Protein 1CL4 (pdb70)

Foldseek 3Di:
DAFCEPAERNTTDYPVPAACPDPPDRHPDDPD

Nearest PDB structures (foldseek):
  1cl4-assembly1_A  TM=8.540E-01  e=4.530E-04  Mason-Pfizer monkey virus
  1cl4-assembly1_A  TM=8.188E-01  e=2.984E-04  Mason-Pfizer monkey virus
  1cl4-assembly1_A  TM=8.864E-01  e=5.027E-05  Mason-Pfizer monkey virus
  1cl4-assembly1_A  TM=8.290E-01  e=1.856E-04  Mason-Pfizer monkey virus
  1cl4-assembly1_A  TM=8.121E-01  e=6.930E-05  Mason-Pfizer monkey virus

Solvent-accessible surface area: 2828 Å² total; per-residue (Å²): 198,73,33,80,1,112,154,5,83,168,17,153,38,107,41,160,125,35,170,14,159,52,82,135,119,46,63,30,10,119,89,156

InterPro domains:
  IPR001878 Zinc finger, CCHC-type [PS50158] (549-562)
  IPR001878 Zinc finger, CCHC-type [SM00343] (548-564)
  IPR001878 Zinc finger, CCHC-type [SM00343] (577-593)
  IPR003322 Beta-retroviral matrix protein [PF02337] (8-91)
  IPR008916 Retrovirus capsid, C-terminal [G3DSA:1.10.1200.30] (438-533)
  IPR008919 Retrovirus capsid, N-terminal [G3DSA:1.10.375.10] (300-437)
  IPR008919 Retrovirus capsid, N-terminal [SSF47943] (272-438)
  IPR010999 Retroviral matrix protein [SSF47836] (1-93)
  IPR036875 Zinc finger, CCHC-type superfamily [SSF57756] (532-566)
  IPR036875 Zinc finger, CCHC-type superfamily [SSF57756] (575-604)
  IPR038124 Beta-retroviral matrix superfamily [G3DSA:1.10.150.490] (1-100)
  IPR045345 Retroviral nucleocapsid Gag protein p24, C-terminal domain [PF19317] (443-510)
  IPR050195 Primate lentivirus group Gag polyprotein-like [PTHR40389] (1-637)

Organism: Mason-Pfizer monkey virus (NCBI:txid11855)

Structure (mmCIF, N/CA/C/O backbone):
data_1CL4
#
_entry.id   1CL4
#
_cell.length_a   1.000
_cell.length_b   1.000
_cell.length_c   1.000
_cell.angle_alpha   90.00
_cell.angle_beta   90.00
_cell.angle_gamma   90.00
#
_symmetry.space_group_name_H-M   'P 1'
#
loop_
_entity.id
_entity.type
_entity.pdbx_description
1 polymer 'PROTEIN (GAG POLYPROTEIN)'
2 non-polymer 'ZINC ION'
#
loop_
_atom_site.group_PDB
_atom_site.id
_atom_site.type_symbol
_atom_site.label_atom_id
_atom_site.label_alt_id
_atom_site.label_comp_id
_atom_site.label_asym_id
_atom_site.label_entity_id
_atom_site.label_seq_id
_atom_site.pdbx_PDB_ins_code
_atom_site.Cartn_x
_atom_site.Cartn_y
_atom_site.Cartn_z
_atom_site.occupancy
_atom_site.B_iso_or_equiv
_atom_site.auth_seq_id
_atom_site.auth_comp_id
_atom_site.auth_asym_id
_atom_site.auth_atom_id
_atom_site.pdbx_PDB_model_num
ATOM 1 N N . VAL A 1 29 ? 53.669 -3.923 5.409 1.00 0.00 49 VAL A N 1
ATOM 2 C CA . VAL A 1 29 ? 53.169 -4.786 4.297 1.00 0.00 49 VAL A CA 1
ATOM 3 C C . VAL A 1 29 ? 51.963 -5.617 4.761 1.00 0.00 49 VAL A C 1
ATOM 4 O O . VAL A 1 29 ? 51.978 -6.827 4.654 1.00 0.00 49 VAL A O 1
ATOM 17 N N . PRO A 1 30 ? 50.942 -4.947 5.239 1.00 0.00 50 PRO A N 1
ATOM 18 C CA . PRO A 1 30 ? 49.709 -5.610 5.694 1.00 0.00 50 PRO A CA 1
ATOM 19 C C . PRO A 1 30 ? 48.825 -5.963 4.487 1.00 0.00 50 PRO A C 1
ATOM 20 O O . PRO A 1 30 ? 48.908 -5.334 3.450 1.00 0.00 50 PRO A O 1
ATOM 31 N N . GLY A 1 31 ? 48.003 -6.981 4.594 1.00 0.00 51 GLY A N 1
ATOM 32 C CA . GLY A 1 31 ? 47.158 -7.373 3.423 1.00 0.00 51 GLY A CA 1
ATOM 33 C C . GLY A 1 31 ? 45.680 -7.476 3.802 1.00 0.00 51 GLY A C 1
ATOM 34 O O . GLY A 1 31 ? 45.132 -6.600 4.442 1.00 0.00 51 GLY A O 1
ATOM 38 N N . LEU A 1 32 ? 45.028 -8.530 3.351 1.00 0.00 52 LEU A N 1
ATOM 39 C CA . LEU A 1 32 ? 43.579 -8.711 3.607 1.00 0.00 52 LEU A CA 1
ATOM 40 C C . LEU A 1 32 ? 43.185 -8.098 4.921 1.00 0.00 52 LEU A C 1
ATOM 41 O O . LEU A 1 32 ? 43.267 -8.687 5.981 1.00 0.00 52 LEU A O 1
ATOM 57 N N . CYS A 1 33 ? 42.746 -6.910 4.796 1.00 0.00 53 CYS A N 1
ATOM 58 C CA . CYS A 1 33 ? 42.256 -6.098 5.943 1.00 0.00 53 CYS A CA 1
ATOM 59 C C . CYS A 1 33 ? 41.830 -7.001 7.115 1.00 0.00 53 CYS A C 1
ATOM 60 O O . CYS A 1 33 ? 41.089 -7.944 6.926 1.00 0.00 53 CYS A O 1
ATOM 67 N N . PRO A 1 34 ? 42.317 -6.680 8.295 1.00 0.00 54 PRO A N 1
ATOM 68 C CA . PRO A 1 34 ? 42.009 -7.443 9.521 1.00 0.00 54 PRO A CA 1
ATOM 69 C C . PRO A 1 34 ? 40.620 -7.069 10.051 1.00 0.00 54 PRO A C 1
ATOM 70 O O . PRO A 1 34 ? 40.238 -7.440 11.143 1.00 0.00 54 PRO A O 1
ATOM 81 N N . ARG A 1 35 ? 39.863 -6.344 9.278 1.00 0.00 55 ARG A N 1
ATOM 82 C CA . ARG A 1 35 ? 38.500 -5.946 9.714 1.00 0.00 55 ARG A CA 1
ATOM 83 C C . ARG A 1 35 ? 37.488 -6.517 8.723 1.00 0.00 55 ARG A C 1
ATOM 84 O O . ARG A 1 35 ? 36.463 -7.044 9.106 1.00 0.00 55 ARG A O 1
ATOM 105 N N . CYS A 1 36 ? 37.771 -6.437 7.448 1.00 0.00 56 CYS A N 1
ATOM 106 C CA . CYS A 1 36 ? 36.822 -7.003 6.456 1.00 0.00 56 CYS A CA 1
ATOM 107 C C . CYS A 1 36 ? 37.455 -8.238 5.804 1.00 0.00 56 CYS A C 1
ATOM 108 O O . CYS A 1 36 ? 38.183 -8.974 6.435 1.00 0.00 56 CYS A O 1
ATOM 115 N N . LYS A 1 37 ? 37.186 -8.453 4.548 1.00 0.00 57 LYS A N 1
ATOM 116 C CA . LYS A 1 37 ? 37.738 -9.617 3.816 1.00 0.00 57 LYS A CA 1
ATOM 117 C C . LYS A 1 37 ? 37.644 -9.341 2.316 1.00 0.00 57 LYS A C 1
ATOM 118 O O . LYS A 1 37 ? 37.698 -10.247 1.509 1.00 0.00 57 LYS A O 1
ATOM 137 N N . ARG A 1 38 ? 37.493 -8.104 1.928 1.00 0.00 58 ARG A N 1
ATOM 138 C CA . ARG A 1 38 ? 37.386 -7.804 0.477 1.00 0.00 58 ARG A CA 1
ATOM 139 C C . ARG A 1 38 ? 38.394 -6.726 0.122 1.00 0.00 58 ARG A C 1
ATOM 140 O O . ARG A 1 38 ? 38.245 -6.013 -0.851 1.00 0.00 58 ARG A O 1
ATOM 161 N N . GLY A 1 39 ? 39.426 -6.599 0.904 1.00 0.00 59 GLY A N 1
ATOM 162 C CA . GLY A 1 39 ? 40.445 -5.562 0.603 1.00 0.00 59 GLY A CA 1
ATOM 163 C C . GLY A 1 39 ? 41.746 -5.957 1.276 1.00 0.00 59 GLY A C 1
ATOM 164 O O . GLY A 1 39 ? 41.764 -6.813 2.128 1.00 0.00 59 GLY A O 1
ATOM 168 N N . LYS A 1 40 ? 42.827 -5.340 0.909 1.00 0.00 60 LYS A N 1
ATOM 169 C CA . LYS A 1 40 ? 44.127 -5.680 1.544 1.00 0.00 60 LYS A CA 1
ATOM 170 C C . LYS A 1 40 ? 44.659 -4.424 2.223 1.00 0.00 60 LYS A C 1
ATOM 171 O O . LYS A 1 40 ? 45.758 -3.975 1.961 1.00 0.00 60 LYS A O 1
ATOM 190 N N . HIS A 1 41 ? 43.868 -3.837 3.079 1.00 0.00 61 HIS A N 1
ATOM 191 C CA . HIS A 1 41 ? 44.303 -2.589 3.759 1.00 0.00 61 HIS A CA 1
ATOM 192 C C . HIS A 1 41 ? 44.108 -2.684 5.257 1.00 0.00 61 HIS A C 1
ATOM 193 O O . HIS A 1 41 ? 43.835 -3.721 5.808 1.00 0.00 61 HIS A O 1
ATOM 207 N N . TRP A 1 42 ? 44.330 -1.589 5.921 1.00 0.00 62 TRP A N 1
ATOM 208 C CA . TRP A 1 42 ? 44.250 -1.568 7.393 1.00 0.00 62 TRP A CA 1
ATOM 209 C C . TRP A 1 42 ? 42.917 -0.961 7.849 1.00 0.00 62 TRP A C 1
ATOM 210 O O . TRP A 1 42 ? 42.239 -0.284 7.103 1.00 0.00 62 TRP A O 1
ATOM 231 N N . ALA A 1 43 ? 42.534 -1.224 9.071 1.00 0.00 63 ALA A N 1
ATOM 232 C CA . ALA A 1 43 ? 41.240 -0.698 9.599 1.00 0.00 63 ALA A CA 1
ATOM 233 C C . ALA A 1 43 ? 41.083 0.790 9.273 1.00 0.00 63 ALA A C 1
ATOM 234 O O . ALA A 1 43 ? 40.241 1.168 8.483 1.00 0.00 63 ALA A O 1
ATOM 241 N N . ASN A 1 44 ? 41.872 1.634 9.888 1.00 0.00 64 ASN A N 1
ATOM 242 C CA . ASN A 1 44 ? 41.759 3.102 9.627 1.00 0.00 64 ASN A CA 1
ATOM 243 C C . ASN A 1 44 ? 41.470 3.345 8.146 1.00 0.00 64 ASN A C 1
ATOM 244 O O . ASN A 1 44 ? 40.656 4.173 7.788 1.00 0.00 64 ASN A O 1
ATOM 255 N N . GLU A 1 45 ? 42.123 2.621 7.282 1.00 0.00 65 GLU A N 1
ATOM 256 C CA . GLU A 1 45 ? 41.880 2.797 5.825 1.00 0.00 65 GLU A CA 1
ATOM 257 C C . GLU A 1 45 ? 41.087 1.597 5.306 1.00 0.00 65 GLU A C 1
ATOM 258 O O . GLU A 1 45 ? 41.557 0.843 4.478 1.00 0.00 65 GLU A O 1
ATOM 270 N N . CYS A 1 46 ? 39.890 1.406 5.795 1.00 0.00 66 CYS A N 1
ATOM 271 C CA . CYS A 1 46 ? 39.078 0.244 5.335 1.00 0.00 66 CYS A CA 1
ATOM 272 C C . CYS A 1 46 ? 37.645 0.686 5.030 1.00 0.00 66 CYS A C 1
ATOM 273 O O . CYS A 1 46 ? 37.051 1.469 5.745 1.00 0.00 66 CYS A O 1
ATOM 280 N N . LYS A 1 47 ? 37.082 0.151 3.986 1.00 0.00 67 LYS A N 1
ATOM 281 C CA . LYS A 1 47 ? 35.678 0.481 3.624 1.00 0.00 67 LYS A CA 1
ATOM 282 C C . LYS A 1 47 ? 35.152 -0.642 2.760 1.00 0.00 67 LYS A C 1
ATOM 283 O O . LYS A 1 47 ? 35.349 -0.700 1.563 1.00 0.00 67 LYS A O 1
ATOM 302 N N . SER A 1 48 ? 34.517 -1.552 3.409 1.00 0.00 68 SER A N 1
ATOM 303 C CA . SER A 1 48 ? 33.971 -2.748 2.749 1.00 0.00 68 SER A CA 1
ATOM 304 C C . SER A 1 48 ? 32.604 -2.449 2.131 1.00 0.00 68 SER A C 1
ATOM 305 O O . SER A 1 48 ? 31.684 -2.028 2.803 1.00 0.00 68 SER A O 1
ATOM 313 N N . LYS A 1 49 ? 32.468 -2.671 0.852 1.00 0.00 69 LYS A N 1
ATOM 314 C CA . LYS A 1 49 ? 31.164 -2.411 0.182 1.00 0.00 69 LYS A CA 1
ATOM 315 C C . LYS A 1 49 ? 30.282 -3.651 0.312 1.00 0.00 69 LYS A C 1
ATOM 316 O O . LYS A 1 49 ? 30.122 -4.413 -0.621 1.00 0.00 69 LYS A O 1
ATOM 335 N N . THR A 1 50 ? 29.714 -3.864 1.465 1.00 0.00 70 THR A N 1
ATOM 336 C CA . THR A 1 50 ? 28.849 -5.058 1.662 1.00 0.00 70 THR A CA 1
ATOM 337 C C . THR A 1 50 ? 27.490 -4.616 2.217 1.00 0.00 70 THR A C 1
ATOM 338 O O . THR A 1 50 ? 26.455 -5.103 1.809 1.00 0.00 70 THR A O 1
ATOM 349 N N . ASP A 1 51 ? 27.484 -3.696 3.145 1.00 0.00 71 ASP A N 1
ATOM 350 C CA . ASP A 1 51 ? 26.191 -3.228 3.723 1.00 0.00 71 ASP A CA 1
ATOM 351 C C . ASP A 1 51 ? 26.306 -1.754 4.121 1.00 0.00 71 ASP A C 1
ATOM 352 O O . ASP A 1 51 ? 27.118 -1.020 3.593 1.00 0.00 71 ASP A O 1
ATOM 361 N N . ASN A 1 52 ? 25.494 -1.312 5.045 1.00 0.00 72 ASN A N 1
ATOM 362 C CA . ASN A 1 52 ? 25.552 0.117 5.468 1.00 0.00 72 A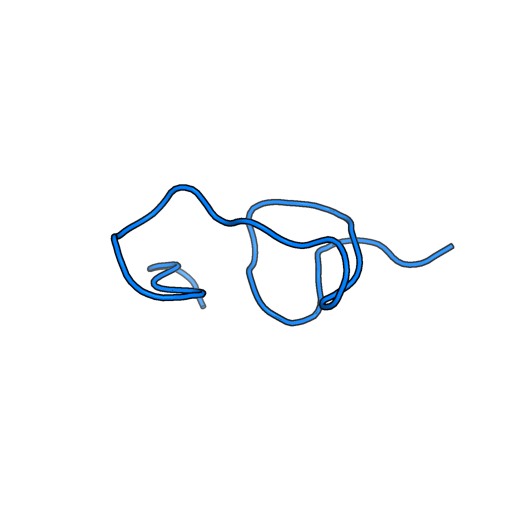SN A CA 1
ATOM 363 C C . ASN A 1 52 ? 25.956 0.210 6.943 1.00 0.00 72 ASN A C 1
ATOM 364 O O . ASN A 1 52 ? 25.343 0.915 7.719 1.00 0.00 72 ASN A O 1
ATOM 375 N N . GLN A 1 53 ? 26.987 -0.488 7.335 1.00 0.00 73 GLN A N 1
ATOM 376 C CA . GLN A 1 53 ? 27.433 -0.432 8.751 1.00 0.00 73 GLN A CA 1
ATOM 377 C C . GLN A 1 53 ? 28.953 -0.239 8.792 1.00 0.00 73 GLN A C 1
ATOM 378 O O . GLN A 1 53 ? 29.452 0.865 8.705 1.00 0.00 73 GLN A O 1
ATOM 392 N N . GLY A 1 54 ? 29.691 -1.310 8.912 1.00 0.00 74 GLY A N 1
ATOM 393 C CA . GLY A 1 54 ? 31.176 -1.208 8.945 1.00 0.00 74 GLY A CA 1
ATOM 394 C C . GLY A 1 54 ? 31.750 -2.380 8.152 1.00 0.00 74 GLY A C 1
ATOM 395 O O . GLY A 1 54 ? 32.298 -2.211 7.081 1.00 0.00 74 GLY A O 1
ATOM 399 N N . ASN A 1 55 ? 31.602 -3.572 8.661 1.00 0.00 75 ASN A N 1
ATOM 400 C CA . ASN A 1 55 ? 32.106 -4.762 7.936 1.00 0.00 75 ASN A CA 1
ATOM 401 C C . ASN A 1 55 ? 31.046 -5.865 8.000 1.00 0.00 75 ASN A C 1
ATOM 402 O O . ASN A 1 55 ? 31.103 -6.745 8.829 1.00 0.00 75 ASN A O 1
ATOM 413 N N . PRO A 1 56 ? 30.110 -5.778 7.106 1.00 0.00 76 PRO A N 1
ATOM 414 C CA . PRO A 1 56 ? 28.993 -6.718 7.003 1.00 0.00 76 PRO A CA 1
ATOM 415 C C . PRO A 1 56 ? 29.423 -7.844 6.080 1.00 0.00 76 PRO A C 1
ATOM 416 O O . PRO A 1 56 ? 28.616 -8.545 5.503 1.00 0.00 76 PRO A O 1
ATOM 427 N N . ILE A 1 57 ? 30.708 -7.996 5.930 1.00 0.00 77 ILE A N 1
ATOM 428 C CA . ILE A 1 57 ? 31.235 -9.044 5.027 1.00 0.00 77 ILE A CA 1
ATOM 429 C C . ILE A 1 57 ? 30.561 -10.380 5.380 1.00 0.00 77 ILE A C 1
ATOM 430 O O . ILE A 1 57 ? 30.587 -10.790 6.524 1.00 0.00 77 ILE A O 1
ATOM 446 N N . PRO A 1 58 ? 29.962 -11.013 4.399 1.00 0.00 78 PRO A N 1
ATOM 447 C CA . PRO A 1 58 ? 29.258 -12.296 4.601 1.00 0.00 78 PRO A CA 1
ATOM 448 C C . PRO A 1 58 ? 30.203 -13.496 4.860 1.00 0.00 78 PRO A C 1
ATOM 449 O O . PRO A 1 58 ? 29.826 -14.394 5.587 1.00 0.00 78 PRO A O 1
ATOM 460 N N . PRO A 1 59 ? 31.390 -13.506 4.288 1.00 0.00 79 PRO A N 1
ATOM 461 C CA . PRO A 1 59 ? 32.335 -14.618 4.503 1.00 0.00 79 PRO A CA 1
ATOM 462 C C . PRO A 1 59 ? 33.001 -14.490 5.876 1.00 0.00 79 PRO A C 1
ATOM 463 O O . PRO A 1 59 ? 33.392 -15.469 6.481 1.00 0.00 79 PRO A O 1
ATOM 474 N N . HIS A 1 60 ? 33.133 -13.289 6.370 1.00 0.00 80 HIS A N 1
ATOM 475 C CA . HIS A 1 60 ? 33.774 -13.096 7.702 1.00 0.00 80 HIS A CA 1
ATOM 476 C C . HIS A 1 60 ? 33.486 -11.682 8.210 1.00 0.00 80 HIS A C 1
ATOM 477 O O . HIS A 1 60 ? 32.464 -11.501 8.852 1.00 0.00 80 HIS A O 1
ATOM 493 N N . VAL A 1 29 ? 53.385 -4.334 7.117 1.00 0.00 49 VAL A N 2
ATOM 494 C CA . VAL A 1 29 ? 53.064 -4.935 5.791 1.00 0.00 49 VAL A CA 2
ATOM 495 C C . VAL A 1 29 ? 51.829 -5.841 5.898 1.00 0.00 49 VAL A C 2
ATOM 496 O O . VAL A 1 29 ? 51.905 -7.023 5.620 1.00 0.00 49 VAL A O 2
ATOM 509 N N . PRO A 1 30 ? 50.721 -5.256 6.280 1.00 0.00 50 PRO A N 2
ATOM 510 C CA . PRO A 1 30 ? 49.442 -5.978 6.411 1.00 0.00 50 PRO A CA 2
ATOM 511 C C . PRO A 1 30 ? 48.797 -6.187 5.032 1.00 0.00 50 PRO A C 2
ATOM 512 O O . PRO A 1 30 ? 49.140 -5.520 4.076 1.00 0.00 50 PRO A O 2
ATOM 523 N N . GLY A 1 31 ? 47.895 -7.136 4.904 1.00 0.00 51 GLY A N 2
ATOM 524 C CA . GLY A 1 31 ? 47.286 -7.394 3.560 1.00 0.00 51 GLY A CA 2
ATOM 525 C C . GLY A 1 31 ? 45.746 -7.378 3.601 1.00 0.00 51 GLY A C 2
ATOM 526 O O . GLY A 1 31 ? 45.144 -6.477 4.150 1.00 0.00 51 GLY A O 2
ATOM 530 N N . LEU A 1 32 ? 45.133 -8.373 2.976 1.00 0.00 52 LEU A N 2
ATOM 531 C CA . LEU A 1 32 ? 43.630 -8.490 2.883 1.00 0.00 52 LEU A CA 2
ATOM 532 C C . LEU A 1 32 ? 42.919 -7.375 3.641 1.00 0.00 52 LEU A C 2
ATOM 533 O O . LEU A 1 32 ? 42.303 -6.509 3.057 1.00 0.00 52 LEU A O 2
ATOM 549 N N . CYS A 1 33 ? 43.039 -7.423 4.927 1.00 0.00 53 CYS A N 2
ATOM 550 C CA . CYS A 1 33 ? 42.433 -6.420 5.854 1.00 0.00 53 CYS A CA 2
ATOM 551 C C . CYS A 1 33 ? 41.903 -7.128 7.112 1.00 0.00 53 CYS A C 2
ATOM 552 O O . CYS A 1 33 ? 41.109 -8.042 7.017 1.00 0.00 53 CYS A O 2
ATOM 559 N N . PRO A 1 34 ? 42.367 -6.680 8.262 1.00 0.00 54 PRO A N 2
ATOM 560 C CA . PRO A 1 34 ? 41.965 -7.248 9.565 1.00 0.00 54 PRO A CA 2
ATOM 561 C C . PRO A 1 34 ? 40.598 -6.703 9.992 1.00 0.00 54 PRO A C 2
ATOM 562 O O . PRO A 1 34 ? 40.162 -6.896 11.110 1.00 0.00 54 PRO A O 2
ATOM 573 N N . ARG A 1 35 ? 39.918 -6.030 9.107 1.00 0.00 55 ARG A N 2
ATOM 574 C CA . ARG A 1 35 ? 38.578 -5.478 9.448 1.00 0.00 55 ARG A CA 2
ATOM 575 C C . ARG A 1 35 ? 37.549 -6.117 8.520 1.00 0.00 55 ARG A C 2
ATOM 576 O O . ARG A 1 35 ? 36.597 -6.729 8.962 1.00 0.00 55 ARG A O 2
ATOM 597 N N . CYS A 1 36 ? 37.746 -6.011 7.233 1.00 0.00 56 CYS A N 2
ATOM 598 C CA . CYS A 1 36 ? 36.794 -6.651 6.291 1.00 0.00 56 CYS A CA 2
ATOM 599 C C . CYS A 1 36 ? 37.454 -7.915 5.736 1.00 0.00 56 CYS A C 2
ATOM 600 O O . CYS A 1 36 ? 38.192 -8.593 6.422 1.00 0.00 56 CYS A O 2
ATOM 607 N N . LYS A 1 37 ? 37.210 -8.224 4.501 1.00 0.00 57 LYS A N 2
ATOM 608 C CA . LYS A 1 37 ? 37.820 -9.411 3.883 1.00 0.00 57 LYS A CA 2
ATOM 609 C C . LYS A 1 37 ? 37.681 -9.295 2.370 1.00 0.00 57 LYS A C 2
ATOM 610 O O . LYS A 1 37 ? 37.650 -10.281 1.661 1.00 0.00 57 LYS A O 2
ATOM 629 N N . ARG A 1 38 ? 37.576 -8.096 1.872 1.00 0.00 58 ARG A N 2
ATOM 630 C CA . ARG A 1 38 ? 37.414 -7.916 0.408 1.00 0.00 58 ARG A CA 2
ATOM 631 C C . ARG A 1 38 ? 38.454 -6.933 -0.108 1.00 0.00 58 ARG A C 2
ATOM 632 O O . ARG A 1 38 ? 38.231 -6.239 -1.078 1.00 0.00 58 ARG A O 2
ATOM 653 N N . GLY A 1 39 ? 39.588 -6.845 0.523 1.00 0.00 59 GLY A N 2
ATOM 654 C CA . GLY A 1 39 ? 40.596 -5.876 0.020 1.00 0.00 59 GLY A CA 2
ATOM 655 C C . GLY A 1 39 ? 41.982 -6.250 0.520 1.00 0.00 59 GLY A C 2
ATOM 656 O O . GLY A 1 39 ? 42.358 -7.399 0.541 1.00 0.00 59 GLY A O 2
ATOM 660 N N . LYS A 1 40 ? 42.733 -5.269 0.914 1.00 0.00 60 LYS A N 2
ATOM 661 C CA . LYS A 1 40 ? 44.110 -5.492 1.430 1.00 0.00 60 LYS A CA 2
ATOM 662 C C . LYS A 1 40 ? 44.490 -4.237 2.199 1.00 0.00 60 LYS A C 2
ATOM 663 O O . LYS A 1 40 ? 45.175 -3.374 1.688 1.00 0.00 60 LYS A O 2
ATOM 682 N N . HIS A 1 41 ? 44.020 -4.091 3.408 1.00 0.00 61 HIS A N 2
ATOM 683 C CA . HIS A 1 41 ? 44.344 -2.840 4.143 1.00 0.00 61 HIS A CA 2
ATOM 684 C C . HIS A 1 41 ? 43.885 -2.889 5.588 1.00 0.00 61 HIS A C 2
ATOM 685 O O . HIS A 1 41 ? 43.492 -3.900 6.106 1.00 0.00 61 HIS A O 2
ATOM 699 N N . TRP A 1 42 ? 44.010 -1.785 6.259 1.00 0.00 62 TRP A N 2
ATOM 700 C CA . TRP A 1 42 ? 43.668 -1.739 7.696 1.00 0.00 62 TRP A CA 2
ATOM 701 C C . TRP A 1 42 ? 42.414 -0.893 7.941 1.00 0.00 62 TRP A C 2
ATOM 702 O O . TRP A 1 42 ? 41.921 -0.214 7.063 1.00 0.00 62 TRP A O 2
ATOM 723 N N . ALA A 1 43 ? 41.889 -0.956 9.138 1.00 0.00 63 ALA A N 2
ATOM 724 C CA . ALA A 1 43 ? 40.653 -0.190 9.478 1.00 0.00 63 ALA A CA 2
ATOM 725 C C . ALA A 1 43 ? 40.781 1.274 9.047 1.00 0.00 63 ALA A C 2
ATOM 726 O O . ALA A 1 43 ? 40.074 1.727 8.171 1.00 0.00 63 ALA A O 2
ATOM 733 N N . ASN A 1 44 ? 41.659 2.020 9.669 1.00 0.00 64 ASN A N 2
ATOM 734 C CA . ASN A 1 44 ? 41.814 3.460 9.301 1.00 0.00 64 ASN A CA 2
ATOM 735 C C . ASN A 1 44 ? 41.712 3.611 7.784 1.00 0.00 64 A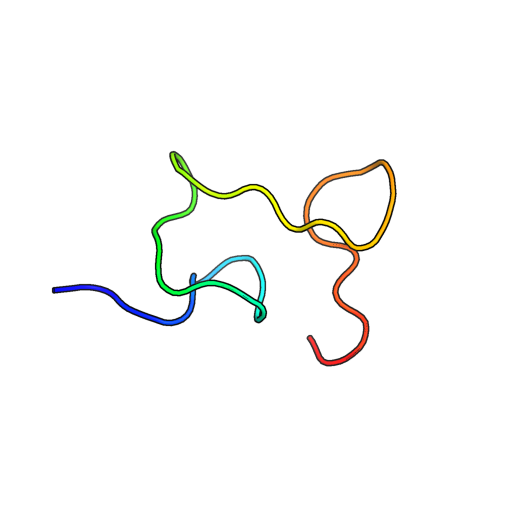SN A C 2
ATOM 736 O O . ASN A 1 44 ? 41.106 4.534 7.279 1.00 0.00 64 ASN A O 2
ATOM 747 N N . GLU A 1 45 ? 42.290 2.698 7.057 1.00 0.00 65 GLU A N 2
ATOM 748 C CA . GLU A 1 45 ? 42.220 2.768 5.573 1.00 0.00 65 GLU A CA 2
ATOM 749 C C . GLU A 1 45 ? 41.457 1.543 5.064 1.00 0.00 65 GLU A C 2
ATOM 750 O O . GLU A 1 45 ? 41.979 0.747 4.308 1.00 0.00 65 GLU A O 2
ATOM 762 N N . CYS A 1 46 ? 40.233 1.373 5.487 1.00 0.00 66 CYS A N 2
ATOM 763 C CA . CYS A 1 46 ? 39.455 0.183 5.041 1.00 0.00 66 CYS A CA 2
ATOM 764 C C . CYS A 1 46 ? 38.075 0.600 4.528 1.00 0.00 66 CYS A C 2
ATOM 765 O O . CYS A 1 46 ? 37.516 1.601 4.931 1.00 0.00 66 CYS A O 2
ATOM 772 N N . LYS A 1 47 ? 37.521 -0.196 3.657 1.00 0.00 67 LYS A N 2
ATOM 773 C CA . LYS A 1 47 ? 36.167 0.089 3.111 1.00 0.00 67 LYS A CA 2
ATOM 774 C C . LYS A 1 47 ? 35.502 -1.239 2.786 1.00 0.00 67 LYS A C 2
ATOM 775 O O . LYS A 1 47 ? 36.160 -2.223 2.509 1.00 0.00 67 LYS A O 2
ATOM 794 N N . SER A 1 48 ? 34.207 -1.292 2.856 1.00 0.00 68 SER A N 2
ATOM 795 C CA . SER A 1 48 ? 33.520 -2.574 2.595 1.00 0.00 68 SER A CA 2
ATOM 796 C C . SER A 1 48 ? 32.012 -2.347 2.603 1.00 0.00 68 SER A C 2
ATOM 797 O O . SER A 1 48 ? 31.298 -2.857 3.445 1.00 0.00 68 SER A O 2
ATOM 805 N N . LYS A 1 49 ? 31.524 -1.571 1.682 1.00 0.00 69 LYS A N 2
ATOM 806 C CA . LYS A 1 49 ? 30.066 -1.290 1.643 1.00 0.00 69 LYS A CA 2
ATOM 807 C C . LYS A 1 49 ? 29.287 -2.565 1.315 1.00 0.00 69 LYS A C 2
ATOM 808 O O . LYS A 1 49 ? 29.143 -2.940 0.168 1.00 0.00 69 LYS A O 2
ATOM 827 N N . THR A 1 50 ? 28.756 -3.215 2.313 1.00 0.00 70 THR A N 2
ATOM 828 C CA . THR A 1 50 ? 27.955 -4.442 2.059 1.00 0.00 70 THR A CA 2
ATOM 829 C C . THR A 1 50 ? 26.533 -4.184 2.571 1.00 0.00 70 THR A C 2
ATOM 830 O O . THR A 1 50 ? 25.569 -4.291 1.839 1.00 0.00 70 THR A O 2
ATOM 841 N N . ASP A 1 51 ? 26.397 -3.845 3.824 1.00 0.00 71 ASP A N 2
ATOM 842 C CA . ASP A 1 51 ? 25.036 -3.583 4.376 1.00 0.00 71 ASP A CA 2
ATOM 843 C C . ASP A 1 51 ? 24.946 -2.141 4.887 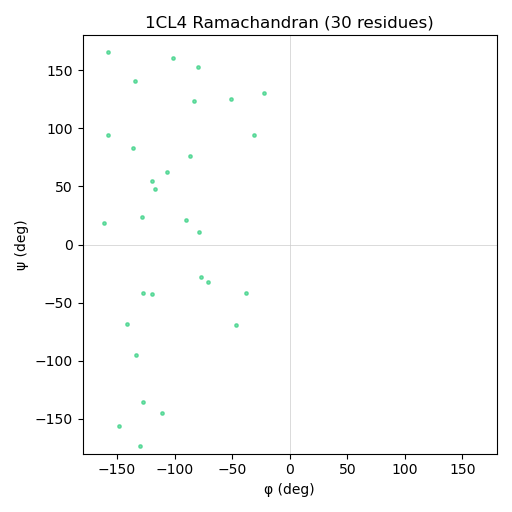1.00 0.00 71 ASP A C 2
ATOM 844 O O . ASP A 1 51 ? 24.555 -1.243 4.166 1.00 0.00 71 ASP A O 2
ATOM 853 N N . ASN A 1 52 ? 25.293 -1.909 6.125 1.00 0.00 72 ASN A N 2
ATOM 854 C CA . ASN A 1 52 ? 25.213 -0.523 6.675 1.00 0.00 72 ASN A CA 2
ATOM 855 C C . ASN A 1 52 ? 26.549 -0.151 7.335 1.00 0.00 72 ASN A C 2
ATOM 856 O O . ASN A 1 52 ? 26.757 0.977 7.736 1.00 0.00 72 ASN A O 2
ATOM 867 N N . GLN A 1 53 ? 27.448 -1.087 7.460 1.00 0.00 73 GLN A N 2
ATOM 868 C CA . GLN A 1 53 ? 28.749 -0.787 8.098 1.00 0.00 73 GLN A CA 2
ATOM 869 C C . GLN A 1 53 ? 29.877 -1.039 7.095 1.00 0.00 73 GLN A C 2
ATOM 870 O O . GLN A 1 53 ? 29.679 -0.989 5.898 1.00 0.00 73 GLN A O 2
ATOM 884 N N . GLY A 1 54 ? 31.058 -1.313 7.573 1.00 0.00 74 GLY A N 2
ATOM 885 C CA . GLY A 1 54 ? 32.194 -1.571 6.647 1.00 0.00 74 GLY A CA 2
ATOM 886 C C . GLY A 1 54 ? 32.738 -2.979 6.890 1.00 0.00 74 GLY A C 2
ATOM 887 O O . GLY A 1 54 ? 33.665 -3.416 6.242 1.00 0.00 74 GLY A O 2
ATOM 891 N N . ASN A 1 55 ? 32.180 -3.691 7.826 1.00 0.00 75 ASN A N 2
ATOM 892 C CA . ASN A 1 55 ? 32.679 -5.060 8.102 1.00 0.00 75 ASN A CA 2
ATOM 893 C C . ASN A 1 55 ? 31.583 -6.148 7.979 1.00 0.00 75 ASN A C 2
ATOM 894 O O . ASN A 1 55 ? 31.727 -7.188 8.591 1.00 0.00 75 ASN A O 2
ATOM 905 N N . PRO A 1 56 ? 30.537 -5.936 7.204 1.00 0.00 76 PRO A N 2
ATOM 906 C CA . PRO A 1 56 ? 29.492 -6.936 7.040 1.00 0.00 76 PRO A CA 2
ATOM 907 C C . PRO A 1 56 ? 29.892 -7.686 5.802 1.00 0.00 76 PRO A C 2
ATOM 908 O O . PRO A 1 56 ? 29.273 -7.572 4.783 1.00 0.00 76 PRO A O 2
ATOM 919 N N . ILE A 1 57 ? 30.973 -8.383 5.833 1.00 0.00 77 ILE A N 2
ATOM 920 C CA . ILE A 1 57 ? 31.397 -9.031 4.580 1.00 0.00 77 ILE A CA 2
ATOM 921 C C . ILE A 1 57 ? 31.233 -10.557 4.666 1.00 0.00 77 ILE A C 2
ATOM 922 O O . ILE A 1 57 ? 32.204 -11.263 4.850 1.00 0.00 77 ILE A O 2
ATOM 938 N N . PRO A 1 58 ? 30.018 -11.030 4.523 1.00 0.00 78 PRO A N 2
ATOM 939 C CA . PRO A 1 58 ? 29.726 -12.475 4.579 1.00 0.00 78 PRO A CA 2
ATOM 940 C C . PRO A 1 58 ? 30.112 -13.155 3.257 1.00 0.00 78 PRO A C 2
ATOM 941 O O . PRO A 1 58 ? 29.959 -12.578 2.198 1.00 0.00 78 PRO A O 2
ATOM 952 N N . PRO A 1 59 ? 30.586 -14.371 3.361 1.00 0.00 79 PRO A N 2
ATOM 953 C CA . PRO A 1 59 ? 30.984 -15.168 2.188 1.00 0.00 79 PRO A CA 2
ATOM 954 C C . PRO A 1 59 ? 29.743 -15.740 1.496 1.00 0.00 79 PRO A C 2
ATOM 955 O O . PRO A 1 59 ? 29.779 -16.107 0.338 1.00 0.00 79 PRO A O 2
ATOM 966 N N . HIS A 1 60 ? 28.645 -15.819 2.199 1.00 0.00 80 HIS A N 2
ATOM 967 C CA . HIS A 1 60 ? 27.401 -16.365 1.587 1.00 0.00 80 HIS A CA 2
ATOM 968 C C . HIS A 1 60 ? 27.673 -17.769 1.043 1.00 0.00 80 HIS A C 2
ATOM 969 O O . HIS A 1 60 ? 26.802 -18.302 0.375 1.00 0.00 80 HIS A O 2
ATOM 985 N N . VAL A 1 29 ? 53.791 -4.946 5.551 1.00 0.00 49 VAL A N 3
ATOM 986 C CA . VAL A 1 29 ? 52.467 -4.575 6.097 1.00 0.00 49 VAL A CA 3
ATOM 987 C C . VAL A 1 29 ? 51.492 -5.740 5.912 1.00 0.00 49 VAL A C 3
ATOM 988 O O . VAL A 1 29 ? 51.802 -6.716 5.256 1.00 0.00 49 VAL A O 3
ATOM 1001 N N . PRO A 1 30 ? 50.331 -5.583 6.485 1.00 0.00 50 PRO A N 3
ATOM 1002 C CA . PRO A 1 30 ? 49.253 -6.585 6.401 1.00 0.00 50 PRO A CA 3
ATOM 1003 C C . PRO A 1 30 ? 48.600 -6.590 5.014 1.00 0.00 50 PRO A C 3
ATOM 1004 O O . PRO A 1 30 ? 48.950 -5.812 4.152 1.00 0.00 50 PRO A O 3
ATOM 1015 N N . GLY A 1 31 ? 47.685 -7.496 4.772 1.00 0.00 51 GLY A N 3
ATOM 1016 C CA . GLY A 1 31 ? 47.061 -7.569 3.414 1.00 0.00 51 GLY A CA 3
ATOM 1017 C C . GLY A 1 31 ? 45.528 -7.501 3.480 1.00 0.00 51 GLY A C 3
ATOM 1018 O O . GLY A 1 31 ? 44.970 -6.565 4.014 1.00 0.00 51 GLY A O 3
ATOM 1022 N N . LEU A 1 32 ? 44.867 -8.487 2.891 1.00 0.00 52 LEU A N 3
ATOM 1023 C CA . LEU A 1 32 ? 43.360 -8.541 2.834 1.00 0.00 52 LEU A CA 3
ATOM 1024 C C . LEU A 1 32 ? 42.727 -7.407 3.628 1.00 0.00 52 LEU A C 3
ATOM 1025 O O . LEU A 1 32 ? 42.137 -6.505 3.081 1.00 0.00 52 LEU A O 3
ATOM 1041 N N . CYS A 1 33 ? 42.886 -7.483 4.909 1.00 0.00 53 CYS A N 3
ATOM 1042 C CA . CYS A 1 33 ? 42.358 -6.468 5.866 1.00 0.00 53 CYS A CA 3
ATOM 1043 C C . CYS A 1 33 ? 41.860 -7.172 7.136 1.00 0.00 53 CYS A C 3
ATOM 1044 O O . CYS A 1 33 ? 41.006 -8.033 7.067 1.00 0.00 53 CYS A O 3
ATOM 1051 N N . PRO A 1 34 ? 42.411 -6.782 8.269 1.00 0.00 54 PRO A N 3
ATOM 1052 C CA . PRO A 1 34 ? 42.037 -7.358 9.576 1.00 0.00 54 PRO A CA 3
ATOM 1053 C C . PRO A 1 34 ? 40.725 -6.744 10.079 1.00 0.00 54 PRO A C 3
ATOM 1054 O O . PRO A 1 34 ? 40.349 -6.910 11.223 1.00 0.00 54 PRO A O 3
ATOM 1065 N N . ARG A 1 35 ? 40.027 -6.046 9.230 1.00 0.00 55 ARG A N 3
ATOM 1066 C CA . ARG A 1 35 ? 38.739 -5.429 9.640 1.00 0.00 55 ARG A CA 3
ATOM 1067 C C . ARG A 1 35 ? 37.632 -6.030 8.779 1.00 0.00 55 ARG A C 3
ATOM 1068 O O . ARG A 1 35 ? 36.670 -6.580 9.280 1.00 0.00 55 ARG A O 3
ATOM 1089 N N . CYS A 1 36 ? 37.774 -5.961 7.483 1.00 0.00 56 CYS A N 3
ATOM 1090 C CA . CYS A 1 36 ? 36.749 -6.563 6.595 1.00 0.00 56 CYS A CA 3
ATOM 1091 C C . CYS A 1 36 ? 37.339 -7.829 5.966 1.00 0.00 56 CYS A C 3
ATOM 1092 O O . CYS A 1 36 ? 38.088 -8.554 6.592 1.00 0.00 56 CYS A O 3
ATOM 1099 N N . LYS A 1 37 ? 37.022 -8.091 4.738 1.00 0.00 57 LYS A N 3
ATOM 1100 C CA . LYS A 1 37 ? 37.560 -9.278 4.052 1.00 0.00 57 LYS A CA 3
ATOM 1101 C C . LYS A 1 37 ? 37.341 -9.104 2.555 1.00 0.00 57 LYS A C 3
ATOM 1102 O O . LYS A 1 37 ? 37.203 -10.060 1.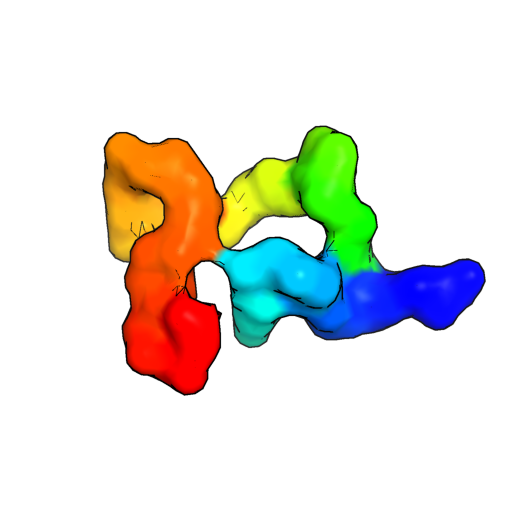820 1.00 0.00 57 LYS A O 3
ATOM 1121 N N . ARG A 1 38 ? 37.288 -7.882 2.103 1.00 0.00 58 ARG A N 3
ATOM 1122 C CA . ARG A 1 38 ? 37.054 -7.640 0.657 1.00 0.00 58 ARG A CA 3
ATOM 1123 C C . ARG A 1 38 ? 38.119 -6.698 0.111 1.00 0.00 58 ARG A C 3
ATOM 1124 O O . ARG A 1 38 ? 37.903 -6.020 -0.874 1.00 0.00 58 ARG A O 3
ATOM 1145 N N . GLY A 1 39 ? 39.265 -6.626 0.732 1.00 0.00 59 GLY A N 3
ATOM 1146 C CA . GLY A 1 39 ? 40.296 -5.696 0.202 1.00 0.00 59 GLY A CA 3
ATOM 1147 C C . GLY A 1 39 ? 41.691 -6.156 0.602 1.00 0.00 59 GLY A C 3
ATOM 1148 O O . GLY A 1 39 ? 42.022 -7.319 0.540 1.00 0.00 59 GLY A O 3
ATOM 1152 N N . LYS A 1 40 ? 42.502 -5.224 1.002 1.00 0.00 60 LYS A N 3
ATOM 1153 C CA . LYS A 1 40 ? 43.897 -5.516 1.423 1.00 0.00 60 LYS A CA 3
ATOM 1154 C C . LYS A 1 40 ? 44.345 -4.310 2.242 1.00 0.00 60 LYS A C 3
ATOM 1155 O O . LYS A 1 40 ? 45.040 -3.447 1.745 1.00 0.00 60 LYS A O 3
ATOM 1174 N N . HIS A 1 41 ? 43.917 -4.200 3.472 1.00 0.00 61 HIS A N 3
ATOM 1175 C CA . HIS A 1 41 ? 44.303 -2.987 4.247 1.00 0.00 61 HIS A CA 3
ATOM 1176 C C . HIS A 1 41 ? 43.741 -3.008 5.662 1.00 0.00 61 HIS A C 3
ATOM 1177 O O . HIS A 1 41 ? 43.271 -3.997 6.149 1.00 0.00 61 HIS A O 3
ATOM 1191 N N . TRP A 1 42 ? 43.862 -1.907 6.350 1.00 0.00 62 TRP A N 3
ATOM 1192 C CA . TRP A 1 42 ? 43.418 -1.865 7.762 1.00 0.00 62 TRP A CA 3
ATOM 1193 C C . TRP A 1 42 ? 42.389 -0.758 8.014 1.00 0.00 62 TRP A C 3
ATOM 1194 O O . TRP A 1 42 ? 42.055 0.013 7.138 1.00 0.00 62 TRP A O 3
ATOM 1215 N N . ALA A 1 43 ? 41.897 -0.688 9.232 1.00 0.00 63 ALA A N 3
ATOM 1216 C CA . ALA A 1 43 ? 40.889 0.351 9.602 1.00 0.00 63 ALA A CA 3
ATOM 1217 C C . ALA A 1 43 ? 41.219 1.657 8.890 1.00 0.00 63 ALA A C 3
ATOM 1218 O O . ALA A 1 43 ? 40.731 1.914 7.811 1.00 0.00 63 ALA A O 3
ATOM 1225 N N . ASN A 1 44 ? 42.055 2.477 9.471 1.00 0.00 64 ASN A N 3
ATOM 1226 C CA . ASN A 1 44 ? 42.421 3.752 8.795 1.00 0.00 64 ASN A CA 3
ATOM 1227 C C . ASN A 1 44 ? 42.962 3.399 7.414 1.00 0.00 64 ASN A C 3
ATOM 1228 O O . ASN A 1 44 ? 44.138 3.146 7.260 1.00 0.00 64 ASN A O 3
ATOM 1239 N N . GLU A 1 45 ? 42.084 3.355 6.434 1.00 0.00 65 GLU A N 3
ATOM 1240 C CA . GLU A 1 45 ? 42.446 2.985 5.030 1.00 0.00 65 GLU A CA 3
ATOM 1241 C C . GLU A 1 45 ? 41.667 1.721 4.656 1.00 0.00 65 GLU A C 3
ATOM 1242 O O . GLU A 1 45 ? 42.128 0.899 3.888 1.00 0.00 65 GLU A O 3
ATOM 1254 N N . CYS A 1 46 ? 40.490 1.551 5.208 1.00 0.00 66 CYS A N 3
ATOM 1255 C CA . CYS A 1 46 ? 39.685 0.332 4.899 1.00 0.00 66 CYS A CA 3
ATOM 1256 C C . CYS A 1 46 ? 38.291 0.734 4.415 1.00 0.00 66 CYS A C 3
ATOM 1257 O O . CYS A 1 46 ? 37.684 1.661 4.913 1.00 0.00 66 CYS A O 3
ATOM 1264 N N . LYS A 1 47 ? 37.774 0.009 3.468 1.00 0.00 67 LYS A N 3
ATOM 1265 C CA . LYS A 1 47 ? 36.409 0.293 2.956 1.00 0.00 67 LYS A CA 3
ATOM 1266 C C . LYS A 1 47 ? 35.702 -1.034 2.776 1.00 0.00 67 LYS A C 3
ATOM 1267 O O . LYS A 1 47 ? 36.326 -2.050 2.545 1.00 0.00 67 LYS A O 3
ATOM 1286 N N . SER A 1 48 ? 34.414 -1.058 2.923 1.00 0.00 68 SER A N 3
ATOM 1287 C CA . SER A 1 48 ? 33.719 -2.353 2.803 1.00 0.00 68 SER A CA 3
ATOM 1288 C C . SER A 1 48 ? 32.213 -2.150 2.695 1.00 0.00 68 SER A C 3
ATOM 1289 O O . SER A 1 48 ? 31.451 -3.023 3.053 1.00 0.00 68 SER A O 3
ATOM 1297 N N . LYS A 1 49 ? 31.770 -1.022 2.198 1.00 0.00 69 LYS A N 3
ATOM 1298 C CA . LYS A 1 49 ? 30.300 -0.809 2.066 1.00 0.00 69 LYS A CA 3
ATOM 1299 C C . LYS A 1 49 ? 29.701 -2.072 1.454 1.00 0.00 69 LYS A C 3
ATOM 1300 O O . LYS A 1 49 ? 29.714 -2.265 0.255 1.00 0.00 69 LYS A O 3
ATOM 1319 N N . THR A 1 50 ? 29.217 -2.952 2.280 1.00 0.00 70 THR A N 3
ATOM 1320 C CA . THR A 1 50 ? 28.661 -4.230 1.772 1.00 0.00 70 THR A CA 3
ATOM 1321 C C . THR A 1 50 ? 27.186 -4.331 2.162 1.00 0.00 70 THR A C 3
ATOM 1322 O O . THR A 1 50 ? 26.365 -4.798 1.397 1.00 0.00 70 THR A O 3
ATOM 1333 N N . ASP A 1 51 ? 26.838 -3.900 3.341 1.00 0.00 71 ASP A N 3
ATOM 1334 C CA . ASP A 1 51 ? 25.409 -3.984 3.752 1.00 0.00 71 ASP A CA 3
ATOM 1335 C C . ASP A 1 51 ? 25.149 -3.120 4.991 1.00 0.00 71 ASP A C 3
ATOM 1336 O O . ASP A 1 51 ? 24.331 -2.222 4.965 1.00 0.00 71 ASP A O 3
ATOM 1345 N N . ASN A 1 52 ? 25.811 -3.393 6.082 1.00 0.00 72 ASN A N 3
ATOM 1346 C CA . ASN A 1 52 ? 25.562 -2.591 7.314 1.00 0.00 72 ASN A CA 3
ATOM 1347 C C . ASN A 1 52 ? 26.561 -1.433 7.425 1.00 0.00 72 ASN A C 3
ATOM 1348 O O . ASN A 1 52 ? 26.248 -0.306 7.096 1.00 0.00 72 ASN A O 3
ATOM 1359 N N . GLN A 1 53 ? 27.749 -1.689 7.909 1.00 0.00 73 GLN A N 3
ATOM 1360 C CA . GLN A 1 53 ? 28.734 -0.579 8.059 1.00 0.00 73 GLN A CA 3
ATOM 1361 C C . GLN A 1 53 ? 29.993 -0.852 7.230 1.00 0.00 73 GLN A C 3
ATOM 1362 O O . GLN A 1 53 ? 30.052 -0.533 6.059 1.00 0.00 73 GLN A O 3
ATOM 1376 N N . GLY A 1 54 ? 31.013 -1.415 7.826 1.00 0.00 74 GLY A N 3
ATOM 1377 C CA . GLY A 1 54 ? 32.267 -1.670 7.059 1.00 0.00 74 GLY A CA 3
ATOM 1378 C C . GLY A 1 54 ? 32.676 -3.140 7.165 1.00 0.00 74 GLY A C 3
ATOM 1379 O O . GLY A 1 54 ? 33.637 -3.566 6.557 1.00 0.00 74 GLY A O 3
ATOM 1383 N N . ASN A 1 55 ? 31.976 -3.924 7.932 1.00 0.00 75 ASN A N 3
ATOM 1384 C CA . ASN A 1 55 ? 32.358 -5.355 8.054 1.00 0.00 75 ASN A CA 3
ATOM 1385 C C . ASN A 1 55 ? 31.173 -6.320 7.799 1.00 0.00 75 ASN A C 3
ATOM 1386 O O . ASN A 1 55 ? 31.161 -7.398 8.349 1.00 0.00 75 ASN A O 3
ATOM 1397 N N . PRO A 1 56 ? 30.224 -5.958 6.961 1.00 0.00 76 PRO A N 3
ATOM 1398 C CA . PRO A 1 56 ? 29.081 -6.834 6.656 1.00 0.00 76 PRO A CA 3
ATOM 1399 C C . PRO A 1 56 ? 29.489 -7.710 5.484 1.00 0.00 76 PRO A C 3
ATOM 1400 O O . PRO A 1 56 ? 28.667 -8.232 4.757 1.00 0.00 76 PRO A O 3
ATOM 1411 N N . ILE A 1 57 ? 30.767 -7.821 5.272 1.00 0.00 77 ILE A N 3
ATOM 1412 C CA . ILE A 1 57 ? 31.265 -8.596 4.117 1.00 0.00 77 ILE A CA 3
ATOM 1413 C C . ILE A 1 57 ? 30.648 -10.002 4.128 1.00 0.00 77 ILE A C 3
ATOM 1414 O O . ILE A 1 57 ? 30.550 -10.622 5.168 1.00 0.00 77 ILE A O 3
ATOM 1430 N N . PRO A 1 58 ? 30.250 -10.462 2.966 1.00 0.00 78 PRO A N 3
ATOM 1431 C CA . PRO A 1 58 ? 29.637 -11.792 2.808 1.00 0.00 78 PRO A CA 3
ATOM 1432 C C . PRO A 1 58 ? 30.721 -12.877 2.748 1.00 0.00 78 PRO A C 3
ATOM 1433 O O . PRO A 1 58 ? 31.623 -12.797 1.938 1.00 0.00 78 PRO A O 3
ATOM 1444 N N . PRO A 1 59 ? 30.602 -13.861 3.604 1.00 0.00 79 PRO A N 3
ATOM 1445 C CA . PRO A 1 59 ? 31.564 -14.976 3.664 1.00 0.00 79 PRO A CA 3
ATOM 1446 C C . PRO A 1 59 ? 31.293 -15.975 2.534 1.00 0.00 79 PRO A C 3
ATOM 1447 O O . PRO A 1 59 ? 30.356 -16.746 2.585 1.00 0.00 79 PRO A O 3
ATOM 1458 N N . HIS A 1 60 ? 32.108 -15.966 1.516 1.00 0.00 80 HIS A N 3
ATOM 1459 C CA . HIS A 1 60 ? 31.899 -16.915 0.387 1.00 0.00 80 HIS A CA 3
ATOM 1460 C C . HIS A 1 60 ? 33.230 -17.579 0.031 1.00 0.00 80 HIS A C 3
ATOM 1461 O O . HIS A 1 60 ? 34.238 -16.895 0.068 1.00 0.00 80 HIS A O 3
ATOM 1477 N N . VAL A 1 29 ? 51.953 -3.113 3.466 1.00 0.00 49 VAL A N 4
ATOM 1478 C CA . VAL A 1 29 ? 52.662 -4.296 4.025 1.00 0.00 49 VAL A CA 4
ATOM 1479 C C . VAL A 1 29 ? 51.666 -5.437 4.277 1.00 0.00 49 VAL A C 4
ATOM 1480 O O . VAL A 1 29 ? 51.740 -6.469 3.637 1.00 0.00 49 VAL A O 4
ATOM 1493 N N . PRO A 1 30 ? 50.740 -5.205 5.163 1.00 0.00 50 PRO A N 4
ATOM 1494 C CA . PRO A 1 30 ? 49.678 -6.180 5.481 1.00 0.00 50 PRO A CA 4
ATOM 1495 C C . PRO A 1 30 ? 48.741 -6.340 4.278 1.00 0.00 50 PRO A C 4
ATOM 1496 O O . PRO A 1 30 ? 48.947 -5.732 3.248 1.00 0.00 50 PRO A O 4
ATOM 1507 N N . GLY A 1 31 ? 47.757 -7.195 4.354 1.00 0.00 51 GLY A N 4
ATOM 1508 C CA . GLY A 1 31 ? 46.892 -7.400 3.149 1.00 0.00 51 GLY A CA 4
ATOM 1509 C C . GLY A 1 31 ? 45.390 -7.390 3.470 1.00 0.00 51 GLY A C 4
ATOM 1510 O O . GLY A 1 31 ? 44.905 -6.557 4.208 1.00 0.00 51 GLY A O 4
ATOM 1514 N N . LEU A 1 32 ? 44.674 -8.319 2.856 1.00 0.00 52 LEU A N 4
ATOM 1515 C CA . LEU A 1 32 ? 43.185 -8.454 2.997 1.00 0.00 52 LEU A CA 4
ATOM 1516 C C . LEU A 1 32 ? 42.578 -7.330 3.826 1.00 0.00 52 LEU A C 4
ATOM 1517 O O . LEU A 1 32 ? 41.917 -6.455 3.325 1.00 0.00 52 LEU A O 4
ATOM 1533 N N . CYS A 1 33 ? 42.831 -7.390 5.088 1.00 0.00 53 CYS A N 4
ATOM 1534 C CA . CYS A 1 33 ? 42.336 -6.383 6.079 1.00 0.00 53 CYS A CA 4
ATOM 1535 C C . CYS A 1 33 ? 41.931 -7.089 7.387 1.00 0.00 53 CYS A C 4
ATOM 1536 O O . CYS A 1 33 ? 41.126 -7.997 7.375 1.00 0.00 53 CYS A O 4
ATOM 1543 N N . PRO A 1 34 ? 42.506 -6.642 8.484 1.00 0.00 54 PRO A N 4
ATOM 1544 C CA . PRO A 1 34 ? 42.229 -7.212 9.820 1.00 0.00 54 PRO A CA 4
ATOM 1545 C C . PRO A 1 34 ? 40.891 -6.698 10.363 1.00 0.00 54 PRO A C 4
ATOM 1546 O O . PRO A 1 34 ? 40.550 -6.916 11.508 1.00 0.00 54 PRO A O 4
ATOM 1557 N N . ARG A 1 35 ? 40.131 -6.024 9.547 1.00 0.00 55 ARG A N 4
ATOM 1558 C CA . ARG A 1 35 ? 38.816 -5.500 10.004 1.00 0.00 55 ARG A CA 4
ATOM 1559 C C . ARG A 1 35 ? 37.716 -6.137 9.156 1.00 0.00 55 ARG A C 4
ATOM 1560 O O . ARG A 1 35 ? 36.782 -6.716 9.672 1.00 0.00 55 ARG A O 4
ATOM 1581 N N . CYS A 1 36 ? 37.825 -6.057 7.855 1.00 0.00 56 CYS A N 4
ATOM 1582 C CA . CYS A 1 36 ? 36.790 -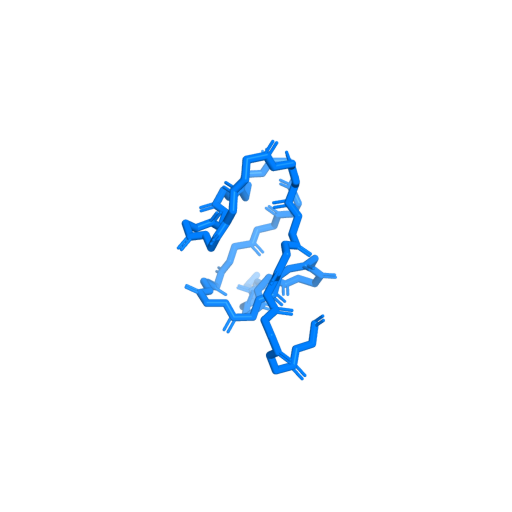6.685 6.992 1.00 0.00 56 CYS A CA 4
ATOM 1583 C C . CYS A 1 36 ? 37.390 -7.924 6.318 1.00 0.00 56 CYS A C 4
ATOM 1584 O O . CYS A 1 36 ? 38.195 -8.631 6.891 1.00 0.00 56 CYS A O 4
ATOM 1591 N N . LYS A 1 37 ? 37.007 -8.181 5.104 1.00 0.00 57 LYS A N 4
ATOM 1592 C CA . LYS A 1 37 ? 37.529 -9.341 4.362 1.00 0.00 57 LYS A CA 4
ATOM 1593 C C . LYS A 1 37 ? 37.215 -9.147 2.881 1.00 0.00 57 LYS A C 4
ATOM 1594 O O . LYS A 1 37 ? 37.110 -10.095 2.127 1.00 0.00 57 LYS A O 4
ATOM 1613 N N . ARG A 1 38 ? 37.042 -7.923 2.459 1.00 0.00 58 ARG A N 4
ATOM 1614 C CA . ARG A 1 38 ? 36.709 -7.673 1.032 1.00 0.00 58 ARG A CA 4
ATOM 1615 C C . ARG A 1 38 ? 37.734 -6.725 0.423 1.00 0.00 58 ARG A C 4
ATOM 1616 O O . ARG A 1 38 ? 37.499 -6.131 -0.610 1.00 0.00 58 ARG A O 4
ATOM 1637 N N . GLY A 1 39 ? 38.867 -6.567 1.045 1.00 0.00 59 GLY A N 4
ATOM 1638 C CA . GLY A 1 39 ? 39.879 -5.640 0.472 1.00 0.00 59 GLY A CA 4
ATOM 1639 C C . GLY A 1 39 ? 41.261 -6.080 0.919 1.00 0.00 59 GLY A C 4
ATOM 1640 O O . GLY A 1 39 ? 41.489 -7.233 1.190 1.00 0.00 59 GLY A O 4
ATOM 1644 N N . LYS A 1 40 ? 42.177 -5.161 0.999 1.00 0.00 60 LYS A N 4
ATOM 1645 C CA . LYS A 1 40 ? 43.550 -5.470 1.438 1.00 0.00 60 LYS A CA 4
ATOM 1646 C C . LYS A 1 40 ? 44.060 -4.241 2.180 1.00 0.00 60 LYS A C 4
ATOM 1647 O O . LYS A 1 40 ? 44.720 -3.398 1.606 1.00 0.00 60 LYS A O 4
ATOM 1666 N N . HIS A 1 41 ? 43.740 -4.097 3.438 1.00 0.00 61 HIS A N 4
ATOM 1667 C CA . HIS A 1 41 ? 44.203 -2.870 4.143 1.00 0.00 61 HIS A CA 4
ATOM 1668 C C . HIS A 1 41 ? 43.920 -2.917 5.629 1.00 0.00 61 HIS A C 4
ATOM 1669 O O . HIS A 1 41 ? 43.508 -3.901 6.182 1.00 0.00 61 HIS A O 4
ATOM 1683 N N . TRP A 1 42 ? 44.229 -1.841 6.285 1.00 0.00 62 TRP A N 4
ATOM 1684 C CA . TRP A 1 42 ? 44.086 -1.790 7.753 1.00 0.00 62 TRP A CA 4
ATOM 1685 C C . TRP A 1 42 ? 42.856 -0.973 8.172 1.00 0.00 62 TRP A C 4
ATOM 1686 O O . TRP A 1 42 ? 42.222 -0.318 7.368 1.00 0.00 62 TRP A O 4
ATOM 1707 N N . ALA A 1 43 ? 42.513 -1.030 9.436 1.00 0.00 63 ALA A N 4
ATOM 1708 C CA . ALA A 1 43 ? 41.320 -0.287 9.947 1.00 0.00 63 ALA A CA 4
ATOM 1709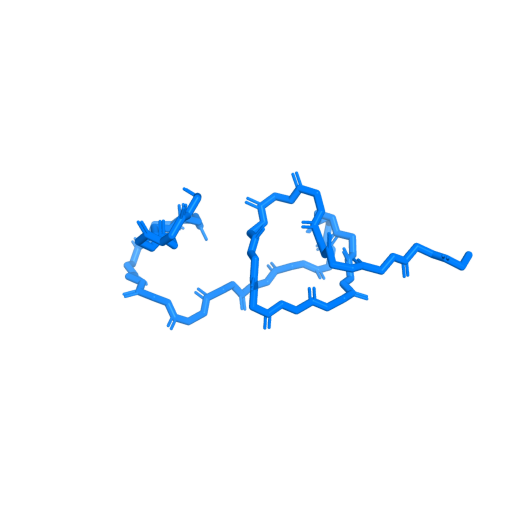 C C . ALA A 1 43 ? 41.460 1.210 9.666 1.00 0.00 63 ALA A C 4
ATOM 1710 O O . ALA A 1 43 ? 40.669 1.783 8.943 1.00 0.00 63 ALA A O 4
ATOM 1717 N N . ASN A 1 44 ? 42.449 1.849 10.237 1.00 0.00 64 ASN A N 4
ATOM 1718 C CA . ASN A 1 44 ? 42.631 3.313 10.005 1.00 0.00 64 ASN A CA 4
ATOM 1719 C C . ASN A 1 44 ? 42.355 3.628 8.535 1.00 0.00 64 ASN A C 4
ATOM 1720 O O . ASN A 1 44 ? 41.915 4.706 8.188 1.00 0.00 64 ASN A O 4
ATOM 1731 N N . GLU A 1 45 ? 42.599 2.681 7.674 1.00 0.00 65 GLU A N 4
ATOM 1732 C CA . GLU A 1 45 ? 42.344 2.896 6.224 1.00 0.00 65 GLU A CA 4
ATOM 1733 C C . GLU A 1 45 ? 41.578 1.688 5.681 1.00 0.00 65 GLU A C 4
ATOM 1734 O O . GLU A 1 45 ? 42.047 0.983 4.809 1.00 0.00 65 GLU A O 4
ATOM 1746 N N . CYS A 1 46 ? 40.405 1.429 6.204 1.00 0.00 66 CYS A N 4
ATOM 1747 C CA . CYS A 1 46 ? 39.623 0.253 5.727 1.00 0.00 66 CYS A CA 4
ATOM 1748 C C . CYS A 1 46 ? 38.236 0.693 5.254 1.00 0.00 66 CYS A C 4
ATOM 1749 O O . CYS A 1 46 ? 37.714 1.715 5.652 1.00 0.00 66 CYS A O 4
ATOM 1756 N N . LYS A 1 47 ? 37.639 -0.108 4.418 1.00 0.00 67 LYS A N 4
ATOM 1757 C CA . LYS A 1 47 ? 36.277 0.191 3.900 1.00 0.00 67 LYS A CA 4
ATOM 1758 C C . LYS A 1 47 ? 35.685 -1.110 3.388 1.00 0.00 67 LYS A C 4
ATOM 1759 O O . LYS A 1 47 ? 36.393 -2.072 3.169 1.00 0.00 67 LYS A O 4
ATOM 1778 N N . SER A 1 48 ? 34.397 -1.182 3.230 1.00 0.00 68 SER A N 4
ATOM 1779 C CA . SER A 1 48 ? 33.817 -2.464 2.779 1.00 0.00 68 SER A CA 4
ATOM 1780 C C . SER A 1 48 ? 32.332 -2.306 2.457 1.00 0.00 68 SER A C 4
ATOM 1781 O O . SER A 1 48 ? 31.482 -2.790 3.176 1.00 0.00 68 SER A O 4
ATOM 1789 N N . LYS A 1 49 ? 32.012 -1.653 1.372 1.00 0.00 69 LYS A N 4
ATOM 1790 C CA . LYS A 1 49 ? 30.579 -1.498 1.003 1.00 0.00 69 LYS A CA 4
ATOM 1791 C C . LYS A 1 49 ? 30.006 -2.891 0.737 1.00 0.00 69 LYS A C 4
ATOM 1792 O O . LYS A 1 49 ? 30.042 -3.385 -0.372 1.00 0.00 69 LYS A O 4
ATOM 1811 N N . THR A 1 50 ? 29.503 -3.540 1.752 1.00 0.00 70 THR A N 4
ATOM 1812 C CA . THR A 1 50 ? 28.958 -4.913 1.561 1.00 0.00 70 THR A CA 4
ATOM 1813 C C . THR A 1 50 ? 27.470 -4.929 1.931 1.00 0.00 70 THR A C 4
ATOM 1814 O O . THR A 1 50 ? 26.667 -5.545 1.260 1.00 0.00 70 THR A O 4
ATOM 1825 N N . ASP A 1 51 ? 27.092 -4.263 2.987 1.00 0.00 71 ASP A N 4
ATOM 1826 C CA . ASP A 1 51 ? 25.652 -4.262 3.370 1.00 0.00 71 ASP A CA 4
ATOM 1827 C C . ASP A 1 51 ? 25.215 -2.865 3.827 1.00 0.00 71 ASP A C 4
ATOM 1828 O O . ASP A 1 51 ? 24.527 -2.163 3.113 1.00 0.00 71 ASP A O 4
ATOM 1837 N N . ASN A 1 52 ? 25.585 -2.456 5.012 1.00 0.00 72 ASN A N 4
ATOM 1838 C CA . ASN A 1 52 ? 25.155 -1.110 5.491 1.00 0.00 72 ASN A CA 4
ATOM 1839 C C . ASN A 1 52 ? 26.315 -0.369 6.166 1.00 0.00 72 ASN A C 4
ATOM 1840 O O . ASN A 1 52 ? 26.324 0.844 6.230 1.00 0.00 72 ASN A O 4
ATOM 1851 N N . GLN A 1 53 ? 27.288 -1.070 6.686 1.00 0.00 73 GLN A N 4
ATOM 1852 C CA . GLN A 1 53 ? 28.412 -0.375 7.360 1.00 0.00 73 GLN A CA 4
ATOM 1853 C C . GLN A 1 53 ? 29.731 -0.694 6.634 1.00 0.00 73 GLN A C 4
ATOM 1854 O O . GLN A 1 53 ? 29.855 -0.460 5.448 1.00 0.00 73 GLN A O 4
ATOM 1868 N N . GLY A 1 54 ? 30.723 -1.214 7.318 1.00 0.00 74 GLY A N 4
ATOM 1869 C CA . GLY A 1 54 ? 32.011 -1.517 6.630 1.00 0.00 74 GLY A CA 4
ATOM 1870 C C . GLY A 1 54 ? 32.455 -2.947 6.948 1.00 0.00 74 GLY A C 4
ATOM 1871 O O . GLY A 1 54 ? 33.421 -3.439 6.403 1.00 0.00 74 GLY A O 4
ATOM 1875 N N . ASN A 1 55 ? 31.765 -3.623 7.825 1.00 0.00 75 ASN A N 4
ATOM 1876 C CA . ASN A 1 55 ? 32.166 -5.013 8.158 1.00 0.00 75 ASN A CA 4
ATOM 1877 C C . ASN A 1 55 ? 30.993 -6.013 8.036 1.00 0.00 75 ASN A C 4
ATOM 1878 O O . ASN A 1 55 ? 30.948 -6.969 8.777 1.00 0.00 75 ASN A O 4
ATOM 1889 N N . PRO A 1 56 ? 30.097 -5.812 7.097 1.00 0.00 76 PRO A N 4
ATOM 1890 C CA . PRO A 1 56 ? 28.966 -6.727 6.891 1.00 0.00 76 PRO A CA 4
ATOM 1891 C C . PRO A 1 56 ? 29.444 -7.828 5.961 1.00 0.00 76 PRO A C 4
ATOM 1892 O O . PRO A 1 56 ? 28.668 -8.518 5.330 1.00 0.00 76 PRO A O 4
ATOM 1903 N N . ILE A 1 57 ? 30.735 -7.952 5.839 1.00 0.00 77 ILE A N 4
ATOM 1904 C CA . ILE A 1 57 ? 31.300 -8.949 4.911 1.00 0.00 77 ILE A CA 4
ATOM 1905 C C . ILE A 1 57 ? 30.722 -10.335 5.223 1.00 0.00 77 ILE A C 4
ATOM 1906 O O . ILE A 1 57 ? 30.813 -10.797 6.343 1.00 0.00 77 ILE A O 4
ATOM 1922 N N . PRO A 1 58 ? 30.148 -10.964 4.225 1.00 0.00 78 PRO A N 4
ATOM 1923 C CA . PRO A 1 58 ? 29.555 -12.305 4.375 1.00 0.00 78 PRO A CA 4
ATOM 1924 C C . PRO A 1 58 ? 30.652 -13.376 4.331 1.00 0.00 78 PRO A C 4
ATOM 1925 O O . PRO A 1 58 ? 31.579 -13.273 3.554 1.00 0.00 78 PRO A O 4
ATOM 1936 N N . PRO A 1 59 ? 30.513 -14.375 5.168 1.00 0.00 79 PRO A N 4
ATOM 1937 C CA . PRO A 1 59 ? 31.481 -15.480 5.246 1.00 0.00 79 PRO A CA 4
ATOM 1938 C C . PRO A 1 59 ? 31.247 -16.473 4.105 1.00 0.00 79 PRO A C 4
ATOM 1939 O O . PRO A 1 59 ? 30.164 -16.569 3.562 1.00 0.00 79 PRO A O 4
ATOM 1950 N N . HIS A 1 60 ? 32.256 -17.214 3.736 1.00 0.00 80 HIS A N 4
ATOM 1951 C CA . HIS A 1 60 ? 32.091 -18.201 2.633 1.00 0.00 80 HIS A CA 4
ATOM 1952 C C . HIS A 1 60 ? 31.640 -17.476 1.364 1.00 0.00 80 HIS A C 4
ATOM 1953 O O . HIS A 1 60 ? 31.198 -16.345 1.476 1.00 0.00 80 HIS A O 4
ATOM 1969 N N . VAL A 1 29 ? 52.756 -4.113 7.304 1.00 0.00 49 VAL A N 5
ATOM 1970 C CA . VAL A 1 29 ? 52.704 -5.054 6.157 1.00 0.00 49 VAL A CA 5
ATOM 1971 C C . VAL A 1 29 ? 51.428 -5.924 6.179 1.00 0.00 49 VAL A C 5
ATOM 1972 O O . VAL A 1 29 ? 51.472 -7.059 5.750 1.00 0.00 49 VAL A O 5
ATOM 1985 N N . PRO A 1 30 ? 50.316 -5.375 6.628 1.00 0.00 50 PRO A N 5
ATOM 1986 C CA . PRO A 1 30 ? 49.038 -6.113 6.639 1.00 0.00 50 PRO A CA 5
ATOM 1987 C C . PRO A 1 30 ? 48.489 -6.238 5.209 1.00 0.00 50 PRO A C 5
ATOM 1988 O O . PRO A 1 30 ? 48.865 -5.489 4.329 1.00 0.00 50 PRO A O 5
ATOM 1999 N N . GLY A 1 31 ? 47.636 -7.202 4.953 1.00 0.00 51 GLY A N 5
ATOM 2000 C CA . GLY A 1 31 ? 47.118 -7.381 3.560 1.00 0.00 51 GLY A CA 5
ATOM 2001 C C . GLY A 1 31 ? 45.585 -7.300 3.508 1.00 0.00 51 GLY A C 5
ATOM 2002 O O . GLY A 1 31 ? 45.003 -6.311 3.903 1.00 0.00 51 GLY A O 5
ATOM 2006 N N . LEU A 1 32 ? 44.955 -8.338 2.981 1.00 0.00 52 LEU A N 5
ATOM 2007 C CA . LEU A 1 32 ? 43.455 -8.386 2.830 1.00 0.00 52 LEU A CA 5
ATOM 2008 C C . LEU A 1 32 ? 42.781 -7.275 3.628 1.00 0.00 52 LEU A C 5
ATOM 2009 O O . LEU A 1 32 ? 42.235 -6.345 3.079 1.00 0.00 52 LEU A O 5
ATOM 2025 N N . CYS A 1 33 ? 42.849 -7.403 4.912 1.00 0.00 53 CYS A N 5
ATOM 2026 C CA . CYS A 1 33 ? 42.268 -6.409 5.866 1.00 0.00 53 CYS A CA 5
ATOM 2027 C C . CYS A 1 33 ? 41.775 -7.116 7.143 1.00 0.00 53 CYS A C 5
ATOM 2028 O O . CYS A 1 33 ? 40.953 -8.005 7.082 1.00 0.00 53 CYS A O 5
ATOM 2035 N N . PRO A 1 34 ? 42.287 -6.690 8.277 1.00 0.00 54 PRO A N 5
ATOM 2036 C CA . PRO A 1 34 ? 41.910 -7.267 9.584 1.00 0.00 54 PRO A CA 5
ATOM 2037 C C . PRO A 1 34 ? 40.533 -6.759 10.030 1.00 0.00 54 PRO A C 5
ATOM 2038 O O . PRO A 1 34 ? 40.120 -6.964 11.155 1.00 0.00 54 PRO A O 5
ATOM 2049 N N . ARG A 1 35 ? 39.815 -6.112 9.154 1.00 0.00 55 ARG A N 5
ATOM 2050 C CA . ARG A 1 35 ? 38.465 -5.604 9.512 1.00 0.00 55 ARG A CA 5
ATOM 2051 C C . ARG A 1 35 ? 37.439 -6.259 8.585 1.00 0.00 55 ARG A C 5
ATOM 2052 O O . ARG A 1 35 ? 36.399 -6.716 9.019 1.00 0.00 55 ARG A O 5
ATOM 2073 N N . CYS A 1 36 ? 37.733 -6.330 7.314 1.00 0.00 56 CYS A N 5
ATOM 2074 C CA . CYS A 1 36 ? 36.787 -6.979 6.368 1.00 0.00 56 CYS A CA 5
ATOM 2075 C C . CYS A 1 36 ? 37.485 -8.182 5.718 1.00 0.00 56 CYS A C 5
ATOM 2076 O O . CYS A 1 36 ? 38.262 -8.874 6.346 1.00 0.00 56 CYS A O 5
ATOM 2083 N N . LYS A 1 37 ? 37.224 -8.428 4.469 1.00 0.00 57 LYS A N 5
ATOM 2084 C CA . LYS A 1 37 ? 37.856 -9.553 3.763 1.00 0.00 57 LYS A CA 5
ATOM 2085 C C . LYS A 1 37 ? 37.692 -9.330 2.259 1.00 0.00 57 LYS A C 5
ATOM 2086 O O . LYS A 1 37 ? 37.690 -10.260 1.478 1.00 0.00 57 LYS A O 5
ATOM 2105 N N . ARG A 1 38 ? 37.556 -8.096 1.852 1.00 0.00 58 ARG A N 5
ATOM 2106 C CA . ARG A 1 38 ? 37.390 -7.797 0.403 1.00 0.00 58 ARG A CA 5
ATOM 2107 C C . ARG A 1 38 ? 38.324 -6.650 0.024 1.00 0.00 58 ARG A C 5
ATOM 2108 O O . ARG A 1 38 ? 37.889 -5.561 -0.295 1.00 0.00 58 ARG A O 5
ATOM 2129 N N . GLY A 1 39 ? 39.604 -6.881 0.066 1.00 0.00 59 GLY A N 5
ATOM 2130 C CA . GLY A 1 39 ? 40.564 -5.801 -0.282 1.00 0.00 59 GLY A CA 5
ATOM 2131 C C . GLY A 1 39 ? 41.933 -6.138 0.306 1.00 0.00 59 GLY A C 5
ATOM 2132 O O . GLY A 1 39 ? 42.356 -7.271 0.307 1.00 0.00 59 GLY A O 5
ATOM 2136 N N . LYS A 1 40 ? 42.619 -5.148 0.797 1.00 0.00 60 LYS A N 5
ATOM 2137 C CA . LYS A 1 40 ? 43.964 -5.353 1.408 1.00 0.00 60 LYS A CA 5
ATOM 2138 C C . LYS A 1 40 ? 44.263 -4.105 2.234 1.00 0.00 60 LYS A C 5
ATOM 2139 O O . LYS A 1 40 ? 44.858 -3.169 1.739 1.00 0.00 60 LYS A O 5
ATOM 2158 N N . HIS A 1 41 ? 43.837 -4.044 3.468 1.00 0.00 61 HIS A N 5
ATOM 2159 C CA . HIS A 1 41 ? 44.104 -2.795 4.235 1.00 0.00 61 HIS A CA 5
ATOM 2160 C C . HIS A 1 41 ? 43.550 -2.851 5.649 1.00 0.00 61 HIS A C 5
ATOM 2161 O O . HIS A 1 41 ? 43.081 -3.853 6.120 1.00 0.00 61 HIS A O 5
ATOM 2175 N N . TRP A 1 42 ? 43.672 -1.758 6.343 1.00 0.00 62 TRP A N 5
ATOM 2176 C CA . TRP A 1 42 ? 43.241 -1.711 7.757 1.00 0.00 62 TRP A CA 5
ATOM 2177 C C . TRP A 1 42 ? 42.082 -0.725 7.961 1.00 0.00 62 TRP A C 5
ATOM 2178 O O . TRP A 1 42 ? 41.679 -0.020 7.060 1.00 0.00 62 TRP A O 5
ATOM 2199 N N . ALA A 1 43 ? 41.541 -0.694 9.154 1.00 0.00 63 ALA A N 5
ATOM 2200 C CA . ALA A 1 43 ? 40.394 0.216 9.459 1.00 0.00 63 ALA A CA 5
ATOM 2201 C C . ALA A 1 43 ? 40.688 1.641 8.988 1.00 0.00 63 ALA A C 5
ATOM 2202 O O . ALA A 1 43 ? 40.056 2.139 8.080 1.00 0.00 63 ALA A O 5
ATOM 2209 N N . ASN A 1 44 ? 41.628 2.310 9.609 1.00 0.00 64 ASN A N 5
ATOM 2210 C CA . ASN A 1 44 ? 41.947 3.712 9.198 1.00 0.00 64 ASN A CA 5
ATOM 2211 C C . ASN A 1 44 ? 41.907 3.815 7.674 1.00 0.00 64 ASN A C 5
ATOM 2212 O O . ASN A 1 44 ? 41.605 4.852 7.116 1.00 0.00 64 ASN A O 5
ATOM 2223 N N . GLU A 1 45 ? 42.201 2.739 7.000 1.00 0.00 65 GLU A N 5
ATOM 2224 C CA . GLU A 1 45 ? 42.172 2.749 5.514 1.00 0.00 65 GLU A CA 5
ATOM 2225 C C . GLU A 1 45 ? 41.389 1.524 5.035 1.00 0.00 65 GLU A C 5
ATOM 2226 O O . GLU A 1 45 ? 41.906 0.685 4.323 1.00 0.00 65 GLU A O 5
ATOM 2238 N N . CYS A 1 46 ? 40.149 1.405 5.435 1.00 0.00 66 CYS A N 5
ATOM 2239 C CA . CYS A 1 46 ? 39.346 0.222 5.015 1.00 0.00 66 CYS A CA 5
ATOM 2240 C C . CYS A 1 46 ? 37.973 0.663 4.515 1.00 0.00 66 CYS A C 5
ATOM 2241 O O . CYS A 1 46 ? 37.413 1.646 4.961 1.00 0.00 66 CYS A O 5
ATOM 2248 N N . LYS A 1 47 ? 37.424 -0.088 3.607 1.00 0.00 67 LYS A N 5
ATOM 2249 C CA . LYS A 1 47 ? 36.077 0.230 3.073 1.00 0.00 67 LYS A CA 5
ATOM 2250 C C . LYS A 1 47 ? 35.443 -1.061 2.604 1.00 0.00 67 LYS A C 5
ATOM 2251 O O . LYS A 1 47 ? 36.113 -1.963 2.140 1.00 0.00 67 LYS A O 5
ATOM 2270 N N . SER A 1 48 ? 34.163 -1.184 2.759 1.00 0.00 68 SER A N 5
ATOM 2271 C CA . SER A 1 48 ? 33.515 -2.448 2.362 1.00 0.00 68 SER A CA 5
ATOM 2272 C C . SER A 1 48 ? 32.000 -2.274 2.362 1.00 0.00 68 SER A C 5
ATOM 2273 O O . SER A 1 48 ? 31.281 -3.028 2.983 1.00 0.00 68 SER A O 5
ATOM 2281 N N . LYS A 1 49 ? 31.513 -1.284 1.658 1.00 0.00 69 LYS A N 5
ATOM 2282 C CA . LYS A 1 49 ? 30.042 -1.064 1.603 1.00 0.00 69 LYS A CA 5
ATOM 2283 C C . LYS A 1 49 ? 29.363 -2.390 1.271 1.00 0.00 69 LYS A C 5
ATOM 2284 O O . LYS A 1 49 ? 29.190 -2.743 0.122 1.00 0.00 69 LYS A O 5
ATOM 2303 N N . THR A 1 50 ? 28.995 -3.133 2.273 1.00 0.00 70 THR A N 5
ATOM 2304 C CA . THR A 1 50 ? 28.348 -4.447 2.032 1.00 0.00 70 THR A CA 5
ATOM 2305 C C . THR A 1 50 ? 26.952 -4.435 2.662 1.00 0.00 70 THR A C 5
ATOM 2306 O O . THR A 1 50 ? 26.002 -4.940 2.099 1.00 0.00 70 THR A O 5
ATOM 2317 N N . ASP A 1 51 ? 26.822 -3.863 3.826 1.00 0.00 71 ASP A N 5
ATOM 2318 C CA . ASP A 1 51 ? 25.480 -3.830 4.474 1.00 0.00 71 ASP A CA 5
ATOM 2319 C C . ASP A 1 51 ? 25.447 -2.799 5.608 1.00 0.00 71 ASP A C 5
ATOM 2320 O O . ASP A 1 51 ? 24.723 -1.824 5.549 1.00 0.00 71 ASP A O 5
ATOM 2329 N N . ASN A 1 52 ? 26.202 -3.014 6.649 1.00 0.00 72 ASN A N 5
ATOM 2330 C CA . ASN A 1 52 ? 26.183 -2.053 7.789 1.00 0.00 72 ASN A CA 5
ATOM 2331 C C . ASN A 1 52 ? 27.223 -0.949 7.580 1.00 0.00 72 ASN A C 5
ATOM 2332 O O . ASN A 1 52 ? 26.886 0.172 7.257 1.00 0.00 72 ASN A O 5
ATOM 2343 N N . GLN A 1 53 ? 28.482 -1.240 7.776 1.00 0.00 73 GLN A N 5
ATOM 2344 C CA . GLN A 1 53 ? 29.514 -0.182 7.603 1.00 0.00 73 GLN A CA 5
ATOM 2345 C C . GLN A 1 53 ? 30.611 -0.660 6.647 1.00 0.00 73 GLN A C 5
ATOM 2346 O O . GLN A 1 53 ? 30.508 -0.507 5.447 1.00 0.00 73 GLN A O 5
ATOM 2360 N N . GLY A 1 54 ? 31.668 -1.223 7.168 1.00 0.00 74 GLY A N 5
ATOM 2361 C CA . GLY A 1 54 ? 32.771 -1.688 6.280 1.00 0.00 74 GLY A CA 5
ATOM 2362 C C . GLY A 1 54 ? 33.100 -3.156 6.559 1.00 0.00 74 GLY A C 5
ATOM 2363 O O . GLY A 1 54 ? 33.926 -3.748 5.897 1.00 0.00 74 GLY A O 5
ATOM 2367 N N . ASN A 1 55 ? 32.482 -3.755 7.536 1.00 0.00 75 ASN A N 5
ATOM 2368 C CA . ASN A 1 55 ? 32.796 -5.178 7.825 1.00 0.00 75 ASN A CA 5
ATOM 2369 C C . ASN A 1 55 ? 31.542 -6.088 7.864 1.00 0.00 75 ASN A C 5
ATOM 2370 O O . ASN A 1 55 ? 31.565 -7.094 8.534 1.00 0.00 75 ASN A O 5
ATOM 2381 N N . PRO A 1 56 ? 30.496 -5.766 7.136 1.00 0.00 76 PRO A N 5
ATOM 2382 C CA . PRO A 1 56 ? 29.286 -6.603 7.113 1.00 0.00 76 PRO A CA 5
ATOM 2383 C C . PRO A 1 56 ? 29.496 -7.673 6.057 1.00 0.00 76 PRO A C 5
ATOM 2384 O O . PRO A 1 56 ? 28.571 -8.313 5.596 1.00 0.00 76 PRO A O 5
ATOM 2395 N N . ILE A 1 57 ? 30.716 -7.823 5.635 1.00 0.00 77 ILE A N 5
ATOM 2396 C CA . ILE A 1 57 ? 31.025 -8.791 4.564 1.00 0.00 77 ILE A CA 5
ATOM 2397 C C . ILE A 1 57 ? 30.283 -10.110 4.834 1.00 0.00 77 ILE A C 5
ATOM 2398 O O . ILE A 1 57 ? 30.442 -10.696 5.886 1.00 0.00 77 ILE A O 5
ATOM 2414 N N . PRO A 1 58 ? 29.478 -10.534 3.884 1.00 0.00 78 PRO A N 5
ATOM 2415 C CA . PRO A 1 58 ? 28.685 -11.772 4.013 1.00 0.00 78 PRO A CA 5
ATOM 2416 C C . PRO A 1 58 ? 29.526 -13.070 3.921 1.00 0.00 78 PRO A C 5
ATOM 2417 O O . PRO A 1 58 ? 29.182 -14.040 4.569 1.00 0.00 78 PRO A O 5
ATOM 2428 N N . PRO A 1 59 ? 30.593 -13.085 3.147 1.00 0.00 79 PRO A N 5
ATOM 2429 C CA . PRO A 1 59 ? 31.435 -14.290 3.023 1.00 0.00 79 PRO A CA 5
ATOM 2430 C C . PRO A 1 59 ? 32.316 -14.450 4.264 1.00 0.00 79 PRO A C 5
ATOM 2431 O O . PRO A 1 59 ? 32.154 -13.752 5.246 1.00 0.00 79 PRO A O 5
ATOM 2442 N N . HIS A 1 60 ? 33.247 -15.363 4.231 1.00 0.00 80 HIS A N 5
ATOM 2443 C CA . HIS A 1 60 ? 34.133 -15.562 5.411 1.00 0.00 80 HIS A CA 5
ATOM 2444 C C . HIS A 1 60 ? 35.593 -15.606 4.952 1.00 0.00 80 HIS A C 5
ATOM 2445 O O . HIS A 1 60 ? 36.427 -15.047 5.644 1.00 0.00 80 HIS A O 5
ATOM 2461 N N . VAL A 1 29 ? 53.166 -3.251 5.428 1.00 0.00 49 VAL A N 6
ATOM 2462 C CA . VAL A 1 29 ? 52.926 -4.324 4.430 1.00 0.00 49 VAL A CA 6
ATOM 2463 C C . VAL A 1 29 ? 51.750 -5.244 4.836 1.00 0.00 49 VAL A C 6
ATOM 2464 O O . VAL A 1 29 ? 51.791 -6.425 4.554 1.00 0.00 49 VAL A O 6
ATOM 2477 N N . PRO A 1 30 ? 50.714 -4.691 5.442 1.00 0.00 50 PRO A N 6
ATOM 2478 C CA . PRO A 1 30 ? 49.520 -5.478 5.822 1.00 0.00 50 PRO A CA 6
ATOM 2479 C C . PRO A 1 30 ? 48.703 -5.832 4.568 1.00 0.00 50 PRO A C 6
ATOM 2480 O O . PRO A 1 30 ? 49.026 -5.402 3.478 1.00 0.00 50 PRO A O 6
ATOM 2491 N N . GLY A 1 31 ? 47.678 -6.651 4.688 1.00 0.00 51 GLY A N 6
ATOM 2492 C CA . GLY A 1 31 ? 46.918 -7.041 3.454 1.00 0.00 51 GLY A CA 6
ATOM 2493 C C . GLY A 1 31 ? 45.393 -7.130 3.668 1.00 0.00 51 GLY A C 6
ATOM 2494 O O . GLY A 1 31 ? 44.790 -6.287 4.304 1.00 0.00 51 GLY A O 6
ATOM 2498 N N . LEU A 1 32 ? 44.791 -8.150 3.072 1.00 0.00 52 LEU A N 6
ATOM 2499 C CA . LEU A 1 32 ? 43.300 -8.384 3.114 1.00 0.00 52 LEU A CA 6
ATOM 2500 C C . LEU A 1 32 ? 42.563 -7.290 3.872 1.00 0.00 52 LEU A C 6
ATOM 2501 O O . LEU A 1 32 ? 41.863 -6.486 3.298 1.00 0.00 52 LEU A O 6
ATOM 2517 N N . CYS A 1 33 ? 42.739 -7.298 5.152 1.00 0.00 53 CYS A N 6
ATOM 2518 C CA . CYS A 1 33 ? 42.096 -6.317 6.081 1.00 0.00 53 CYS A CA 6
ATOM 2519 C C . CYS A 1 33 ? 41.689 -7.028 7.385 1.00 0.00 53 CYS A C 6
ATOM 2520 O O . CYS A 1 33 ? 40.947 -7.988 7.355 1.00 0.00 53 CYS A O 6
ATOM 2527 N N . PRO A 1 34 ? 42.192 -6.534 8.496 1.00 0.00 54 PRO A N 6
ATOM 2528 C CA . PRO A 1 34 ? 41.902 -7.108 9.828 1.00 0.00 54 PRO A CA 6
ATOM 2529 C C . PRO A 1 34 ? 40.506 -6.698 10.321 1.00 0.00 54 PRO A C 6
ATOM 2530 O O . PRO A 1 34 ? 40.150 -6.927 11.461 1.00 0.00 54 PRO A O 6
ATOM 2541 N N . ARG A 1 35 ? 39.710 -6.109 9.471 1.00 0.00 55 ARG A N 6
ATOM 2542 C CA . ARG A 1 35 ? 38.336 -5.699 9.883 1.00 0.00 55 ARG A CA 6
ATOM 2543 C C . ARG A 1 35 ? 37.325 -6.429 8.996 1.00 0.00 55 ARG A C 6
ATOM 2544 O O . ARG A 1 35 ? 36.489 -7.172 9.473 1.00 0.00 55 ARG A O 6
ATOM 2565 N N . CYS A 1 36 ? 37.408 -6.246 7.705 1.00 0.00 56 CYS A N 6
ATOM 2566 C CA . CYS A 1 36 ? 36.471 -6.952 6.794 1.00 0.00 56 CYS A CA 6
ATOM 2567 C C . CYS A 1 36 ? 37.209 -8.157 6.197 1.00 0.00 56 CYS A C 6
ATOM 2568 O O . CYS A 1 36 ? 38.023 -8.781 6.848 1.00 0.00 56 CYS A O 6
ATOM 2575 N N . LYS A 1 37 ? 36.940 -8.481 4.972 1.00 0.00 57 LYS A N 6
ATOM 2576 C CA . LYS A 1 37 ? 37.616 -9.620 4.321 1.00 0.00 57 LYS A CA 6
ATOM 2577 C C . LYS A 1 37 ? 37.416 -9.512 2.814 1.00 0.00 57 LYS A C 6
ATOM 2578 O O . LYS A 1 37 ? 37.473 -10.492 2.098 1.00 0.00 57 LYS A O 6
ATOM 2597 N N . ARG A 1 38 ? 37.160 -8.330 2.323 1.00 0.00 58 ARG A N 6
ATOM 2598 C CA . ARG A 1 38 ? 36.933 -8.178 0.863 1.00 0.00 58 ARG A CA 6
ATOM 2599 C C . ARG A 1 38 ? 37.907 -7.159 0.293 1.00 0.00 58 ARG A C 6
ATOM 2600 O O . ARG A 1 38 ? 37.647 -6.551 -0.726 1.00 0.00 58 ARG A O 6
ATOM 2621 N N . GLY A 1 39 ? 39.024 -6.949 0.928 1.00 0.00 59 GLY A N 6
ATOM 2622 C CA . GLY A 1 39 ? 39.974 -5.948 0.378 1.00 0.00 59 GLY A CA 6
ATOM 2623 C C . GLY A 1 39 ? 41.396 -6.298 0.787 1.00 0.00 59 GLY A C 6
ATOM 2624 O O . GLY A 1 39 ? 41.771 -7.446 0.844 1.00 0.00 59 GLY A O 6
ATOM 2628 N N . LYS A 1 40 ? 42.175 -5.300 1.068 1.00 0.00 60 LYS A N 6
ATOM 2629 C CA . LYS A 1 40 ? 43.584 -5.504 1.489 1.00 0.00 60 LYS A CA 6
ATOM 2630 C C . LYS A 1 40 ? 44.017 -4.213 2.163 1.00 0.00 60 LYS A C 6
ATOM 2631 O O . LYS A 1 40 ? 44.633 -3.363 1.551 1.00 0.00 60 LYS A O 6
ATOM 2650 N N . HIS A 1 41 ? 43.661 -4.025 3.402 1.00 0.00 61 HIS A N 6
ATOM 2651 C CA . HIS A 1 41 ? 44.027 -2.741 4.054 1.00 0.00 61 HIS A CA 6
ATOM 2652 C C . HIS A 1 41 ? 43.815 -2.785 5.556 1.00 0.00 61 HIS A C 6
ATOM 2653 O O . HIS A 1 41 ? 43.617 -3.815 6.152 1.00 0.00 61 HIS A O 6
ATOM 2667 N N . TRP A 1 42 ? 43.960 -1.652 6.180 1.00 0.00 62 TRP A N 6
ATOM 2668 C CA . TRP A 1 42 ? 43.876 -1.582 7.654 1.00 0.00 62 TRP A CA 6
ATOM 2669 C C . TRP A 1 42 ? 42.569 -0.913 8.100 1.00 0.00 62 TRP A C 6
ATOM 2670 O O . TRP A 1 42 ? 41.880 -0.279 7.325 1.00 0.00 62 TRP A O 6
ATOM 2691 N N . ALA A 1 43 ? 42.220 -1.075 9.352 1.00 0.00 63 ALA A N 6
ATOM 2692 C CA . ALA A 1 43 ? 40.953 -0.484 9.882 1.00 0.00 63 ALA A CA 6
ATOM 2693 C C . ALA A 1 43 ? 40.823 0.988 9.474 1.00 0.00 63 ALA A C 6
ATOM 2694 O O . ALA A 1 43 ? 40.058 1.322 8.593 1.00 0.00 63 ALA A O 6
ATOM 2701 N N . ASN A 1 44 ? 41.549 1.865 10.124 1.00 0.00 64 ASN A N 6
ATOM 2702 C CA . ASN A 1 44 ? 41.462 3.323 9.793 1.00 0.00 64 ASN A CA 6
ATOM 2703 C C . ASN A 1 44 ? 41.245 3.506 8.290 1.00 0.00 64 ASN A C 6
ATOM 2704 O O . ASN A 1 44 ? 40.384 4.250 7.862 1.00 0.00 64 ASN A O 6
ATOM 2715 N N . GLU A 1 45 ? 42.010 2.825 7.488 1.00 0.00 65 GLU A N 6
ATOM 2716 C CA . GLU A 1 45 ? 41.842 2.946 6.015 1.00 0.00 65 GLU A CA 6
ATOM 2717 C C . GLU A 1 45 ? 41.251 1.642 5.478 1.00 0.00 65 GLU A C 6
ATOM 2718 O O . GLU A 1 45 ? 41.867 0.947 4.696 1.00 0.00 65 GLU A O 6
ATOM 2730 N N . CYS A 1 46 ? 40.064 1.296 5.900 1.00 0.00 66 CYS A N 6
ATOM 2731 C CA . CYS A 1 46 ? 39.452 0.029 5.416 1.00 0.00 66 CYS A CA 6
ATOM 2732 C C . CYS A 1 46 ? 38.135 0.320 4.697 1.00 0.00 66 CYS A C 6
ATOM 2733 O O . CYS A 1 46 ? 37.464 1.299 4.957 1.00 0.00 66 CYS A O 6
ATOM 2740 N N . LYS A 1 47 ? 37.764 -0.555 3.808 1.00 0.00 67 LYS A N 6
ATOM 2741 C CA . LYS A 1 47 ? 36.491 -0.392 3.065 1.00 0.00 67 LYS A CA 6
ATOM 2742 C C . LYS A 1 47 ? 35.967 -1.776 2.724 1.00 0.00 67 LYS A C 6
ATOM 2743 O O . LYS A 1 47 ? 36.679 -2.757 2.804 1.00 0.00 67 LYS A O 6
ATOM 2762 N N . SER A 1 48 ? 34.724 -1.871 2.379 1.00 0.00 68 SER A N 6
ATOM 2763 C CA . SER A 1 48 ? 34.158 -3.204 2.078 1.00 0.00 68 SER A CA 6
ATOM 2764 C C . SER A 1 48 ? 32.885 -3.064 1.228 1.00 0.00 68 SER A C 6
ATOM 2765 O O . SER A 1 48 ? 32.540 -3.948 0.470 1.00 0.00 68 SER A O 6
ATOM 2773 N N . LYS A 1 49 ? 32.192 -1.959 1.332 1.00 0.00 69 LYS A N 6
ATOM 2774 C CA . LYS A 1 49 ? 30.959 -1.771 0.514 1.00 0.00 69 LYS A CA 6
ATOM 2775 C C . LYS A 1 49 ? 30.130 -3.054 0.533 1.00 0.00 69 LYS A C 6
ATOM 2776 O O . LYS A 1 49 ? 30.000 -3.736 -0.464 1.00 0.00 69 LYS A O 6
ATOM 2795 N N . THR A 1 50 ? 29.564 -3.385 1.657 1.00 0.00 70 THR A N 6
ATOM 2796 C CA . THR A 1 50 ? 28.742 -4.621 1.737 1.00 0.00 70 THR A CA 6
ATOM 2797 C C . THR A 1 50 ? 27.405 -4.288 2.409 1.00 0.00 70 THR A C 6
ATOM 2798 O O . THR A 1 50 ? 26.368 -4.792 2.025 1.00 0.00 70 THR A O 6
ATOM 2809 N N . ASP A 1 51 ? 27.416 -3.435 3.399 1.00 0.00 71 ASP A N 6
ATOM 2810 C CA . ASP A 1 51 ? 26.135 -3.071 4.074 1.00 0.00 71 ASP A CA 6
ATOM 2811 C C . ASP A 1 51 ? 26.236 -1.657 4.661 1.00 0.00 71 ASP A C 6
ATOM 2812 O O . ASP A 1 51 ? 26.823 -0.773 4.068 1.00 0.00 71 ASP A O 6
ATOM 2821 N N . ASN A 1 52 ? 25.656 -1.429 5.813 1.00 0.00 72 ASN A N 6
ATOM 2822 C CA . ASN A 1 52 ? 25.710 -0.066 6.418 1.00 0.00 72 ASN A CA 6
ATOM 2823 C C . ASN A 1 52 ? 26.872 0.027 7.413 1.00 0.00 72 ASN A C 6
ATOM 2824 O O . ASN A 1 52 ? 26.978 0.974 8.167 1.00 0.00 72 ASN A O 6
ATOM 2835 N N . GLN A 1 53 ? 27.747 -0.939 7.421 1.00 0.00 73 GLN A N 6
ATOM 2836 C CA . GLN A 1 53 ? 28.898 -0.890 8.366 1.00 0.00 73 GLN A CA 6
ATOM 2837 C C . GLN A 1 53 ? 30.199 -0.877 7.567 1.00 0.00 73 GLN A C 6
ATOM 2838 O O . GLN A 1 53 ? 30.248 -0.391 6.453 1.00 0.00 73 GLN A O 6
ATOM 2852 N N . GLY A 1 54 ? 31.251 -1.408 8.120 1.00 0.00 74 GLY A N 6
ATOM 2853 C CA . GLY A 1 54 ? 32.543 -1.428 7.385 1.00 0.00 74 GLY A CA 6
ATOM 2854 C C . GLY A 1 54 ? 32.989 -2.875 7.185 1.00 0.00 74 GLY A C 6
ATOM 2855 O O . GLY A 1 54 ? 33.963 -3.145 6.511 1.00 0.00 74 GLY A O 6
ATOM 2859 N N . ASN A 1 55 ? 32.285 -3.813 7.763 1.00 0.00 75 ASN A N 6
ATOM 2860 C CA . ASN A 1 55 ? 32.682 -5.239 7.592 1.00 0.00 75 ASN A CA 6
ATOM 2861 C C . ASN A 1 55 ? 31.461 -6.174 7.655 1.00 0.00 75 ASN A C 6
ATOM 2862 O O . ASN A 1 55 ? 31.482 -7.158 8.359 1.00 0.00 75 ASN A O 6
ATOM 2873 N N . PRO A 1 56 ? 30.451 -5.870 6.899 1.00 0.00 76 PRO A N 6
ATOM 2874 C CA . PRO A 1 56 ? 29.230 -6.679 6.836 1.00 0.00 76 PRO A CA 6
ATOM 2875 C C . PRO A 1 56 ? 29.445 -7.727 5.754 1.00 0.00 76 PRO A C 6
ATOM 2876 O O . PRO A 1 56 ? 28.515 -8.266 5.186 1.00 0.00 76 PRO A O 6
ATOM 2887 N N . ILE A 1 57 ? 30.685 -7.974 5.442 1.00 0.00 77 ILE A N 6
ATOM 2888 C CA . ILE A 1 57 ? 31.017 -8.931 4.367 1.00 0.00 77 ILE A CA 6
ATOM 2889 C C . ILE A 1 57 ? 30.270 -10.257 4.572 1.00 0.00 77 ILE A C 6
ATOM 2890 O O . ILE A 1 57 ? 29.698 -10.785 3.637 1.00 0.00 77 ILE A O 6
ATOM 2906 N N . PRO A 1 58 ? 30.300 -10.766 5.780 1.00 0.00 78 PRO A N 6
ATOM 2907 C CA . PRO A 1 58 ? 29.635 -12.039 6.113 1.00 0.00 78 PRO A CA 6
ATOM 2908 C C . PRO A 1 58 ? 28.127 -11.822 6.305 1.00 0.00 78 PRO A C 6
ATOM 2909 O O . PRO A 1 58 ? 27.719 -11.092 7.185 1.00 0.00 78 PRO A O 6
ATOM 2920 N N . PRO A 1 59 ? 27.343 -12.465 5.476 1.00 0.00 79 PRO A N 6
ATOM 2921 C CA . PRO A 1 59 ? 25.876 -12.362 5.536 1.00 0.00 79 PRO A CA 6
ATOM 2922 C C . PRO A 1 59 ? 25.327 -13.218 6.679 1.00 0.00 79 PRO A C 6
ATOM 2923 O O . PRO A 1 59 ? 24.317 -12.902 7.277 1.00 0.00 79 PRO A O 6
ATOM 2934 N N . HIS A 1 60 ? 25.987 -14.299 6.988 1.00 0.00 80 HIS A N 6
ATOM 2935 C CA . HIS A 1 60 ? 25.505 -15.177 8.092 1.00 0.00 80 HIS A CA 6
ATOM 2936 C C . HIS A 1 60 ? 26.347 -14.927 9.346 1.00 0.00 80 HIS A C 6
ATOM 2937 O O . HIS A 1 60 ? 25.889 -15.272 10.423 1.00 0.00 80 HIS A O 6
ATOM 2953 N N . VAL A 1 29 ? 53.584 -3.632 5.528 1.00 0.00 49 VAL A N 7
ATOM 2954 C CA . VAL A 1 29 ? 53.087 -4.384 4.338 1.00 0.00 49 VAL A CA 7
ATOM 2955 C C . VAL A 1 29 ? 51.919 -5.301 4.722 1.00 0.00 49 VAL A C 7
ATOM 2956 O O . VAL A 1 29 ? 51.991 -6.499 4.530 1.00 0.00 49 VAL A O 7
ATOM 2969 N N . PRO A 1 30 ? 50.865 -4.709 5.222 1.00 0.00 50 PRO A N 7
ATOM 2970 C CA . PRO A 1 30 ? 49.651 -5.446 5.606 1.00 0.00 50 PRO A CA 7
ATOM 2971 C C . PRO A 1 30 ? 48.817 -5.745 4.355 1.00 0.00 50 PRO A C 7
ATOM 2972 O O . PRO A 1 30 ? 49.132 -5.279 3.277 1.00 0.00 50 PRO A O 7
ATOM 2983 N N . GLY A 1 31 ? 47.783 -6.544 4.459 1.00 0.00 51 GLY A N 7
ATOM 2984 C CA . GLY A 1 31 ? 47.003 -6.870 3.225 1.00 0.00 51 GLY A CA 7
ATOM 2985 C C . GLY A 1 31 ? 45.486 -6.943 3.473 1.00 0.00 51 GLY A C 7
ATOM 2986 O O . GLY A 1 31 ? 44.927 -6.183 4.237 1.00 0.00 51 GLY A O 7
ATOM 2990 N N . LEU A 1 32 ? 44.844 -7.861 2.772 1.00 0.00 52 LEU A N 7
ATOM 2991 C CA . LEU A 1 32 ? 43.356 -8.072 2.836 1.00 0.00 52 LEU A CA 7
ATOM 2992 C C . LEU A 1 32 ? 42.663 -7.073 3.763 1.00 0.00 52 LEU A C 7
ATOM 2993 O O . LEU A 1 32 ? 41.967 -6.177 3.342 1.00 0.00 52 LEU A O 7
ATOM 3009 N N . CYS A 1 33 ? 42.871 -7.261 5.014 1.00 0.00 53 CYS A N 7
ATOM 3010 C CA . CYS A 1 33 ? 42.272 -6.393 6.074 1.00 0.00 53 CYS A CA 7
ATOM 3011 C C . CYS A 1 33 ? 42.118 -7.196 7.374 1.00 0.00 53 CYS A C 7
ATOM 3012 O O . CYS A 1 33 ? 41.642 -8.313 7.354 1.00 0.00 53 CYS A O 7
ATOM 3019 N N . PRO A 1 34 ? 42.528 -6.598 8.471 1.00 0.00 54 PRO A N 7
ATOM 3020 C CA . PRO A 1 34 ? 42.453 -7.232 9.801 1.00 0.00 54 PRO A CA 7
ATOM 3021 C C . PRO A 1 34 ? 41.037 -7.122 10.375 1.00 0.00 54 PRO A C 7
ATOM 3022 O O . PRO A 1 34 ? 40.814 -7.358 11.546 1.00 0.00 54 PRO A O 7
ATOM 3033 N N . ARG A 1 35 ? 40.080 -6.763 9.566 1.00 0.00 55 ARG A N 7
ATOM 3034 C CA . ARG A 1 35 ? 38.687 -6.638 10.073 1.00 0.00 55 ARG A CA 7
ATOM 3035 C C . ARG A 1 35 ? 37.723 -7.297 9.085 1.00 0.00 55 ARG A C 7
ATOM 3036 O O . ARG A 1 35 ? 37.062 -8.265 9.406 1.00 0.00 55 ARG A O 7
ATOM 3057 N N . CYS A 1 36 ? 37.637 -6.791 7.882 1.00 0.00 56 CYS A N 7
ATOM 3058 C CA . CYS A 1 36 ? 36.720 -7.405 6.893 1.00 0.00 56 CYS A CA 7
ATOM 3059 C C . CYS A 1 36 ? 37.486 -8.472 6.107 1.00 0.00 56 CYS A C 7
ATOM 3060 O O . CYS A 1 36 ? 38.410 -9.089 6.601 1.00 0.00 56 CYS A O 7
ATOM 3067 N N . LYS A 1 37 ? 37.109 -8.673 4.889 1.00 0.00 57 LYS A N 7
ATOM 3068 C CA . LYS A 1 37 ? 37.778 -9.662 4.024 1.00 0.00 57 LYS A CA 7
ATOM 3069 C C . LYS A 1 37 ? 37.380 -9.381 2.581 1.00 0.00 57 LYS A C 7
ATOM 3070 O O . LYS A 1 37 ? 37.388 -10.254 1.736 1.00 0.00 57 LYS A O 7
ATOM 3089 N N . ARG A 1 38 ? 37.020 -8.162 2.299 1.00 0.00 58 ARG A N 7
ATOM 3090 C CA . ARG A 1 38 ? 36.604 -7.806 0.921 1.00 0.00 58 ARG A CA 7
ATOM 3091 C C . ARG A 1 38 ? 37.543 -6.732 0.393 1.00 0.00 58 ARG A C 7
ATOM 3092 O O . ARG A 1 38 ? 37.228 -6.020 -0.539 1.00 0.00 58 ARG A O 7
ATOM 3113 N N . GLY A 1 39 ? 38.699 -6.601 0.985 1.00 0.00 59 GLY A N 7
ATOM 3114 C CA . GLY A 1 39 ? 39.644 -5.561 0.504 1.00 0.00 59 GLY A CA 7
ATOM 3115 C C . GLY A 1 39 ? 41.053 -5.919 0.949 1.00 0.00 59 GLY A C 7
ATOM 3116 O O . GLY A 1 39 ? 41.315 -7.027 1.353 1.00 0.00 59 GLY A O 7
ATOM 3120 N N . LYS A 1 40 ? 41.948 -4.976 0.869 1.00 0.00 60 LYS A N 7
ATOM 3121 C CA . LYS A 1 40 ? 43.358 -5.189 1.281 1.00 0.00 60 L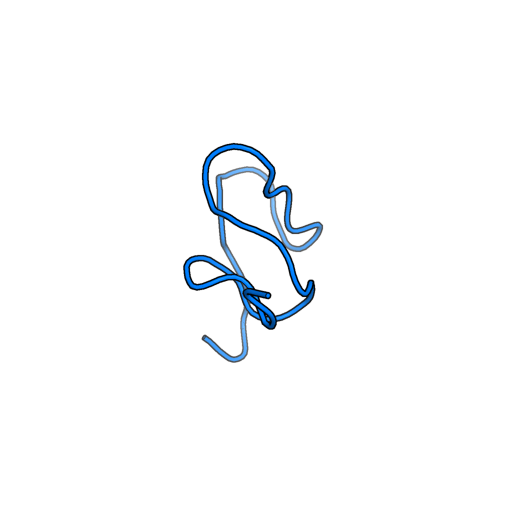YS A CA 7
ATOM 3122 C C . LYS A 1 40 ? 43.800 -3.926 2.006 1.00 0.00 60 LYS A C 7
ATOM 3123 O O . LYS A 1 40 ? 44.194 -2.957 1.388 1.00 0.00 60 LYS A O 7
ATOM 3142 N N . HIS A 1 41 ? 43.705 -3.899 3.308 1.00 0.00 61 HIS A N 7
ATOM 3143 C CA . HIS A 1 41 ? 44.092 -2.652 4.023 1.00 0.00 61 HIS A CA 7
ATOM 3144 C C . HIS A 1 41 ? 43.965 -2.807 5.526 1.00 0.00 61 HIS A C 7
ATOM 3145 O O . HIS A 1 41 ? 43.792 -3.877 6.050 1.00 0.00 61 HIS A O 7
ATOM 3159 N N . TRP A 1 42 ? 44.134 -1.720 6.221 1.00 0.00 62 TRP A N 7
ATOM 3160 C CA . TRP A 1 42 ? 44.109 -1.754 7.697 1.00 0.00 62 TRP A CA 7
ATOM 3161 C C . TRP A 1 42 ? 42.803 -1.154 8.224 1.00 0.00 62 TRP A C 7
ATOM 3162 O O . TRP A 1 42 ? 42.038 -0.559 7.491 1.00 0.00 62 TRP A O 7
ATOM 3183 N N . ALA A 1 43 ? 42.543 -1.317 9.494 1.00 0.00 63 ALA A N 7
ATOM 3184 C CA . ALA A 1 43 ? 41.287 -0.773 10.086 1.00 0.00 63 ALA A CA 7
ATOM 3185 C C . ALA A 1 43 ? 41.131 0.704 9.718 1.00 0.00 63 ALA A C 7
ATOM 3186 O O . ALA A 1 43 ? 40.251 1.074 8.967 1.00 0.00 63 ALA A O 7
ATOM 3193 N N . ASN A 1 44 ? 41.973 1.552 10.248 1.00 0.00 64 ASN A N 7
ATOM 3194 C CA . ASN A 1 44 ? 41.868 3.007 9.936 1.00 0.00 64 ASN A CA 7
ATOM 3195 C C . ASN A 1 44 ? 41.574 3.190 8.446 1.00 0.00 64 ASN A C 7
ATOM 3196 O O . ASN A 1 44 ? 40.777 4.019 8.057 1.00 0.00 64 ASN A O 7
ATOM 3207 N N . GLU A 1 45 ? 42.210 2.418 7.611 1.00 0.00 65 GLU A N 7
ATOM 3208 C CA . GLU A 1 45 ? 41.963 2.543 6.148 1.00 0.00 65 GLU A CA 7
ATOM 3209 C C . GLU A 1 45 ? 41.225 1.298 5.656 1.00 0.00 65 GLU A C 7
ATOM 3210 O O . GLU A 1 45 ? 41.678 0.611 4.762 1.00 0.00 65 GLU A O 7
ATOM 3222 N N . CYS A 1 46 ? 40.096 0.996 6.237 1.00 0.00 66 CYS A N 7
ATOM 3223 C CA . CYS A 1 46 ? 39.343 -0.213 5.799 1.00 0.00 66 CYS A CA 7
ATOM 3224 C C . CYS A 1 46 ? 37.923 0.175 5.383 1.00 0.00 66 CYS A C 7
ATOM 3225 O O . CYS A 1 46 ? 37.203 0.836 6.105 1.00 0.00 66 CYS A O 7
ATOM 3232 N N . LYS A 1 47 ? 37.515 -0.272 4.233 1.00 0.00 67 LYS A N 7
ATOM 3233 C CA . LYS A 1 47 ? 36.140 0.012 3.754 1.00 0.00 67 LYS A CA 7
ATOM 3234 C C . LYS A 1 47 ? 35.675 -1.191 2.960 1.00 0.00 67 LYS A C 7
ATOM 3235 O O . LYS A 1 47 ? 36.427 -1.795 2.219 1.00 0.00 67 LYS A O 7
ATOM 3254 N N . SER A 1 48 ? 34.458 -1.581 3.152 1.00 0.00 68 SER A N 7
ATOM 3255 C CA . SER A 1 48 ? 33.960 -2.787 2.462 1.00 0.00 68 SER A CA 7
ATOM 3256 C C . SER A 1 48 ? 32.491 -2.599 2.082 1.00 0.00 68 SER A C 7
ATOM 3257 O O . SER A 1 48 ? 31.607 -2.655 2.914 1.00 0.00 68 SER A O 7
ATOM 3265 N N . LYS A 1 49 ? 32.230 -2.372 0.824 1.00 0.00 69 LYS A N 7
ATOM 3266 C CA . LYS A 1 49 ? 30.827 -2.173 0.372 1.00 0.00 69 LYS A CA 7
ATOM 3267 C C . LYS A 1 49 ? 30.094 -3.514 0.373 1.00 0.00 69 LYS A C 7
ATOM 3268 O O . LYS A 1 49 ? 29.994 -4.180 -0.638 1.00 0.00 69 LYS A O 7
ATOM 3287 N N . THR A 1 50 ? 29.578 -3.912 1.503 1.00 0.00 70 THR A N 7
ATOM 3288 C CA . THR A 1 50 ? 28.848 -5.207 1.577 1.00 0.00 70 THR A CA 7
ATOM 3289 C C . THR A 1 50 ? 27.400 -4.922 1.993 1.00 0.00 70 THR A C 7
ATOM 3290 O O . THR A 1 50 ? 26.466 -5.469 1.440 1.00 0.00 70 THR A O 7
ATOM 3301 N N . ASP A 1 51 ? 27.208 -4.062 2.952 1.00 0.00 71 ASP A N 7
ATOM 3302 C CA . ASP A 1 51 ? 25.817 -3.736 3.383 1.00 0.00 71 ASP A CA 7
ATOM 3303 C C . ASP A 1 51 ? 25.704 -2.231 3.663 1.00 0.00 71 ASP A C 7
ATOM 3304 O O . ASP A 1 51 ? 25.652 -1.431 2.751 1.00 0.00 71 ASP A O 7
ATOM 3313 N N . ASN A 1 52 ? 25.661 -1.834 4.909 1.00 0.00 72 ASN A N 7
ATOM 3314 C CA . ASN A 1 52 ? 25.547 -0.381 5.220 1.00 0.00 72 ASN A CA 7
ATOM 3315 C C . ASN A 1 52 ? 26.388 -0.051 6.456 1.00 0.00 72 ASN A C 7
ATOM 3316 O O . ASN A 1 52 ? 25.962 0.677 7.331 1.00 0.00 72 ASN A O 7
ATOM 3327 N N . GLN A 1 53 ? 27.576 -0.579 6.533 1.00 0.00 73 GLN A N 7
ATOM 3328 C CA . GLN A 1 53 ? 28.445 -0.297 7.711 1.00 0.00 73 GLN A CA 7
ATOM 3329 C C . GLN A 1 53 ? 29.900 -0.189 7.242 1.00 0.00 73 GLN A C 7
ATOM 3330 O O . GLN A 1 53 ? 30.189 0.429 6.237 1.00 0.00 73 GLN A O 7
ATOM 3344 N N . GLY A 1 54 ? 30.819 -0.791 7.948 1.00 0.00 74 GLY A N 7
ATOM 3345 C CA . GLY A 1 54 ? 32.245 -0.724 7.521 1.00 0.00 74 GLY A CA 7
ATOM 3346 C C . GLY A 1 54 ? 32.720 -2.145 7.232 1.00 0.00 74 GLY A C 7
ATOM 3347 O O . GLY A 1 54 ? 33.539 -2.377 6.363 1.00 0.00 74 GLY A O 7
ATOM 3351 N N . ASN A 1 55 ? 32.196 -3.099 7.949 1.00 0.00 75 ASN A N 7
ATOM 3352 C CA . ASN A 1 55 ? 32.583 -4.510 7.726 1.00 0.00 75 ASN A CA 7
ATOM 3353 C C . ASN A 1 55 ? 31.369 -5.410 7.987 1.00 0.00 75 ASN A C 7
ATOM 3354 O O . ASN A 1 55 ? 31.331 -6.150 8.943 1.00 0.00 75 ASN A O 7
ATOM 3365 N N . PRO A 1 56 ? 30.417 -5.313 7.116 1.00 0.00 76 PRO A N 7
ATOM 3366 C CA . PRO A 1 56 ? 29.164 -6.070 7.184 1.00 0.00 76 PRO A CA 7
ATOM 3367 C C . PRO A 1 56 ? 29.372 -7.382 6.458 1.00 0.00 76 PRO A C 7
ATOM 3368 O O . PRO A 1 56 ? 28.438 -8.034 6.032 1.00 0.00 76 PRO A O 7
ATOM 3379 N N . ILE A 1 57 ? 30.606 -7.747 6.278 1.00 0.00 77 ILE A N 7
ATOM 3380 C CA . ILE A 1 57 ? 30.904 -8.984 5.527 1.00 0.00 77 ILE A CA 7
ATOM 3381 C C . ILE A 1 57 ? 30.134 -10.161 6.141 1.00 0.00 77 ILE A C 7
ATOM 3382 O O . ILE A 1 57 ? 30.360 -10.508 7.284 1.00 0.00 77 ILE A O 7
ATOM 3398 N N . PRO A 1 58 ? 29.245 -10.740 5.372 1.00 0.00 78 PRO A N 7
ATOM 3399 C CA . PRO A 1 58 ? 28.426 -11.879 5.827 1.00 0.00 78 PRO A CA 7
ATOM 3400 C C . PRO A 1 58 ? 29.237 -13.178 5.773 1.00 0.00 78 PRO A C 7
ATOM 3401 O O . PRO A 1 58 ? 30.333 -13.202 5.249 1.00 0.00 78 PRO A O 7
ATOM 3412 N N . PRO A 1 59 ? 28.664 -14.224 6.312 1.00 0.00 79 PRO A N 7
ATOM 3413 C CA . PRO A 1 59 ? 29.298 -15.554 6.338 1.00 0.00 79 PRO A CA 7
ATOM 3414 C C . PRO A 1 59 ? 29.154 -16.229 4.973 1.00 0.00 79 PRO A C 7
ATOM 3415 O O . PRO A 1 59 ? 30.105 -16.366 4.229 1.00 0.00 79 PRO A O 7
ATOM 3426 N N . HIS A 1 60 ? 27.966 -16.647 4.644 1.00 0.00 80 HIS A N 7
ATOM 3427 C CA . HIS A 1 60 ? 27.741 -17.312 3.331 1.00 0.00 80 HIS A CA 7
ATOM 3428 C C . HIS A 1 60 ? 26.874 -16.412 2.450 1.00 0.00 80 HIS A C 7
ATOM 3429 O O . HIS A 1 60 ? 27.223 -16.232 1.295 1.00 0.00 80 HIS A O 7
ATOM 3445 N N . VAL A 1 29 ? 53.598 -4.430 6.059 1.00 0.00 49 VAL A N 8
ATOM 3446 C CA . VAL A 1 29 ? 53.185 -5.421 5.028 1.00 0.00 49 VAL A CA 8
ATOM 3447 C C . VAL A 1 29 ? 51.916 -6.182 5.454 1.00 0.00 49 VAL A C 8
ATOM 3448 O O . VAL A 1 29 ? 51.868 -7.391 5.340 1.00 0.00 49 VAL A O 8
ATOM 3461 N N . PRO A 1 30 ? 50.908 -5.459 5.894 1.00 0.00 50 PRO A N 8
ATOM 3462 C CA . PRO A 1 30 ? 49.620 -6.062 6.288 1.00 0.00 50 PRO A CA 8
ATOM 3463 C C . PRO A 1 30 ? 48.817 -6.444 5.034 1.00 0.00 50 PRO A C 8
ATOM 3464 O O . PRO A 1 30 ? 49.188 -6.092 3.932 1.00 0.00 50 PRO A O 8
ATOM 3475 N N . GLY A 1 31 ? 47.748 -7.200 5.171 1.00 0.00 51 GLY A N 8
ATOM 3476 C CA . GLY A 1 31 ? 46.992 -7.618 3.945 1.00 0.00 51 GLY A CA 8
ATOM 3477 C C . GLY A 1 31 ? 45.467 -7.446 4.091 1.00 0.00 51 GLY A C 8
ATOM 3478 O O . GLY A 1 31 ? 44.992 -6.470 4.632 1.00 0.00 51 GLY A O 8
ATOM 3482 N N . LEU A 1 32 ? 44.728 -8.407 3.558 1.00 0.00 52 LEU A N 8
ATOM 3483 C CA . LEU A 1 32 ? 43.221 -8.401 3.557 1.00 0.00 52 LEU A CA 8
ATOM 3484 C C . LEU A 1 32 ? 42.653 -7.168 4.255 1.00 0.00 52 LEU A C 8
ATOM 3485 O O . LEU A 1 32 ? 42.207 -6.226 3.644 1.00 0.00 52 LEU A O 8
ATOM 3501 N N . CYS A 1 33 ? 42.683 -7.212 5.527 1.00 0.00 53 CYS A N 8
ATOM 3502 C CA . CYS A 1 33 ? 42.173 -6.098 6.382 1.00 0.00 53 CYS A CA 8
ATOM 3503 C C . CYS A 1 33 ? 41.702 -6.641 7.741 1.00 0.00 53 CYS A C 8
ATOM 3504 O O . CYS A 1 33 ? 40.969 -7.605 7.803 1.00 0.00 53 CYS A O 8
ATOM 3511 N N . PRO A 1 34 ? 42.138 -5.995 8.800 1.00 0.00 54 PRO A N 8
ATOM 3512 C CA . PRO A 1 34 ? 41.777 -6.390 10.175 1.00 0.00 54 PRO A CA 8
ATOM 3513 C C . PRO A 1 34 ? 40.369 -5.901 10.537 1.00 0.00 54 PRO A C 8
ATOM 3514 O O . PRO A 1 34 ? 40.011 -5.819 11.695 1.00 0.00 54 PRO A O 8
ATOM 3525 N N . ARG A 1 35 ? 39.566 -5.585 9.559 1.00 0.00 55 ARG A N 8
ATOM 3526 C CA . ARG A 1 35 ? 38.185 -5.116 9.847 1.00 0.00 55 ARG A CA 8
ATOM 3527 C C . ARG A 1 35 ? 37.214 -5.838 8.916 1.00 0.00 55 ARG A C 8
ATOM 3528 O O . ARG A 1 35 ? 36.244 -6.420 9.352 1.00 0.00 55 ARG A O 8
ATOM 3549 N N . CYS A 1 36 ? 37.468 -5.816 7.635 1.00 0.00 56 CYS A N 8
ATOM 3550 C CA . CYS A 1 36 ? 36.556 -6.512 6.690 1.00 0.00 56 CYS A CA 8
ATOM 3551 C C . CYS A 1 36 ? 37.272 -7.735 6.093 1.00 0.00 56 CYS A C 8
ATOM 3552 O O . CYS A 1 36 ? 38.047 -8.401 6.750 1.00 0.00 56 CYS A O 8
ATOM 3559 N N . LYS A 1 37 ? 37.015 -8.021 4.852 1.00 0.00 57 LYS A N 8
ATOM 3560 C CA . LYS A 1 37 ? 37.640 -9.159 4.164 1.00 0.00 57 LYS A CA 8
ATOM 3561 C C . LYS A 1 37 ? 37.460 -8.966 2.651 1.00 0.00 57 LYS A C 8
ATOM 3562 O O . LYS A 1 37 ? 37.488 -9.909 1.885 1.00 0.00 57 LYS A O 8
ATOM 3581 N N . ARG A 1 38 ? 37.279 -7.741 2.216 1.00 0.00 58 ARG A N 8
ATOM 3582 C CA . ARG A 1 38 ? 37.098 -7.468 0.761 1.00 0.00 58 ARG A CA 8
ATOM 3583 C C . ARG A 1 38 ? 38.163 -6.464 0.319 1.00 0.00 58 ARG A C 8
ATOM 3584 O O . ARG A 1 38 ? 37.870 -5.342 -0.041 1.00 0.00 58 ARG A O 8
ATOM 3605 N N . GLY A 1 39 ? 39.399 -6.861 0.371 1.00 0.00 59 GLY A N 8
ATOM 3606 C CA . GLY A 1 39 ? 40.508 -5.946 -0.014 1.00 0.00 59 GLY A CA 8
ATOM 3607 C C . GLY A 1 39 ? 41.695 -6.255 0.887 1.00 0.00 59 GLY A C 8
ATOM 3608 O O . GLY A 1 39 ? 41.616 -7.119 1.716 1.00 0.00 59 GLY A O 8
ATOM 3612 N N . LYS A 1 40 ? 42.786 -5.561 0.736 1.00 0.00 60 LYS A N 8
ATOM 3613 C CA . LYS A 1 40 ? 43.975 -5.809 1.597 1.00 0.00 60 LYS A CA 8
ATOM 3614 C C . LYS A 1 40 ? 44.389 -4.470 2.193 1.00 0.00 60 LYS A C 8
ATOM 3615 O O . LYS A 1 40 ? 44.904 -3.616 1.501 1.00 0.00 60 LYS A O 8
ATOM 3634 N N . HIS A 1 41 ? 44.156 -4.251 3.457 1.00 0.00 61 HIS A N 8
ATOM 3635 C CA . HIS A 1 41 ? 44.538 -2.931 4.018 1.00 0.00 61 HIS A CA 8
ATOM 3636 C C . HIS A 1 41 ? 44.217 -2.828 5.493 1.00 0.00 61 HIS A C 8
ATOM 3637 O O . HIS A 1 41 ? 43.869 -3.776 6.148 1.00 0.00 61 HIS A O 8
ATOM 3651 N N . TRP A 1 42 ? 44.418 -1.662 6.025 1.00 0.00 62 TRP A N 8
ATOM 3652 C CA . TRP A 1 42 ? 44.218 -1.447 7.469 1.00 0.00 62 TRP A CA 8
ATOM 3653 C C . TRP A 1 42 ? 43.033 -0.506 7.707 1.00 0.00 62 TRP A C 8
ATOM 3654 O O . TRP A 1 42 ? 42.513 0.101 6.793 1.00 0.00 62 TRP A O 8
ATOM 3675 N N . ALA A 1 43 ? 42.597 -0.395 8.933 1.00 0.00 63 ALA A N 8
ATOM 3676 C CA . ALA A 1 43 ? 41.437 0.488 9.246 1.00 0.00 63 ALA A CA 8
ATOM 3677 C C . ALA A 1 43 ? 41.629 1.864 8.603 1.00 0.00 63 ALA A C 8
ATOM 3678 O O . ALA A 1 43 ? 40.878 2.257 7.733 1.00 0.00 63 ALA A O 8
ATOM 3685 N N . ASN A 1 44 ? 42.622 2.601 9.033 1.00 0.00 64 ASN A N 8
ATOM 3686 C CA . ASN A 1 44 ? 42.860 3.958 8.455 1.00 0.00 64 ASN A CA 8
ATOM 3687 C C . ASN A 1 44 ? 42.620 3.923 6.945 1.00 0.00 64 ASN A C 8
ATOM 3688 O O . ASN A 1 44 ? 42.176 4.886 6.353 1.00 0.00 64 ASN A O 8
ATOM 3699 N N . GLU A 1 45 ? 42.900 2.814 6.320 1.00 0.00 65 GLU A N 8
ATOM 3700 C CA . GLU A 1 45 ? 42.678 2.706 4.851 1.00 0.00 65 GLU A CA 8
ATOM 3701 C C . GLU A 1 45 ? 41.819 1.470 4.568 1.00 0.00 65 GLU A C 8
ATOM 3702 O O . GLU A 1 45 ? 42.270 0.516 3.965 1.00 0.00 65 GLU A O 8
ATOM 3714 N N . CYS A 1 46 ? 40.589 1.472 5.010 1.00 0.00 66 CYS A N 8
ATOM 3715 C CA . CYS A 1 46 ? 39.717 0.286 4.770 1.00 0.00 66 CYS A CA 8
ATOM 3716 C C . CYS A 1 46 ? 38.361 0.723 4.216 1.00 0.00 66 CYS A C 8
ATOM 3717 O O . CYS A 1 46 ? 37.902 1.827 4.436 1.00 0.00 66 CYS A O 8
ATOM 3724 N N . LYS A 1 47 ? 37.712 -0.165 3.518 1.00 0.00 67 LYS A N 8
ATOM 3725 C CA . LYS A 1 47 ? 36.371 0.136 2.953 1.00 0.00 67 LYS A CA 8
ATOM 3726 C C . LYS A 1 47 ? 35.689 -1.181 2.638 1.00 0.00 67 LYS A C 8
ATOM 3727 O O . LYS A 1 47 ? 36.333 -2.181 2.387 1.00 0.00 67 LYS A O 8
ATOM 3746 N N . SER A 1 48 ? 34.396 -1.210 2.691 1.00 0.00 68 SER A N 8
ATOM 3747 C CA . SER A 1 48 ? 33.694 -2.483 2.442 1.00 0.00 68 SER A CA 8
ATOM 3748 C C . SER A 1 48 ? 32.240 -2.206 2.059 1.00 0.00 68 SER A C 8
ATOM 3749 O O . SER A 1 48 ? 31.322 -2.691 2.686 1.00 0.00 68 SER A O 8
ATOM 3757 N N . LYS A 1 49 ? 32.026 -1.429 1.027 1.00 0.00 69 LYS A N 8
ATOM 3758 C CA . LYS A 1 49 ? 30.632 -1.124 0.600 1.00 0.00 69 LYS A CA 8
ATOM 3759 C C . LYS A 1 49 ? 29.873 -2.437 0.408 1.00 0.00 69 LYS A C 8
ATOM 3760 O O . LYS A 1 49 ? 29.853 -3.005 -0.665 1.00 0.00 69 LYS A O 8
ATOM 3779 N N . THR A 1 50 ? 29.253 -2.924 1.446 1.00 0.00 70 THR A N 8
ATOM 3780 C CA . THR A 1 50 ? 28.501 -4.202 1.337 1.00 0.00 70 THR A CA 8
ATOM 3781 C C . THR A 1 50 ? 27.163 -4.049 2.062 1.00 0.00 70 THR A C 8
ATOM 3782 O O . THR A 1 50 ? 26.128 -4.457 1.574 1.00 0.00 70 THR A O 8
ATOM 3793 N N . ASP A 1 51 ? 27.178 -3.447 3.221 1.00 0.00 71 ASP A N 8
ATOM 3794 C CA . ASP A 1 51 ? 25.909 -3.247 3.977 1.00 0.00 71 ASP A CA 8
ATOM 3795 C C . ASP A 1 51 ? 25.997 -1.943 4.774 1.00 0.00 71 ASP A C 8
ATOM 3796 O O . ASP A 1 51 ? 26.630 -0.994 4.355 1.00 0.00 71 ASP A O 8
ATOM 3805 N N . ASN A 1 52 ? 25.369 -1.882 5.918 1.00 0.00 72 ASN A N 8
ATOM 3806 C CA . ASN A 1 52 ? 25.425 -0.631 6.729 1.00 0.00 72 ASN A CA 8
ATOM 3807 C C . ASN A 1 52 ? 25.915 -0.953 8.142 1.00 0.00 72 ASN A C 8
ATOM 3808 O O . ASN A 1 52 ? 25.475 -0.366 9.110 1.00 0.00 72 ASN A O 8
ATOM 3819 N N . GLN A 1 53 ? 26.821 -1.883 8.268 1.00 0.00 73 GLN A N 8
ATOM 3820 C CA . GLN A 1 53 ? 27.339 -2.247 9.606 1.00 0.00 73 GLN A CA 8
ATOM 3821 C C . GLN A 1 53 ? 28.852 -1.989 9.642 1.00 0.00 73 GLN A C 8
ATOM 3822 O O . GLN A 1 53 ? 29.297 -0.868 9.498 1.00 0.00 73 GLN A O 8
ATOM 3836 N N . GLY A 1 54 ? 29.651 -3.010 9.817 1.00 0.00 74 GLY A N 8
ATOM 3837 C CA . GLY A 1 54 ? 31.124 -2.804 9.841 1.00 0.00 74 GLY A CA 8
ATOM 3838 C C . GLY A 1 54 ? 31.742 -3.624 8.712 1.00 0.00 74 GLY A C 8
ATOM 3839 O O . GLY A 1 54 ? 32.435 -3.108 7.858 1.00 0.00 74 GLY A O 8
ATOM 3843 N N . ASN A 1 55 ? 31.481 -4.900 8.699 1.00 0.00 75 ASN A N 8
ATOM 3844 C CA . ASN A 1 55 ? 32.032 -5.765 7.632 1.00 0.00 75 ASN A CA 8
ATOM 3845 C C . ASN A 1 55 ? 31.001 -6.840 7.271 1.00 0.00 75 ASN A C 8
ATOM 3846 O O . ASN A 1 55 ? 31.076 -7.958 7.728 1.00 0.00 75 ASN A O 8
ATOM 3857 N N . PRO A 1 56 ? 30.075 -6.464 6.446 1.00 0.00 76 PRO A N 8
ATOM 3858 C CA . PRO A 1 56 ? 28.996 -7.340 5.991 1.00 0.00 76 PRO A CA 8
ATOM 3859 C C . PRO A 1 56 ? 29.478 -8.030 4.725 1.00 0.00 76 PRO A C 8
ATOM 3860 O O . PRO A 1 56 ? 28.708 -8.459 3.891 1.00 0.00 76 PRO A O 8
ATOM 3871 N N . ILE A 1 57 ? 30.769 -8.101 4.578 1.00 0.00 77 ILE A N 8
ATOM 3872 C CA . ILE A 1 57 ? 31.354 -8.710 3.365 1.00 0.00 77 ILE A CA 8
ATOM 3873 C C . ILE A 1 57 ? 30.740 -10.093 3.105 1.00 0.00 77 ILE A C 8
ATOM 3874 O O . ILE A 1 57 ? 30.362 -10.392 1.991 1.00 0.00 77 ILE A O 8
ATOM 3890 N N . PRO A 1 58 ? 30.660 -10.905 4.135 1.00 0.00 78 PRO A N 8
ATOM 3891 C CA . PRO A 1 58 ? 30.100 -12.264 4.020 1.00 0.00 78 PRO A CA 8
ATOM 3892 C C . PRO A 1 58 ? 28.565 -12.214 3.996 1.00 0.00 78 PRO A C 8
ATOM 3893 O O . PRO A 1 58 ? 27.957 -11.569 4.827 1.00 0.00 78 PRO A O 8
ATOM 3904 N N . PRO A 1 59 ? 27.982 -12.903 3.044 1.00 0.00 79 PRO A N 8
ATOM 3905 C CA . PRO A 1 59 ? 26.519 -12.959 2.888 1.00 0.00 79 PRO A CA 8
ATOM 3906 C C . PRO A 1 59 ? 25.911 -13.952 3.882 1.00 0.00 79 PRO A C 8
ATOM 3907 O O . PRO A 1 59 ? 26.607 -14.562 4.670 1.00 0.00 79 PRO A O 8
ATOM 3918 N N . HIS A 1 60 ? 24.617 -14.121 3.849 1.00 0.00 80 HIS A N 8
ATOM 3919 C CA . HIS A 1 60 ? 23.963 -15.076 4.788 1.00 0.00 80 HIS A CA 8
ATOM 3920 C C . HIS A 1 60 ? 22.450 -15.055 4.562 1.00 0.00 80 HIS A C 8
ATOM 3921 O O . HIS A 1 60 ? 21.724 -15.137 5.539 1.00 0.00 80 HIS A O 8
ATOM 3937 N N . VAL A 1 29 ? 53.639 -5.222 3.661 1.00 0.00 49 VAL A N 9
ATOM 3938 C CA . VAL A 1 29 ? 52.669 -4.635 4.620 1.00 0.00 49 VAL A CA 9
ATOM 3939 C C . VAL A 1 29 ? 51.568 -5.669 4.863 1.00 0.00 49 VAL A C 9
ATOM 3940 O O . VAL A 1 29 ? 51.553 -6.704 4.226 1.00 0.00 49 VAL A O 9
ATOM 3953 N N . PRO A 1 30 ? 50.667 -5.360 5.754 1.00 0.00 50 PRO A N 9
ATOM 3954 C CA . PRO A 1 30 ? 49.544 -6.262 6.057 1.00 0.00 50 PRO A CA 9
ATOM 3955 C C . PRO A 1 30 ? 48.650 -6.415 4.823 1.00 0.00 50 PRO A C 9
ATOM 3956 O O . PRO A 1 30 ? 48.862 -5.761 3.823 1.00 0.00 50 PRO A O 9
ATOM 3967 N N . GLY A 1 31 ? 47.697 -7.315 4.837 1.00 0.00 51 GLY A N 9
ATOM 3968 C CA . GLY A 1 31 ? 46.881 -7.509 3.597 1.00 0.00 51 GLY A CA 9
ATOM 3969 C C . GLY A 1 31 ? 45.366 -7.500 3.855 1.00 0.00 51 GLY A C 9
ATOM 3970 O O . GLY A 1 31 ? 44.851 -6.683 4.587 1.00 0.00 51 GLY A O 9
ATOM 3974 N N . LEU A 1 32 ? 44.676 -8.409 3.186 1.00 0.00 52 LEU A N 9
ATOM 3975 C CA . LEU A 1 32 ? 43.182 -8.544 3.251 1.00 0.00 52 LEU A CA 9
ATOM 3976 C C . LEU A 1 32 ? 42.531 -7.372 3.968 1.00 0.00 52 LEU A C 9
ATOM 3977 O O . LEU A 1 32 ? 41.942 -6.512 3.360 1.00 0.00 52 LEU A O 9
ATOM 3993 N N . CYS A 1 33 ? 42.664 -7.372 5.252 1.00 0.00 53 CYS A N 9
ATOM 3994 C CA . CYS A 1 33 ? 42.099 -6.303 6.135 1.00 0.00 53 CYS A CA 9
ATOM 3995 C C . CYS A 1 33 ? 41.590 -6.925 7.450 1.00 0.00 53 CYS A C 9
ATOM 3996 O O . CYS A 1 33 ? 40.803 -7.849 7.431 1.00 0.00 53 CYS A O 9
ATOM 4003 N N . PRO A 1 34 ? 42.056 -6.392 8.559 1.00 0.00 54 PRO A N 9
ATOM 4004 C CA . PRO A 1 34 ? 41.670 -6.875 9.902 1.00 0.00 54 PRO A CA 9
ATOM 4005 C C . PRO A 1 34 ? 40.284 -6.353 10.295 1.00 0.00 54 PRO A C 9
ATOM 4006 O O . PRO A 1 34 ? 39.850 -6.501 11.420 1.00 0.00 54 PRO A O 9
ATOM 4017 N N . ARG A 1 35 ? 39.586 -5.755 9.376 1.00 0.00 55 ARG A N 9
ATOM 4018 C CA . ARG A 1 35 ? 38.229 -5.229 9.680 1.00 0.00 55 ARG A CA 9
ATOM 4019 C C . ARG A 1 35 ? 37.224 -5.922 8.763 1.00 0.00 55 ARG A C 9
ATOM 4020 O O . ARG A 1 35 ? 36.320 -6.597 9.215 1.00 0.00 55 ARG A O 9
ATOM 4041 N N . CYS A 1 36 ? 37.382 -5.776 7.475 1.00 0.00 56 CYS A N 9
ATOM 4042 C CA . CYS A 1 36 ? 36.444 -6.444 6.540 1.00 0.00 56 CYS A CA 9
ATOM 4043 C C . CYS A 1 36 ? 37.118 -7.699 5.977 1.00 0.00 56 CYS A C 9
ATOM 4044 O O . CYS A 1 36 ? 37.852 -8.383 6.663 1.00 0.00 56 CYS A O 9
ATOM 4051 N N . LYS A 1 37 ? 36.878 -8.002 4.739 1.00 0.00 57 LYS A N 9
ATOM 4052 C CA . LYS A 1 37 ? 37.484 -9.187 4.114 1.00 0.00 57 LYS A CA 9
ATOM 4053 C C . LYS A 1 37 ? 37.357 -9.060 2.599 1.00 0.00 57 LYS A C 9
ATOM 4054 O O . LYS A 1 37 ? 37.369 -10.039 1.881 1.00 0.00 57 LYS A O 9
ATOM 4073 N N . ARG A 1 38 ? 37.216 -7.860 2.105 1.00 0.00 58 ARG A N 9
ATOM 4074 C CA . ARG A 1 38 ? 37.066 -7.680 0.638 1.00 0.00 58 ARG A CA 9
ATOM 4075 C C . ARG A 1 38 ? 38.178 -6.781 0.116 1.00 0.00 58 ARG A C 9
ATOM 4076 O O . ARG A 1 38 ? 38.061 -6.193 -0.940 1.00 0.00 58 ARG A O 9
ATOM 4097 N N . GLY A 1 39 ? 39.257 -6.655 0.834 1.00 0.00 59 GLY A N 9
ATOM 4098 C CA . GLY A 1 39 ? 40.343 -5.772 0.332 1.00 0.00 59 GLY A CA 9
ATOM 4099 C C . GLY A 1 39 ? 41.683 -6.258 0.855 1.00 0.00 59 GLY A C 9
ATOM 4100 O O . GLY A 1 39 ? 41.924 -7.436 0.969 1.00 0.00 59 GLY A O 9
ATOM 4104 N N . LYS A 1 40 ? 42.545 -5.341 1.163 1.00 0.00 60 LYS A N 9
ATOM 4105 C CA . LYS A 1 40 ? 43.884 -5.665 1.691 1.00 0.00 60 LYS A CA 9
ATOM 4106 C C . LYS A 1 40 ? 44.386 -4.401 2.368 1.00 0.00 60 LYS A C 9
ATOM 4107 O O . LYS A 1 40 ? 45.092 -3.610 1.776 1.00 0.00 60 LYS A O 9
ATOM 4126 N N . HIS A 1 41 ? 43.988 -4.168 3.588 1.00 0.00 61 HIS A N 9
ATOM 4127 C CA . HIS A 1 41 ? 44.420 -2.905 4.244 1.00 0.00 61 HIS A CA 9
ATOM 4128 C C . HIS A 1 41 ? 44.002 -2.862 5.701 1.00 0.00 61 HIS A C 9
ATOM 4129 O O . HIS A 1 41 ? 43.567 -3.825 6.277 1.00 0.00 61 HIS A O 9
ATOM 4143 N N . TRP A 1 42 ? 44.209 -1.736 6.311 1.00 0.00 62 TRP A N 9
ATOM 4144 C CA . TRP A 1 42 ? 43.911 -1.601 7.748 1.00 0.00 62 TRP A CA 9
ATOM 4145 C C . TRP A 1 42 ? 42.739 -0.636 7.975 1.00 0.00 62 TRP A C 9
ATOM 4146 O O . TRP A 1 42 ? 42.277 0.027 7.068 1.00 0.00 62 TRP A O 9
ATOM 4167 N N . ALA A 1 43 ? 42.248 -0.570 9.189 1.00 0.00 63 ALA A N 9
ATOM 4168 C CA . ALA A 1 43 ? 41.096 0.331 9.499 1.00 0.00 63 ALA A CA 9
ATOM 4169 C C . ALA A 1 43 ? 41.389 1.749 9.010 1.00 0.00 63 ALA A C 9
ATOM 4170 O O . ALA A 1 43 ? 40.696 2.272 8.160 1.00 0.00 63 ALA A O 9
ATOM 4177 N 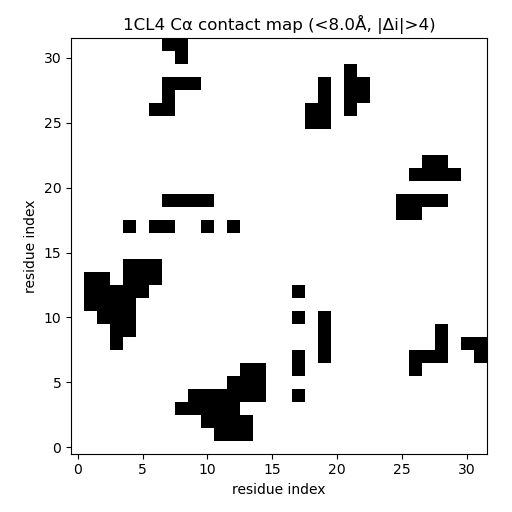N . ASN A 1 44 ? 42.406 2.374 9.548 1.00 0.00 64 ASN A N 9
ATOM 4178 C CA . ASN A 1 44 ? 42.751 3.764 9.122 1.00 0.00 64 ASN A CA 9
ATOM 4179 C C . ASN A 1 44 ? 42.556 3.892 7.611 1.00 0.00 64 ASN A C 9
ATOM 4180 O O . ASN A 1 44 ? 42.237 4.946 7.098 1.00 0.00 64 ASN A O 9
ATOM 4191 N N . GLU A 1 45 ? 42.739 2.816 6.899 1.00 0.00 65 GLU A N 9
ATOM 4192 C CA . GLU A 1 45 ? 42.562 2.849 5.424 1.00 0.00 65 GLU A CA 9
ATOM 4193 C C . GLU A 1 45 ? 41.803 1.592 4.994 1.00 0.00 65 GLU A C 9
ATOM 4194 O O . GLU A 1 45 ? 42.342 0.727 4.331 1.00 0.00 65 GLU A O 9
ATOM 4206 N N . CYS A 1 46 ? 40.558 1.471 5.383 1.00 0.00 66 CYS A N 9
ATOM 4207 C CA . CYS A 1 46 ? 39.784 0.253 5.009 1.00 0.00 66 CYS A CA 9
ATOM 4208 C C . CYS A 1 46 ? 38.446 0.635 4.371 1.00 0.00 66 CYS A C 9
ATOM 4209 O O . CYS A 1 46 ? 37.923 1.714 4.563 1.00 0.00 66 CYS A O 9
ATOM 4216 N N . LYS A 1 47 ? 37.891 -0.280 3.625 1.00 0.00 67 LYS A N 9
ATOM 4217 C CA . LYS A 1 47 ? 36.581 -0.047 2.965 1.00 0.00 67 LYS A CA 9
ATOM 4218 C C . LYS A 1 47 ? 35.969 -1.400 2.637 1.00 0.00 67 LYS A C 9
ATOM 4219 O O . LYS A 1 47 ? 36.624 -2.420 2.718 1.00 0.00 67 LYS A O 9
ATOM 4238 N N . SER A 1 48 ? 34.716 -1.433 2.298 1.00 0.00 68 SER A N 9
ATOM 4239 C CA . SER A 1 48 ? 34.085 -2.741 2.009 1.00 0.00 68 SER A CA 9
ATOM 4240 C C . SER A 1 48 ? 32.751 -2.529 1.294 1.00 0.00 68 SER A C 9
ATOM 4241 O O . SER A 1 48 ? 32.409 -3.255 0.381 1.00 0.00 68 SER A O 9
ATOM 4249 N N . LYS A 1 49 ? 32.003 -1.533 1.690 1.00 0.00 69 LYS A N 9
ATOM 4250 C CA . LYS A 1 49 ? 30.697 -1.266 1.025 1.00 0.00 69 LYS A CA 9
ATOM 4251 C C . LYS A 1 49 ? 29.984 -2.588 0.731 1.00 0.00 69 LYS A C 9
ATOM 4252 O O . LYS A 1 49 ? 29.781 -2.955 -0.409 1.00 0.00 69 LYS A O 9
ATOM 4271 N N . THR A 1 50 ? 29.601 -3.305 1.750 1.00 0.00 70 THR A N 9
ATOM 4272 C CA . THR A 1 50 ? 28.903 -4.602 1.527 1.00 0.00 70 THR A CA 9
ATOM 4273 C C . THR A 1 50 ? 27.502 -4.521 2.148 1.00 0.00 70 THR A C 9
ATOM 4274 O O . THR A 1 50 ? 26.558 -5.099 1.648 1.00 0.00 70 THR A O 9
ATOM 4285 N N . ASP A 1 51 ? 27.355 -3.795 3.226 1.00 0.00 71 ASP A N 9
ATOM 4286 C CA . ASP A 1 51 ? 26.010 -3.670 3.862 1.00 0.00 71 ASP A CA 9
ATOM 4287 C C . ASP A 1 51 ? 25.822 -2.238 4.396 1.00 0.00 71 ASP A C 9
ATOM 4288 O O . ASP A 1 51 ? 25.799 -1.292 3.634 1.00 0.00 71 ASP A O 9
ATOM 4297 N N . ASN A 1 52 ? 25.682 -2.062 5.689 1.00 0.00 72 ASN A N 9
ATOM 4298 C CA . ASN A 1 52 ? 25.492 -0.684 6.231 1.00 0.00 72 ASN A CA 9
ATOM 4299 C C . ASN A 1 52 ? 26.068 -0.597 7.650 1.00 0.00 72 ASN A C 9
ATOM 4300 O O . ASN A 1 52 ? 25.648 0.213 8.451 1.00 0.00 72 ASN A O 9
ATOM 4311 N N . GLN A 1 53 ? 27.023 -1.427 7.967 1.00 0.00 73 GLN A N 9
ATOM 4312 C CA . GLN A 1 53 ? 27.619 -1.396 9.326 1.00 0.00 73 GLN A CA 9
ATOM 4313 C C . GLN A 1 53 ? 29.114 -1.087 9.211 1.00 0.00 73 GLN A C 9
ATOM 4314 O O . GLN A 1 53 ? 29.529 0.056 9.214 1.00 0.00 73 GLN A O 9
ATOM 4328 N N . GLY A 1 54 ? 29.923 -2.103 9.098 1.00 0.00 74 GLY A N 9
ATOM 4329 C CA . GLY A 1 54 ? 31.391 -1.893 8.968 1.00 0.00 74 GLY A CA 9
ATOM 4330 C C . GLY A 1 54 ? 31.947 -2.981 8.054 1.00 0.00 74 GLY A C 9
ATOM 4331 O O . GLY A 1 54 ? 32.460 -2.712 6.986 1.00 0.00 74 GLY A O 9
ATOM 4335 N N . ASN A 1 55 ? 31.827 -4.215 8.459 1.00 0.00 75 ASN A N 9
ATOM 4336 C CA . ASN A 1 55 ? 32.321 -5.328 7.616 1.00 0.00 75 ASN A CA 9
ATOM 4337 C C . ASN A 1 55 ? 31.246 -6.417 7.535 1.00 0.00 75 ASN A C 9
ATOM 4338 O O . ASN A 1 55 ? 31.281 -7.389 8.258 1.00 0.00 75 ASN A O 9
ATOM 4349 N N . PRO A 1 56 ? 30.327 -6.214 6.642 1.00 0.00 76 PRO A N 9
ATOM 4350 C CA . PRO A 1 56 ? 29.202 -7.122 6.403 1.00 0.00 76 PRO A CA 9
ATOM 4351 C C . PRO A 1 56 ? 29.629 -8.095 5.319 1.00 0.00 76 PRO A C 9
ATOM 4352 O O . PRO A 1 56 ? 28.832 -8.603 4.557 1.00 0.00 76 PRO A O 9
ATOM 4363 N N . ILE A 1 57 ? 30.904 -8.309 5.227 1.00 0.00 77 ILE A N 9
ATOM 4364 C CA . ILE A 1 57 ? 31.436 -9.193 4.170 1.00 0.00 77 ILE A CA 9
ATOM 4365 C C . ILE A 1 57 ? 30.840 -10.604 4.284 1.00 0.00 77 ILE A C 9
ATOM 4366 O O . ILE A 1 57 ? 30.409 -11.165 3.298 1.00 0.00 77 ILE A O 9
ATOM 4382 N N . PRO A 1 58 ? 30.841 -11.145 5.482 1.00 0.00 78 PRO A N 9
ATOM 4383 C CA . PRO A 1 58 ? 30.310 -12.497 5.733 1.00 0.00 78 PRO A CA 9
ATOM 4384 C C . PRO A 1 58 ? 28.776 -12.475 5.767 1.00 0.00 78 PRO A C 9
ATOM 4385 O O . PRO A 1 58 ? 28.185 -11.578 6.335 1.00 0.00 78 PRO A O 9
ATOM 4396 N N . PRO A 1 59 ? 28.178 -13.467 5.156 1.00 0.00 79 PRO A N 9
ATOM 4397 C CA . PRO A 1 59 ? 26.712 -13.593 5.095 1.00 0.00 79 PRO A CA 9
ATOM 4398 C C . PRO A 1 59 ? 26.171 -14.150 6.411 1.00 0.00 79 PRO A C 9
ATOM 4399 O O . PRO A 1 59 ? 25.493 -13.471 7.156 1.00 0.00 79 PRO A O 9
ATOM 4410 N N . HIS A 1 60 ? 26.466 -15.385 6.699 1.00 0.00 80 HIS A N 9
ATOM 4411 C CA . HIS A 1 60 ? 25.969 -15.997 7.963 1.00 0.00 80 HIS A CA 9
ATOM 4412 C C . HIS A 1 60 ? 26.627 -17.364 8.162 1.00 0.00 80 HIS A C 9
ATOM 4413 O O . HIS A 1 60 ? 26.779 -17.765 9.304 1.00 0.00 80 HIS A O 9
ATOM 4429 N N . VAL A 1 29 ? 53.226 -4.229 7.740 1.00 0.00 49 VAL A N 10
ATOM 4430 C CA . VAL A 1 29 ? 53.089 -5.097 6.540 1.00 0.00 49 VAL A CA 10
ATOM 4431 C C . VAL A 1 29 ? 51.793 -5.912 6.622 1.00 0.00 49 VAL A C 10
ATOM 4432 O O . VAL A 1 29 ? 51.813 -7.115 6.460 1.00 0.00 49 VAL A O 10
ATOM 4445 N N . PRO A 1 30 ? 50.697 -5.230 6.849 1.00 0.00 50 PRO A N 10
ATOM 4446 C CA . PRO A 1 30 ? 49.370 -5.868 6.929 1.00 0.00 50 PRO A CA 10
ATOM 4447 C C . PRO A 1 30 ? 48.889 -6.274 5.530 1.00 0.00 50 PRO A C 10
ATOM 4448 O O . PRO A 1 30 ? 49.522 -5.961 4.541 1.00 0.00 50 PRO A O 10
ATOM 4459 N N . GLY A 1 31 ? 47.800 -6.999 5.430 1.00 0.00 51 GLY A N 10
ATOM 4460 C CA . GLY A 1 31 ? 47.341 -7.441 4.075 1.00 0.00 51 GLY A CA 10
ATOM 4461 C C . GLY A 1 31 ? 45.817 -7.319 3.903 1.00 0.00 51 GLY A C 10
ATOM 4462 O O . GLY A 1 31 ? 45.236 -6.281 4.143 1.00 0.00 51 GLY A O 10
ATOM 4466 N N . LEU A 1 32 ? 45.199 -8.387 3.435 1.00 0.00 52 LEU A N 10
ATOM 4467 C CA . LEU A 1 32 ? 43.719 -8.417 3.158 1.00 0.00 52 LEU A CA 10
ATOM 4468 C C . LEU A 1 32 ? 42.967 -7.268 3.841 1.00 0.00 52 LEU A C 10
ATOM 4469 O O . LEU A 1 32 ? 42.398 -6.420 3.195 1.00 0.00 52 LEU A O 10
ATOM 4485 N N . CYS A 1 33 ? 42.972 -7.275 5.130 1.00 0.00 53 CYS A N 10
ATOM 4486 C CA . CYS A 1 33 ? 42.283 -6.237 5.956 1.00 0.00 53 CYS A CA 10
ATOM 4487 C C . CYS A 1 33 ? 41.692 -6.889 7.215 1.00 0.00 53 CYS A C 10
ATOM 4488 O O . CYS A 1 33 ? 40.895 -7.801 7.120 1.00 0.00 53 CYS A O 10
ATOM 4495 N N . PRO A 1 34 ? 42.100 -6.394 8.367 1.00 0.00 54 PRO A N 10
ATOM 4496 C CA . PRO A 1 34 ? 41.624 -6.903 9.668 1.00 0.00 54 PRO A CA 10
ATOM 4497 C C . PRO A 1 34 ? 40.237 -6.337 9.996 1.00 0.00 54 PRO A C 10
ATOM 4498 O O . PRO A 1 34 ? 39.757 -6.441 11.106 1.00 0.00 54 PRO A O 10
ATOM 4509 N N . ARG A 1 35 ? 39.590 -5.748 9.030 1.00 0.00 55 ARG A N 10
ATOM 4510 C CA . ARG A 1 35 ? 38.235 -5.182 9.260 1.00 0.00 55 ARG A CA 10
ATOM 4511 C C . ARG A 1 35 ? 37.262 -5.908 8.336 1.00 0.00 55 ARG A C 10
ATOM 4512 O O . ARG A 1 35 ? 36.371 -6.606 8.780 1.00 0.00 55 ARG A O 10
ATOM 4533 N N . CYS A 1 36 ? 37.443 -5.775 7.050 1.00 0.00 56 CYS A N 10
ATOM 4534 C CA . CYS A 1 36 ? 36.552 -6.484 6.106 1.00 0.00 56 CYS A CA 10
ATOM 4535 C C . CYS A 1 36 ? 37.254 -7.770 5.656 1.00 0.00 56 CYS A C 10
ATOM 4536 O O . CYS A 1 36 ? 37.959 -8.402 6.417 1.00 0.00 56 CYS A O 10
ATOM 4543 N N . LYS A 1 37 ? 37.076 -8.152 4.432 1.00 0.00 57 LYS A N 10
ATOM 4544 C CA . LYS A 1 37 ? 37.721 -9.368 3.914 1.00 0.00 57 LYS A CA 10
ATOM 4545 C C . LYS A 1 37 ? 37.652 -9.353 2.390 1.00 0.00 57 LYS A C 10
ATOM 4546 O O . LYS A 1 37 ? 37.702 -10.384 1.749 1.00 0.00 57 LYS A O 10
ATOM 4565 N N . ARG A 1 38 ? 37.518 -8.196 1.801 1.00 0.00 58 ARG A N 10
ATOM 4566 C CA . ARG A 1 38 ? 37.423 -8.136 0.316 1.00 0.00 58 ARG A CA 10
ATOM 4567 C C . ARG A 1 38 ? 38.511 -7.225 -0.233 1.00 0.00 58 ARG A C 10
ATOM 4568 O O . ARG A 1 38 ? 38.418 -6.735 -1.341 1.00 0.00 58 ARG A O 10
ATOM 4589 N N . GLY A 1 39 ? 39.541 -6.987 0.520 1.00 0.00 59 GLY A N 10
ATOM 4590 C CA . GLY A 1 39 ? 40.616 -6.098 0.011 1.00 0.00 59 GLY A CA 10
ATOM 4591 C C . GLY A 1 39 ? 41.923 -6.449 0.696 1.00 0.00 59 GLY A C 10
ATOM 4592 O O . GLY A 1 39 ? 42.080 -7.526 1.218 1.00 0.00 59 GLY A O 10
ATOM 4596 N N . LYS A 1 40 ? 42.850 -5.535 0.691 1.00 0.00 60 LYS A N 10
ATOM 4597 C CA . LYS A 1 40 ? 44.170 -5.749 1.334 1.00 0.00 60 LYS A CA 10
ATOM 4598 C C . LYS A 1 40 ? 44.574 -4.425 1.961 1.00 0.00 60 LYS A C 10
ATOM 4599 O O . LYS A 1 40 ? 45.206 -3.599 1.333 1.00 0.00 60 LYS A O 10
ATOM 4618 N N . HIS A 1 41 ? 44.185 -4.189 3.185 1.00 0.00 61 HIS A N 10
ATOM 4619 C CA . HIS A 1 41 ? 44.533 -2.885 3.801 1.00 0.00 61 HIS A CA 10
ATOM 4620 C C . HIS A 1 41 ? 44.107 -2.820 5.252 1.00 0.00 61 HIS A C 10
ATOM 4621 O O . HIS A 1 41 ? 43.729 -3.789 5.856 1.00 0.00 61 HIS A O 10
ATOM 4635 N N . TRP A 1 42 ? 44.264 -1.667 5.831 1.00 0.00 62 TRP A N 10
ATOM 4636 C CA . TRP A 1 42 ? 43.975 -1.499 7.269 1.00 0.00 62 TRP A CA 10
ATOM 4637 C C . TRP A 1 42 ? 42.658 -0.748 7.485 1.00 0.00 62 TRP A C 10
ATOM 4638 O O . TRP A 1 42 ? 42.062 -0.230 6.563 1.00 0.00 62 TRP A O 10
ATOM 4659 N N . ALA A 1 43 ? 42.201 -0.702 8.709 1.00 0.00 63 ALA A N 10
ATOM 4660 C CA . ALA A 1 43 ? 40.920 -0.003 9.013 1.00 0.00 63 ALA A CA 10
ATOM 4661 C C . ALA A 1 43 ? 40.975 1.439 8.509 1.00 0.00 63 ALA A C 10
ATOM 4662 O O . ALA A 1 43 ? 40.231 1.823 7.629 1.00 0.00 63 ALA A O 10
ATOM 4669 N N . ASN A 1 44 ? 41.845 2.243 9.067 1.00 0.00 64 ASN A N 10
ATOM 4670 C CA . ASN A 1 44 ? 41.945 3.665 8.624 1.00 0.00 64 ASN A CA 10
ATOM 4671 C C . ASN A 1 44 ? 41.820 3.733 7.103 1.00 0.00 64 ASN A C 10
ATOM 4672 O O . ASN A 1 44 ? 41.176 4.607 6.559 1.00 0.00 64 ASN A O 10
ATOM 4683 N N . GLU A 1 45 ? 42.428 2.810 6.414 1.00 0.00 65 GLU A N 10
ATOM 4684 C CA . GLU A 1 45 ? 42.344 2.808 4.929 1.00 0.00 65 GLU A CA 10
ATOM 4685 C C . GLU A 1 45 ? 41.574 1.566 4.476 1.00 0.00 65 GLU A C 10
ATOM 4686 O O . GLU A 1 45 ? 42.088 0.732 3.756 1.00 0.00 65 GLU A O 10
ATOM 4698 N N . CYS A 1 46 ? 40.346 1.428 4.902 1.00 0.00 66 CYS A N 10
ATOM 4699 C CA . CYS A 1 46 ? 39.550 0.233 4.506 1.00 0.00 66 CYS A CA 10
ATOM 4700 C C . CYS A 1 46 ? 38.182 0.668 3.976 1.00 0.00 66 CYS A C 10
ATOM 4701 O O . CYS A 1 46 ? 37.695 1.743 4.266 1.00 0.00 66 CYS A O 10
ATOM 4708 N N . LYS A 1 47 ? 37.555 -0.186 3.217 1.00 0.00 67 LYS A N 10
ATOM 4709 C CA . LYS A 1 47 ? 36.209 0.122 2.671 1.00 0.00 67 LYS A CA 10
ATOM 4710 C C . LYS A 1 47 ? 35.518 -1.192 2.358 1.00 0.00 67 LYS A C 10
ATOM 4711 O O . LYS A 1 47 ? 36.156 -2.191 2.091 1.00 0.00 67 LYS A O 10
ATOM 4730 N N . SER A 1 48 ? 34.225 -1.221 2.430 1.00 0.00 68 SER A N 10
ATOM 4731 C CA . SER A 1 48 ? 33.524 -2.497 2.184 1.00 0.00 68 SER A CA 10
ATOM 4732 C C . SER A 1 48 ? 32.035 -2.240 1.957 1.00 0.00 68 SER A C 10
ATOM 4733 O O . SER A 1 48 ? 31.195 -2.689 2.711 1.00 0.00 68 SER A O 10
ATOM 4741 N N . LYS A 1 49 ? 31.701 -1.524 0.916 1.00 0.00 69 LYS A N 10
ATOM 4742 C CA . LYS A 1 49 ? 30.267 -1.241 0.635 1.00 0.00 69 LYS A CA 10
ATOM 4743 C C . LYS A 1 49 ? 29.492 -2.558 0.602 1.00 0.00 69 LYS A C 10
ATOM 4744 O O . LYS A 1 49 ? 29.348 -3.182 -0.431 1.00 0.00 69 LYS A O 10
ATOM 4763 N N . THR A 1 50 ? 28.993 -2.985 1.728 1.00 0.00 70 THR A N 10
ATOM 4764 C CA . THR A 1 50 ? 28.230 -4.262 1.772 1.00 0.00 70 THR A CA 10
ATOM 4765 C C . THR A 1 50 ? 26.990 -4.070 2.651 1.00 0.00 70 THR A C 10
ATOM 4766 O O . THR A 1 50 ? 25.918 -4.550 2.341 1.00 0.00 70 THR A O 10
ATOM 4777 N N . ASP A 1 51 ? 27.124 -3.359 3.737 1.00 0.00 71 ASP A N 10
ATOM 4778 C CA . ASP A 1 51 ? 25.949 -3.122 4.625 1.00 0.00 71 ASP A CA 10
ATOM 4779 C C . ASP A 1 51 ? 26.101 -1.764 5.320 1.00 0.00 71 ASP A C 10
ATOM 4780 O O . ASP A 1 51 ? 26.645 -0.833 4.762 1.00 0.00 71 ASP A O 10
ATOM 4789 N N . ASN A 1 52 ? 25.619 -1.638 6.528 1.00 0.00 72 ASN A N 10
ATOM 4790 C CA . ASN A 1 52 ? 25.736 -0.331 7.239 1.00 0.00 72 ASN A CA 10
ATOM 4791 C C . ASN A 1 52 ? 26.397 -0.530 8.607 1.00 0.00 72 ASN A C 10
ATOM 4792 O O . ASN A 1 52 ? 26.054 0.126 9.569 1.00 0.00 72 ASN A O 10
ATOM 4803 N N . GLN A 1 53 ? 27.338 -1.426 8.704 1.00 0.00 73 GLN A N 10
ATOM 4804 C CA . GLN A 1 53 ? 28.012 -1.659 10.004 1.00 0.00 73 GLN A CA 10
ATOM 4805 C C . GLN A 1 53 ? 29.503 -1.367 9.853 1.00 0.00 73 GLN A C 10
ATOM 4806 O O . GLN A 1 53 ? 29.972 -0.284 10.135 1.00 0.00 73 GLN A O 10
ATOM 4820 N N . GLY A 1 54 ? 30.248 -2.334 9.400 1.00 0.00 74 GLY A N 10
ATOM 4821 C CA . GLY A 1 54 ? 31.709 -2.136 9.216 1.00 0.00 74 GLY A CA 10
ATOM 4822 C C . GLY A 1 54 ? 32.220 -3.179 8.226 1.00 0.00 74 GLY A C 10
ATOM 4823 O O . GLY A 1 54 ? 32.841 -2.858 7.233 1.00 0.00 74 GLY A O 10
ATOM 4827 N N . ASN A 1 55 ? 31.955 -4.429 8.489 1.00 0.00 75 ASN A N 10
ATOM 4828 C CA . ASN A 1 55 ? 32.408 -5.495 7.579 1.00 0.00 75 ASN A CA 10
ATOM 4829 C C . ASN A 1 55 ? 31.329 -6.575 7.490 1.00 0.00 75 ASN A C 10
ATOM 4830 O O . ASN A 1 55 ? 31.446 -7.628 8.073 1.00 0.00 75 ASN A O 10
ATOM 4841 N N . PRO A 1 56 ? 30.312 -6.275 6.750 1.00 0.00 76 PRO A N 10
ATOM 4842 C CA . PRO A 1 56 ? 29.170 -7.167 6.549 1.00 0.00 76 PRO A CA 10
ATOM 4843 C C . PRO A 1 56 ? 29.478 -8.046 5.353 1.00 0.00 76 PRO A C 10
ATOM 4844 O O . PRO A 1 56 ? 28.602 -8.611 4.729 1.00 0.00 76 PRO A O 10
ATOM 4855 N N . ILE A 1 57 ? 30.733 -8.122 5.011 1.00 0.00 77 ILE A N 10
ATOM 4856 C CA . ILE A 1 57 ? 31.132 -8.907 3.822 1.00 0.00 77 ILE A CA 10
ATOM 4857 C C . ILE A 1 57 ? 30.603 -10.344 3.951 1.00 0.00 77 ILE A C 10
ATOM 4858 O O . ILE A 1 57 ? 31.066 -11.090 4.791 1.00 0.00 77 ILE A O 10
ATOM 4874 N N . PRO A 1 58 ? 29.649 -10.698 3.121 1.00 0.00 78 PRO A N 10
ATOM 4875 C CA . PRO A 1 58 ? 29.051 -12.047 3.137 1.00 0.00 78 PRO A CA 10
ATOM 4876 C C . PRO A 1 58 ? 29.983 -13.151 2.578 1.00 0.00 78 PRO A C 10
ATOM 4877 O O . PRO A 1 58 ? 29.892 -14.278 3.026 1.00 0.00 78 PRO A O 10
ATOM 4888 N N . PRO A 1 59 ? 30.850 -12.840 1.628 1.00 0.00 79 PRO A N 10
ATOM 4889 C CA . PRO A 1 59 ? 31.762 -13.853 1.058 1.00 0.00 79 PRO A CA 10
ATOM 4890 C C . PRO A 1 59 ? 32.925 -14.134 2.015 1.00 0.00 79 PRO A C 10
ATOM 4891 O O . PRO A 1 59 ? 33.004 -13.578 3.094 1.00 0.00 79 PRO A O 10
ATOM 4902 N N . HIS A 1 60 ? 33.825 -14.994 1.626 1.00 0.00 80 HIS A N 10
ATOM 4903 C CA . HIS A 1 60 ? 34.982 -15.316 2.508 1.00 0.00 80 HIS A CA 10
ATOM 4904 C C . HIS A 1 60 ? 36.226 -14.581 2.005 1.00 0.00 80 HIS A C 10
ATOM 4905 O O . HIS A 1 60 ? 36.068 -13.522 1.421 1.00 0.00 80 HIS A O 10
ATOM 4921 N N . VAL A 1 29 ? 53.028 -3.141 5.299 1.00 0.00 49 VAL A N 11
ATOM 4922 C CA . VAL A 1 29 ? 52.945 -4.337 4.416 1.00 0.00 49 VAL A CA 11
ATOM 4923 C C . VAL A 1 29 ? 51.784 -5.297 4.786 1.00 0.00 49 VAL A C 11
ATOM 4924 O O . VAL A 1 29 ? 51.842 -6.456 4.424 1.00 0.00 49 VAL A O 11
ATOM 4937 N N . PRO A 1 30 ? 50.740 -4.815 5.438 1.00 0.00 50 PRO A N 11
ATOM 4938 C CA . PRO A 1 30 ? 49.576 -5.668 5.762 1.00 0.00 50 PRO A CA 11
ATOM 4939 C C . PRO A 1 30 ? 48.757 -5.937 4.487 1.00 0.00 50 PRO A C 11
ATOM 4940 O O . PRO A 1 30 ? 48.978 -5.312 3.469 1.00 0.00 50 PRO A O 11
ATOM 4951 N N . GLY A 1 31 ? 47.849 -6.888 4.504 1.00 0.00 51 GLY A N 11
ATOM 4952 C CA . GLY A 1 31 ? 47.091 -7.190 3.247 1.00 0.00 51 GLY A CA 11
ATOM 4953 C C . GLY A 1 31 ? 45.570 -7.268 3.471 1.00 0.00 51 GLY A C 11
ATOM 4954 O O . GLY A 1 31 ? 44.997 -6.472 4.185 1.00 0.00 51 GLY A O 11
ATOM 4958 N N . LEU A 1 32 ? 44.938 -8.230 2.812 1.00 0.00 52 LEU A N 11
ATOM 4959 C CA . LEU A 1 32 ? 43.445 -8.447 2.871 1.00 0.00 52 LEU A CA 11
ATOM 4960 C C . LEU A 1 32 ? 42.736 -7.371 3.685 1.00 0.00 52 LEU A C 11
ATOM 4961 O O . LEU A 1 32 ? 42.030 -6.540 3.156 1.00 0.00 52 LEU A O 11
ATOM 4977 N N . CYS A 1 33 ? 42.948 -7.421 4.959 1.00 0.00 53 CYS A N 11
ATOM 4978 C CA . CYS A 1 33 ? 42.352 -6.460 5.934 1.00 0.00 53 CYS A CA 11
ATOM 4979 C C . CYS A 1 33 ? 41.956 -7.195 7.227 1.00 0.00 53 CYS A C 11
ATOM 4980 O O . CYS A 1 33 ? 41.185 -8.133 7.191 1.00 0.00 53 CYS A O 11
ATOM 4987 N N . PRO A 1 34 ? 42.498 -6.740 8.339 1.00 0.00 54 PRO A N 11
ATOM 4988 C CA . PRO A 1 34 ? 42.221 -7.333 9.664 1.00 0.00 54 PRO A CA 11
ATOM 4989 C C . PRO A 1 34 ? 40.863 -6.865 10.205 1.00 0.00 54 PRO A C 11
ATOM 4990 O O . PRO A 1 34 ? 40.541 -7.062 11.360 1.00 0.00 54 PRO A O 11
ATOM 5001 N N . ARG A 1 35 ? 40.063 -6.260 9.375 1.00 0.00 55 ARG A N 11
ATOM 5002 C CA . ARG A 1 35 ? 38.724 -5.791 9.820 1.00 0.00 55 ARG A CA 11
ATOM 5003 C C . ARG A 1 35 ? 37.675 -6.511 8.978 1.00 0.00 55 ARG A C 11
ATOM 5004 O O . ARG A 1 35 ? 36.821 -7.208 9.491 1.00 0.00 55 ARG A O 11
ATOM 5025 N N . CYS A 1 36 ? 37.752 -6.376 7.681 1.00 0.00 56 CYS A N 11
ATOM 5026 C CA . CYS A 1 36 ? 36.783 -7.085 6.807 1.00 0.00 56 CYS A CA 11
ATOM 5027 C C . CYS A 1 36 ? 37.508 -8.269 6.160 1.00 0.00 56 CYS A C 11
ATOM 5028 O O . CYS A 1 36 ? 38.365 -8.887 6.758 1.00 0.00 56 CYS A O 11
ATOM 5035 N N . LYS A 1 37 ? 37.186 -8.575 4.942 1.00 0.00 57 LYS A N 11
ATOM 5036 C CA . LYS A 1 37 ? 37.850 -9.684 4.236 1.00 0.00 57 LYS A CA 11
ATOM 5037 C C . LYS A 1 37 ? 37.560 -9.551 2.750 1.00 0.00 57 LYS A C 11
ATOM 5038 O O . LYS A 1 37 ? 37.533 -10.521 2.019 1.00 0.00 57 LYS A O 11
ATOM 5057 N N . ARG A 1 38 ? 37.323 -8.353 2.299 1.00 0.00 58 ARG A N 11
ATOM 5058 C CA . ARG A 1 38 ? 37.011 -8.159 0.863 1.00 0.00 58 ARG A CA 11
ATOM 5059 C C . ARG A 1 38 ? 37.977 -7.149 0.261 1.00 0.00 58 ARG A C 11
ATOM 5060 O O . ARG A 1 38 ? 37.701 -6.557 -0.763 1.00 0.00 58 ARG A O 11
ATOM 5081 N N . GLY A 1 39 ? 39.104 -6.925 0.878 1.00 0.00 59 GLY A N 11
ATOM 5082 C CA . GLY A 1 39 ? 40.039 -5.929 0.294 1.00 0.00 59 GLY A CA 11
ATOM 5083 C C . GLY A 1 39 ? 41.475 -6.265 0.665 1.00 0.00 59 GLY A C 11
ATOM 5084 O O . GLY A 1 39 ? 41.889 -7.401 0.637 1.00 0.00 59 GLY A O 11
ATOM 5088 N N . LYS A 1 40 ? 42.225 -5.262 1.003 1.00 0.00 60 LYS A N 11
ATOM 5089 C CA . LYS A 1 40 ? 43.649 -5.442 1.389 1.00 0.00 60 LYS A CA 11
ATOM 5090 C C . LYS A 1 40 ? 44.051 -4.187 2.142 1.00 0.00 60 LYS A C 11
ATOM 5091 O O . LYS A 1 40 ? 44.658 -3.293 1.586 1.00 0.00 60 LYS A O 11
ATOM 5110 N N . HIS A 1 41 ? 43.684 -4.073 3.389 1.00 0.00 61 HIS A N 11
ATOM 5111 C CA . HIS A 1 41 ? 44.032 -2.820 4.106 1.00 0.00 61 HIS A CA 11
ATOM 5112 C C . HIS A 1 41 ? 43.768 -2.915 5.598 1.00 0.00 61 HIS A C 11
ATOM 5113 O O . HIS A 1 41 ? 43.526 -3.955 6.148 1.00 0.00 61 HIS A O 11
ATOM 5127 N N . TRP A 1 42 ? 43.913 -1.811 6.267 1.00 0.00 62 TRP A N 11
ATOM 5128 C CA . TRP A 1 42 ? 43.777 -1.803 7.738 1.00 0.00 62 TRP A CA 11
ATOM 5129 C C . TRP A 1 42 ? 42.525 -1.034 8.173 1.00 0.00 62 TRP A C 11
ATOM 5130 O O . TRP A 1 42 ? 41.922 -0.312 7.404 1.00 0.00 62 TRP A O 11
ATOM 5151 N N . ALA A 1 43 ? 42.129 -1.201 9.409 1.00 0.00 63 ALA A N 11
ATOM 5152 C CA . ALA A 1 43 ? 40.913 -0.502 9.919 1.00 0.00 63 ALA A CA 11
ATOM 5153 C C . ALA A 1 43 ? 41.044 1.007 9.705 1.00 0.00 63 ALA A C 11
ATOM 5154 O O . ALA A 1 43 ? 40.219 1.621 9.057 1.00 0.00 63 ALA A O 11
ATOM 5161 N N . ASN A 1 44 ? 42.072 1.612 10.245 1.00 0.00 64 ASN A N 11
ATOM 5162 C CA . ASN A 1 44 ? 42.250 3.083 10.068 1.00 0.00 64 ASN A CA 11
ATOM 5163 C C . ASN A 1 44 ? 41.929 3.454 8.622 1.00 0.00 64 ASN A C 11
ATOM 5164 O O . ASN A 1 44 ? 41.496 4.550 8.328 1.00 0.00 64 ASN A O 11
ATOM 5175 N N . GLU A 1 45 ? 42.129 2.535 7.721 1.00 0.00 65 GLU A N 11
ATOM 5176 C CA . GLU A 1 45 ? 41.831 2.805 6.289 1.00 0.00 65 GLU A CA 11
ATOM 5177 C C . GLU A 1 45 ? 41.157 1.568 5.694 1.00 0.00 65 GLU A C 11
ATOM 5178 O O . GLU A 1 45 ? 41.661 0.957 4.772 1.00 0.00 65 GLU A O 11
ATOM 5190 N N . CYS A 1 46 ? 40.025 1.184 6.223 1.00 0.00 66 CYS A N 11
ATOM 5191 C CA . CYS A 1 46 ? 39.332 -0.022 5.695 1.00 0.00 66 CYS A CA 11
ATOM 5192 C C . CYS A 1 46 ? 37.950 0.358 5.171 1.00 0.00 66 CYS A C 11
ATOM 5193 O O . CYS A 1 46 ? 37.187 1.043 5.822 1.00 0.00 66 CYS A O 11
ATOM 5200 N N . LYS A 1 47 ? 37.617 -0.115 4.005 1.00 0.00 67 LYS A N 11
ATOM 5201 C CA . LYS A 1 47 ? 36.279 0.175 3.433 1.00 0.00 67 LYS A CA 11
ATOM 5202 C C . LYS A 1 47 ? 35.743 -1.100 2.813 1.00 0.00 67 LYS A C 11
ATOM 5203 O O . LYS A 1 47 ? 36.490 -1.946 2.362 1.00 0.00 67 LYS A O 11
ATOM 5222 N N . SER A 1 48 ? 34.458 -1.272 2.822 1.00 0.00 68 SER A N 11
ATOM 5223 C CA . SER A 1 48 ? 33.899 -2.522 2.272 1.00 0.00 68 SER A CA 11
ATOM 5224 C C . SER A 1 48 ? 32.377 -2.419 2.198 1.00 0.00 68 SER A C 11
ATOM 5225 O O . SER A 1 48 ? 31.665 -3.031 2.968 1.00 0.00 68 SER A O 11
ATOM 5233 N N . LYS A 1 49 ? 31.874 -1.649 1.276 1.00 0.00 69 LYS A N 11
ATOM 5234 C CA . LYS A 1 49 ? 30.401 -1.510 1.154 1.00 0.00 69 LYS A CA 11
ATOM 5235 C C . LYS A 1 49 ? 29.791 -2.874 0.832 1.00 0.00 69 LYS A C 11
ATOM 5236 O O . LYS A 1 49 ? 29.756 -3.299 -0.305 1.00 0.00 69 LYS A O 11
ATOM 5255 N N . THR A 1 50 ? 29.304 -3.557 1.828 1.00 0.00 70 THR A N 11
ATOM 5256 C CA . THR A 1 50 ? 28.686 -4.890 1.595 1.00 0.00 70 THR A CA 11
ATOM 5257 C C . THR A 1 50 ? 27.221 -4.803 2.032 1.00 0.00 70 THR A C 11
ATOM 5258 O O . THR A 1 50 ? 26.334 -5.312 1.376 1.00 0.00 70 THR A O 11
ATOM 5269 N N . ASP A 1 51 ? 26.967 -4.138 3.121 1.00 0.00 71 ASP A N 11
ATOM 5270 C CA . ASP A 1 51 ? 25.561 -3.984 3.593 1.00 0.00 71 ASP A CA 11
ATOM 5271 C C . ASP A 1 51 ? 25.313 -2.517 3.963 1.00 0.00 71 ASP A C 11
ATOM 5272 O O . ASP A 1 51 ? 24.945 -1.710 3.132 1.00 0.00 71 ASP A O 11
ATOM 5281 N N . ASN A 1 52 ? 25.516 -2.169 5.204 1.00 0.00 72 ASN A N 11
ATOM 5282 C CA . ASN A 1 52 ? 25.300 -0.758 5.637 1.00 0.00 72 ASN A CA 11
ATOM 5283 C C . ASN A 1 52 ? 26.234 -0.450 6.809 1.00 0.00 72 ASN A C 11
ATOM 5284 O O . ASN A 1 52 ? 25.806 -0.020 7.861 1.00 0.00 72 ASN A O 11
ATOM 5295 N N . GLN A 1 53 ? 27.506 -0.685 6.643 1.00 0.00 73 GLN A N 11
ATOM 5296 C CA . GLN A 1 53 ? 28.462 -0.424 7.754 1.00 0.00 73 GLN A CA 11
ATOM 5297 C C . GLN A 1 53 ? 29.885 -0.310 7.189 1.00 0.00 73 GLN A C 11
ATOM 5298 O O . GLN A 1 53 ? 30.103 0.299 6.160 1.00 0.00 73 GLN A O 11
ATOM 5312 N N . GLY A 1 54 ? 30.856 -0.897 7.844 1.00 0.00 74 GLY A N 11
ATOM 5313 C CA . GLY A 1 54 ? 32.253 -0.830 7.334 1.00 0.00 74 GLY A CA 11
ATOM 5314 C C . GLY A 1 54 ? 32.717 -2.251 7.021 1.00 0.00 74 GLY A C 11
ATOM 5315 O O . GLY A 1 54 ? 33.403 -2.492 6.048 1.00 0.00 74 GLY A O 11
ATOM 5319 N N . ASN A 1 55 ? 32.325 -3.200 7.829 1.00 0.00 75 ASN A N 11
ATOM 5320 C CA . ASN A 1 55 ? 32.718 -4.609 7.570 1.00 0.00 75 ASN A CA 11
ATOM 5321 C C . ASN A 1 55 ? 31.521 -5.536 7.827 1.00 0.00 75 ASN A C 11
ATOM 5322 O O . ASN A 1 55 ? 31.518 -6.311 8.756 1.00 0.00 75 ASN A O 11
ATOM 5333 N N . PRO A 1 56 ? 30.552 -5.429 6.974 1.00 0.00 76 PRO A N 11
ATOM 5334 C CA . PRO A 1 56 ? 29.315 -6.212 7.035 1.00 0.00 76 PRO A CA 11
ATOM 5335 C C . PRO A 1 56 ? 29.530 -7.472 6.225 1.00 0.00 76 PRO A C 11
ATOM 5336 O O . PRO A 1 56 ? 28.602 -8.085 5.737 1.00 0.00 76 PRO A O 11
ATOM 5347 N N . ILE A 1 57 ? 30.763 -7.828 6.039 1.00 0.00 77 ILE A N 11
ATOM 5348 C CA . ILE A 1 57 ? 31.062 -9.007 5.203 1.00 0.00 77 ILE A CA 11
ATOM 5349 C C . ILE A 1 57 ? 30.358 -10.246 5.782 1.00 0.00 77 ILE A C 11
ATOM 5350 O O . ILE A 1 57 ? 30.624 -10.634 6.902 1.00 0.00 77 ILE A O 11
ATOM 5366 N N . PRO A 1 58 ? 29.474 -10.826 5.005 1.00 0.00 78 PRO A N 11
ATOM 5367 C CA . PRO A 1 58 ? 28.712 -12.016 5.424 1.00 0.00 78 PRO A CA 11
ATOM 5368 C C . PRO A 1 58 ? 29.572 -13.283 5.301 1.00 0.00 78 PRO A C 11
ATOM 5369 O O . PRO A 1 58 ? 30.101 -13.564 4.244 1.00 0.00 78 PRO A O 11
ATOM 5380 N N . PRO A 1 59 ? 29.680 -14.015 6.384 1.00 0.00 79 PRO A N 11
ATOM 5381 C CA . PRO A 1 59 ? 30.463 -15.261 6.419 1.00 0.00 79 PRO A CA 11
ATOM 5382 C C . PRO A 1 59 ? 29.673 -16.403 5.770 1.00 0.00 79 PRO A C 11
ATOM 5383 O O . PRO A 1 59 ? 29.765 -16.636 4.582 1.00 0.00 79 PRO A O 11
ATOM 5394 N N . HIS A 1 60 ? 28.893 -17.112 6.541 1.00 0.00 80 HIS A N 11
ATOM 5395 C CA . HIS A 1 60 ? 28.095 -18.232 5.966 1.00 0.00 80 HIS A CA 11
ATOM 5396 C C . HIS A 1 60 ? 29.025 -19.200 5.231 1.00 0.00 80 HIS A C 11
ATOM 5397 O O . HIS A 1 60 ? 30.029 -19.583 5.811 1.00 0.00 80 HIS A O 11
ATOM 5413 N N . VAL A 1 29 ? 51.913 -3.303 3.788 1.00 0.00 49 VAL A N 12
ATOM 5414 C CA . VAL A 1 29 ? 52.631 -4.385 4.513 1.00 0.00 49 VAL A CA 12
ATOM 5415 C C . VAL A 1 29 ? 51.660 -5.540 4.833 1.00 0.00 49 VAL A C 12
ATOM 5416 O O . VAL A 1 29 ? 51.762 -6.599 4.246 1.00 0.00 49 VAL A O 12
ATOM 5429 N N . PRO A 1 30 ? 50.723 -5.295 5.705 1.00 0.00 50 PRO A N 12
ATOM 5430 C CA . PRO A 1 30 ? 49.686 -6.286 6.061 1.00 0.00 50 PRO A CA 12
ATOM 5431 C C . PRO A 1 30 ? 48.781 -6.570 4.853 1.00 0.00 50 PRO A C 12
ATOM 5432 O O . PRO A 1 30 ? 48.965 -6.004 3.794 1.00 0.00 50 PRO A O 12
ATOM 5443 N N . GLY A 1 31 ? 47.859 -7.496 4.960 1.00 0.00 51 GLY A N 12
ATOM 5444 C CA . GLY A 1 31 ? 47.039 -7.838 3.753 1.00 0.00 51 GLY A CA 12
ATOM 5445 C C . GLY A 1 31 ? 45.522 -7.679 3.958 1.00 0.00 51 GLY A C 12
ATOM 5446 O O . GLY A 1 31 ? 45.059 -6.838 4.701 1.00 0.00 51 GLY A O 12
ATOM 5450 N N . LEU A 1 32 ? 44.779 -8.498 3.230 1.00 0.00 52 LEU A N 12
ATOM 5451 C CA . LEU A 1 32 ? 43.276 -8.501 3.225 1.00 0.00 52 LEU A CA 12
ATOM 5452 C C . LEU A 1 32 ? 42.702 -7.303 3.955 1.00 0.00 52 LEU A C 12
ATOM 5453 O O . LEU A 1 32 ? 42.193 -6.379 3.361 1.00 0.00 52 LEU A O 12
ATOM 5469 N N . CYS A 1 33 ? 42.796 -7.362 5.234 1.00 0.00 53 CYS A N 12
ATOM 5470 C CA . CYS A 1 33 ? 42.300 -6.283 6.141 1.00 0.00 53 CYS A CA 12
ATOM 5471 C C . CYS A 1 33 ? 41.877 -6.874 7.501 1.00 0.00 53 CYS A C 12
ATOM 5472 O O . CYS A 1 33 ? 41.142 -7.835 7.560 1.00 0.00 53 CYS A O 12
ATOM 5479 N N . PRO A 1 34 ? 42.362 -6.274 8.567 1.00 0.00 54 PRO A N 12
ATOM 5480 C CA . PRO A 1 34 ? 42.058 -6.720 9.943 1.00 0.00 54 PRO A CA 12
ATOM 5481 C C . PRO A 1 34 ? 40.673 -6.232 10.377 1.00 0.00 54 PRO A C 12
ATOM 5482 O O . PRO A 1 34 ? 40.300 -6.331 11.529 1.00 0.00 54 PRO A O 12
ATOM 5493 N N . ARG A 1 35 ? 39.912 -5.713 9.459 1.00 0.00 55 ARG A N 12
ATOM 5494 C CA . ARG A 1 35 ? 38.550 -5.222 9.795 1.00 0.00 55 ARG A CA 12
ATOM 5495 C C . ARG A 1 35 ? 37.536 -5.957 8.922 1.00 0.00 55 ARG A C 12
ATOM 5496 O O . ARG A 1 35 ? 36.596 -6.551 9.411 1.00 0.00 55 ARG A O 12
ATOM 5517 N N . CYS A 1 36 ? 37.721 -5.932 7.628 1.00 0.00 56 CYS A N 12
ATOM 5518 C CA . CYS A 1 36 ? 36.769 -6.638 6.733 1.00 0.00 56 CYS A CA 12
ATOM 5519 C C . CYS A 1 36 ? 37.457 -7.868 6.123 1.00 0.00 56 CYS A C 12
ATOM 5520 O O . CYS A 1 36 ? 38.271 -8.518 6.750 1.00 0.00 56 CYS A O 12
ATOM 5527 N N . LYS A 1 37 ? 37.135 -8.178 4.902 1.00 0.00 57 LYS A N 12
ATOM 5528 C CA . LYS A 1 37 ? 37.730 -9.328 4.208 1.00 0.00 57 LYS A CA 12
ATOM 5529 C C . LYS A 1 37 ? 37.450 -9.170 2.713 1.00 0.00 57 LYS A C 12
ATOM 5530 O O . LYS A 1 37 ? 37.352 -10.136 1.981 1.00 0.00 57 LYS A O 12
ATOM 5549 N N . ARG A 1 38 ? 37.317 -7.953 2.257 1.00 0.00 58 ARG A N 12
ATOM 5550 C CA . ARG A 1 38 ? 37.038 -7.722 0.812 1.00 0.00 58 ARG A CA 12
ATOM 5551 C C . ARG A 1 38 ? 38.066 -6.745 0.247 1.00 0.00 58 ARG A C 12
ATOM 5552 O O . ARG A 1 38 ? 37.757 -5.923 -0.590 1.00 0.00 58 ARG A O 12
ATOM 5573 N N . GLY A 1 39 ? 39.284 -6.821 0.701 1.00 0.00 59 GLY A N 12
ATOM 5574 C CA . GLY A 1 39 ? 40.317 -5.884 0.188 1.00 0.00 59 GLY A CA 12
ATOM 5575 C C . GLY A 1 39 ? 41.700 -6.314 0.672 1.00 0.00 59 GLY A C 12
ATOM 5576 O O . GLY A 1 39 ? 42.031 -7.479 0.699 1.00 0.00 59 GLY A O 12
ATOM 5580 N N . LYS A 1 40 ? 42.498 -5.360 1.043 1.00 0.00 60 LYS A N 12
ATOM 5581 C CA . LYS A 1 40 ? 43.878 -5.633 1.538 1.00 0.00 60 LYS A CA 12
ATOM 5582 C C . LYS A 1 40 ? 44.326 -4.371 2.267 1.00 0.00 60 LYS A C 12
ATOM 5583 O O . LYS A 1 40 ? 45.000 -3.535 1.698 1.00 0.00 60 LYS A O 12
ATOM 5602 N N . HIS A 1 41 ? 43.934 -4.184 3.500 1.00 0.00 61 HIS A N 12
ATOM 5603 C CA . HIS A 1 41 ? 44.337 -2.923 4.176 1.00 0.00 61 HIS A CA 12
ATOM 5604 C C . HIS A 1 41 ? 43.946 -2.904 5.637 1.00 0.00 61 HIS A C 12
ATOM 5605 O O . HIS A 1 41 ? 43.519 -3.870 6.205 1.00 0.00 61 HIS A O 12
ATOM 5619 N N . TRP A 1 42 ? 44.186 -1.798 6.266 1.00 0.00 62 TRP A N 12
ATOM 5620 C CA . TRP A 1 42 ? 43.937 -1.697 7.717 1.00 0.00 62 TRP A CA 12
ATOM 5621 C C . TRP A 1 42 ? 42.730 -0.803 8.018 1.00 0.00 62 TRP A C 12
ATOM 5622 O O . TRP A 1 42 ? 42.309 -0.001 7.207 1.00 0.00 62 TRP A O 12
ATOM 5643 N N . ALA A 1 43 ? 42.166 -0.955 9.190 1.00 0.00 63 ALA A N 12
ATOM 5644 C CA . ALA A 1 43 ? 40.976 -0.142 9.580 1.00 0.00 63 ALA A CA 12
ATOM 5645 C C . ALA A 1 43 ? 41.134 1.298 9.092 1.00 0.00 63 ALA A C 12
ATOM 5646 O O . ALA A 1 43 ? 40.365 1.767 8.276 1.00 0.00 63 ALA A O 12
ATOM 5653 N N . ASN A 1 44 ? 42.115 2.006 9.589 1.00 0.00 64 ASN A N 12
ATOM 5654 C CA . ASN A 1 44 ? 42.312 3.420 9.153 1.00 0.00 64 ASN A CA 12
ATOM 5655 C C . ASN A 1 44 ? 42.081 3.521 7.647 1.00 0.00 64 ASN A C 12
ATOM 5656 O O . ASN A 1 44 ? 41.281 4.307 7.179 1.00 0.00 64 ASN A O 12
ATOM 5667 N N . GLU A 1 45 ? 42.763 2.713 6.886 1.00 0.00 65 GLU A N 12
ATOM 5668 C CA . GLU A 1 45 ? 42.573 2.742 5.412 1.00 0.00 65 GLU A CA 12
ATOM 5669 C C . GLU A 1 45 ? 41.704 1.547 5.014 1.00 0.00 65 GLU A C 12
ATOM 5670 O O . GLU A 1 45 ? 42.096 0.711 4.225 1.00 0.00 65 GLU A O 12
ATOM 5682 N N . CYS A 1 46 ? 40.524 1.451 5.572 1.00 0.00 66 CYS A N 12
ATOM 5683 C CA . CYS A 1 46 ? 39.636 0.303 5.238 1.00 0.00 66 CYS A CA 12
ATOM 5684 C C . CYS A 1 46 ? 38.255 0.803 4.823 1.00 0.00 66 CYS A C 12
ATOM 5685 O O . CYS A 1 46 ? 37.776 1.824 5.274 1.00 0.00 66 CYS A O 12
ATOM 5692 N N . LYS A 1 47 ? 37.606 0.052 3.983 1.00 0.00 67 LYS A N 12
ATOM 5693 C CA . LYS A 1 47 ? 36.239 0.410 3.533 1.00 0.00 67 LYS A CA 12
ATOM 5694 C C . LYS A 1 47 ? 35.567 -0.868 3.072 1.00 0.00 67 LYS A C 12
ATOM 5695 O O . LYS A 1 47 ? 36.204 -1.766 2.559 1.00 0.00 67 LYS A O 12
ATOM 5714 N N . SER A 1 48 ? 34.300 -0.996 3.311 1.00 0.00 68 SER A N 12
ATOM 5715 C CA . SER A 1 48 ? 33.626 -2.257 2.951 1.00 0.00 68 SER A CA 12
ATOM 5716 C C . SER A 1 48 ? 32.136 -2.013 2.713 1.00 0.00 68 SER A C 12
ATOM 5717 O O . SER A 1 48 ? 31.294 -2.465 3.463 1.00 0.00 68 SER A O 12
ATOM 5725 N N . LYS A 1 49 ? 31.801 -1.306 1.664 1.00 0.00 69 LYS A N 12
ATOM 5726 C CA . LYS A 1 49 ? 30.364 -1.044 1.374 1.00 0.00 69 LYS A CA 12
ATOM 5727 C C . LYS A 1 49 ? 29.697 -2.358 0.975 1.00 0.00 69 LYS A C 12
ATOM 5728 O O . LYS A 1 49 ? 29.646 -2.716 -0.185 1.00 0.00 69 LYS A O 12
ATOM 5747 N N . THR A 1 50 ? 29.194 -3.084 1.932 1.00 0.00 70 THR A N 12
ATOM 5748 C CA . THR A 1 50 ? 28.538 -4.382 1.625 1.00 0.00 70 THR A CA 12
ATOM 5749 C C . THR A 1 50 ? 27.075 -4.310 2.076 1.00 0.00 70 THR A C 12
ATOM 5750 O O . THR A 1 50 ? 26.168 -4.615 1.327 1.00 0.00 70 THR A O 12
ATOM 5761 N N . ASP A 1 51 ? 26.841 -3.896 3.289 1.00 0.00 71 ASP A N 12
ATOM 5762 C CA . ASP A 1 51 ? 25.434 -3.792 3.776 1.00 0.00 71 ASP A CA 12
ATOM 5763 C C . ASP A 1 51 ? 25.191 -2.392 4.346 1.00 0.00 71 ASP A C 12
ATOM 5764 O O . ASP A 1 51 ? 24.820 -1.480 3.634 1.00 0.00 71 ASP A O 12
ATOM 5773 N N . ASN A 1 52 ? 25.398 -2.210 5.622 1.00 0.00 72 ASN A N 12
ATOM 5774 C CA . ASN A 1 52 ? 25.179 -0.866 6.229 1.00 0.00 72 ASN A CA 12
ATOM 5775 C C . ASN A 1 52 ? 26.287 -0.592 7.245 1.00 0.00 72 ASN A C 12
ATOM 5776 O O . ASN A 1 52 ? 26.173 0.276 8.089 1.00 0.00 72 ASN A O 12
ATOM 5787 N N . GLN A 1 53 ? 27.362 -1.328 7.167 1.00 0.00 73 GLN A N 12
ATOM 5788 C CA . GLN A 1 53 ? 28.483 -1.118 8.123 1.00 0.00 73 GLN A CA 12
ATOM 5789 C C . GLN A 1 53 ? 29.812 -1.205 7.366 1.00 0.00 73 GLN A C 12
ATOM 5790 O O . GLN A 1 53 ? 29.928 -0.741 6.249 1.00 0.00 73 GLN A O 12
ATOM 5804 N N . GLY A 1 54 ? 30.816 -1.792 7.959 1.00 0.00 74 GLY A N 12
ATOM 5805 C CA . GLY A 1 54 ? 32.126 -1.900 7.261 1.00 0.00 74 GLY A CA 12
ATOM 5806 C C . GLY A 1 54 ? 32.586 -3.358 7.252 1.00 0.00 74 GLY A C 12
ATOM 5807 O O . GLY A 1 54 ? 33.572 -3.703 6.632 1.00 0.00 74 GLY A O 12
ATOM 5811 N N . ASN A 1 55 ? 31.894 -4.220 7.948 1.00 0.00 75 ASN A N 12
ATOM 5812 C CA . ASN A 1 55 ? 32.319 -5.642 7.979 1.00 0.00 75 ASN A CA 12
ATOM 5813 C C . ASN A 1 55 ? 31.160 -6.637 7.726 1.00 0.00 75 ASN A C 12
ATOM 5814 O O . ASN A 1 55 ? 31.198 -7.729 8.244 1.00 0.00 75 ASN A O 12
ATOM 5825 N N . PRO A 1 56 ? 30.185 -6.291 6.921 1.00 0.00 76 PRO A N 12
ATOM 5826 C CA . PRO A 1 56 ? 29.072 -7.204 6.620 1.00 0.00 76 PRO A CA 12
ATOM 5827 C C . PRO A 1 56 ? 29.509 -8.085 5.459 1.00 0.00 76 PRO A C 12
ATOM 5828 O O . PRO A 1 56 ? 28.716 -8.726 4.800 1.00 0.00 76 PRO A O 12
ATOM 5839 N N . ILE A 1 57 ? 30.783 -8.066 5.190 1.00 0.00 77 ILE A N 12
ATOM 5840 C CA . ILE A 1 57 ? 31.334 -8.823 4.048 1.00 0.00 77 ILE A CA 12
ATOM 5841 C C . ILE A 1 57 ? 30.724 -10.229 3.984 1.00 0.00 77 ILE A C 12
ATOM 5842 O O . ILE A 1 57 ? 30.574 -10.886 4.995 1.00 0.00 77 ILE A O 12
ATOM 5858 N N . PRO A 1 58 ? 30.403 -10.653 2.784 1.00 0.00 78 PRO A N 12
ATOM 5859 C CA . PRO A 1 58 ? 29.819 -11.984 2.539 1.00 0.00 78 PRO A CA 12
ATOM 5860 C C . PRO A 1 58 ? 30.920 -13.052 2.532 1.00 0.00 78 PRO A C 12
ATOM 5861 O O . PRO A 1 58 ? 32.087 -12.735 2.641 1.00 0.00 78 PRO A O 12
ATOM 5872 N N . PRO A 1 59 ? 30.512 -14.289 2.401 1.00 0.00 79 PRO A N 12
ATOM 5873 C CA . PRO A 1 59 ? 31.444 -15.429 2.375 1.00 0.00 79 PRO A CA 12
ATOM 5874 C C . PRO A 1 59 ? 32.112 -15.536 1.000 1.00 0.00 79 PRO A C 12
ATOM 5875 O O . PRO A 1 59 ? 32.895 -16.428 0.747 1.00 0.00 79 PRO A O 12
ATOM 5886 N N . HIS A 1 60 ? 31.810 -14.625 0.112 1.00 0.00 80 HIS A N 12
ATOM 5887 C CA . HIS A 1 60 ? 32.433 -14.671 -1.241 1.00 0.00 80 HIS A CA 12
ATOM 5888 C C . HIS A 1 60 ? 33.809 -14.007 -1.185 1.00 0.00 80 HIS A C 12
ATOM 5889 O O . HIS A 1 60 ? 34.768 -14.701 -0.891 1.00 0.00 80 HIS A O 12
#

Secondary structure (DSSP, 8-state):
---S-SS-SS-SS-STT---TTSSSS---S--

GO terms:
  GO:0005515 protein binding (F, IPI)
  GO:0046872 metal ion binding (F, EXP)
  GO:0030430 host cell cytoplasm (C, IDA)

Sequence (32 aa):
VPGLCPRCKRGKHWANECKSKTDNQGNPIPPHVPGLCPRCKRGKHWANECKSKTDNQGNPIPPHVPGLCPRCKRGKHWANECKSKTDNQGNPIPPHVPGLCPRCKRGKHWANECKSKTDNQGNPIPPHVPGLCPRCKRGKHWANECKSKTDNQGNPIPPHVPGLCPRCKRGKHWANECKSKTDNQGNPIPPHVPGLCPRCKRGKHWANECKSKTDNQGNPIPPHVPGLCPRCKRGKHWANECKSKTDNQGNPIPPHVPGLCPRCKRGKHWANECKSKTDNQGNPIPPHVPGLCPRCKRGKHWANECKSKTDNQGNPIPPHVPGLCPRCKRGKHWANECKSKTDNQGNPIPPHVPGLCPRCKRGKHWANECKSKTDNQGNPIPPH

Radius of gyration: 8.65 Å; Cα contacts (8 Å, |Δi|>4): 53; chains: 1; bounding box: 28×18×10 Å